Protein AF-A0A7I8W3T0-F1 (afdb_monomer_lite)

Sequence (734 aa):
MELLLEVSLADQCKAVDLSLSLRREGFLYVLDKVFIKLKAIKEILDVKERDLDKANKIISKSKKSKEVELLIQENNILQKKLGSQEDDFRLQNETIMKELNYYITQHEELEQSMNRLKTDDNTVSTTKITENGSKELEQEVLRLNAEKTALQKNLDNIESEHDDEVRQLKSNIIELEAECIKLSGKRARPIGGVDGERSIDGDSDKETTDEADSSILNQSSLMADNSTYLKQIKSLNLSLDTEKEEKRLLANQLSELEKKYNEETEKLQNEKESLREKLRKKQESLAQIGEEKEKIYSELTTRVEELNKKLLNNHEEIQAEREKWKTTDSEIIELRINADNYLAKNKSLQAENDTLHEKLKELLIKVEEEEKQALEFKKLAEKRKSLLEEVVQKQQTEADSHRNTLKEMNESQAKLEEEYKLKIDELKISLSDVQKVAKNCSKFENLVSSLEEAKGWLERRLEDTEKEFNQFKETTEKSFQELEEKHSKELKDMKDEHTEEFEQSMELVELHKAKNNEFEEKIQQLQQNISDSIDERRLHEKKGMTVVKDLKRQLQSEKKRTEKLQERLQEVLSKYDVPVDLTTERDREGSVCSASISQMSQISPDNYEEENTELMKRLAKSMEEKDTLLERVQYLESNNSAMAEDLLRKQSLIDHFNMHKQFGQQQSQNEASSLLRKVVDLVKDEGSGSREINKKLQLMLEETLMKNVHLQENLETLSREVVRLSKPIEEIQN

Organism: NCBI:txid2664684

Radius of gyration: 120.39 Å; chains: 1; bounding box: 216×91×416 Å

InterPro domains:
  IPR026204 GRIP1-associated protein 1 [PTHR18978] (37-729)

Foldseek 3Di:
DVVVVVVVVVVVVVVVVVVVVVVVVVVVVVVVVVVVVVVVVVVVVVVVVVVVVVVVVCCCVDPVNVVVVVVVVVVVVVVVVVVVVVVVVVVVVVVVVVVVVVVVVVVVVVVVVVVVVVVVCVVPPDPPDPPPVVVVVVVVVVVVVVVVVVVVVVVVVVVVVVVVVVVVVVVVVVVVVVVVVVPDDDDDDDDDDDDDDDDDDDDDDDDDDDDDYDDDDDDDDDDDDPDCVVVVVVVVVVVVVVVVVVVVVVVVVVVVVVVVVVVVVVVVVVVVVVVVVVVVVVVVVVVVVVVVVVVVVVVVVVVVVVVVVVVVVVVVVVVVVVVVVVVVVVVVVVVVVVVVVVVVVVVVVVVVVVVVVVVVVVVVVVVVVVVVVVVVVVVVVVVVVVVVVVVVVVVVVVVVVVVVVVVVVVVVVVVVVVVVVVVVVVVVVVVVVVVVVVVVVVVVVVVVVVVVVVVVVVVVVVVVVVVVVVVVVVVVVVVVVVVVVVVVVVVVVVVVVVVVVVVVVVVVVVVVVVVVVVVVVVVVVVVVVVVVVVVVVVVVVVVVVVVVVVVVVVVVVPVVVDDDDDDDDDYDDYDYDDDYDEEYDYDYDYDDDYYDDYYDYDDDDDDDDPVVVVVVVVVVVVVVVVVVVVVVVVVVVVVVVVVVVVVVVVVVVVVVVVVVVVVVPPPDPCPVVVVVVVVVVVVCPVPPVVVVVVVVVVVVVVVVVVVVVVVVVVVVVVVVVVVVVCVVVVVVVD

Secondary structure (DSSP, 8-state):
-HHHHHHHHHHHHHHHHHHHHHHHHHHHHHHHHHHHHHHHHHHHHHHHHHHHHHHHHHHTTSHHHHHHHHHHHHHHHHHHHHHHHHHHHHHHHHHHHHHHHHHHHHHHHHHHHHHHHHHHTTTTT-TTSHHHHHHHHHHHHHHHHHHHHHHHHHHHHHHHHHHHHHHHHHHHHHHHHHHHHHH------------------------------------------TTTHHHHHHHHHHHHHHHHHHHHHHHHHHHHHHHHHHHHHHHHHHHHHHHHHHHHHHHHHHHHHHHHHHHHHHHHHHHHHHHHHHHHHHHHHHHHHH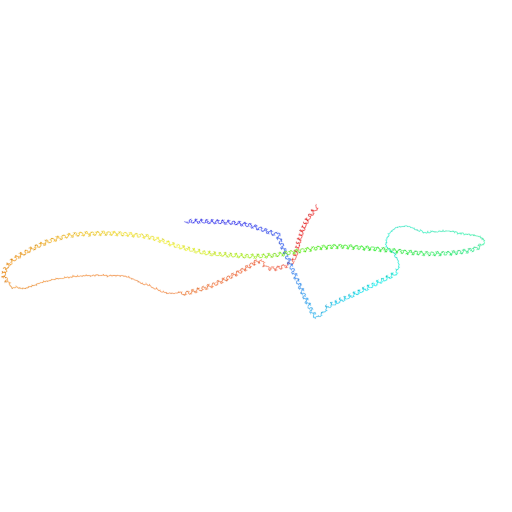HHHHHHHHHHHHHHHHHHHHHHHHHHHHHHHHHHHHHHHHHHHHHHHHHHHHHHHHHHHHHHHHHHHHHHHHHHHHHHHHHHHHHHHHHHHHHHHHHHHHHHHHHHHHHHHHHHHHHHHHHHHHHHHHHHHHHHHHHHHHHHHHHHHHHHHHHHHHHHHHHHHHHHHHHHHHHHHHHHHHHHHHHHHHHHHHHHHHHHHHHHHHHHHHHHHHHHHHHHHHHHHHHHHHHHHHHTTTTTSS--S-------------------------------------------HHHHHHHHHHHHHHHHHHHHHHHHHHHHHHHHHHHHHHHHHHHHHHHHHHHHHHS-TTSSSHHHHHHHHHHHHHTTGGGHHHHHHHHHHHHHHHHHHHHHHHHHHHHHHHHHHHHHHHHHHHTT--

Structure (mmCIF, N/CA/C/O backbone):
data_AF-A0A7I8W3T0-F1
#
_entry.id   AF-A0A7I8W3T0-F1
#
loop_
_atom_site.group_PDB
_atom_site.id
_atom_site.type_symbol
_atom_site.label_atom_id
_atom_site.label_alt_id
_atom_site.label_comp_id
_atom_site.label_asym_id
_atom_site.label_entity_id
_atom_site.label_seq_id
_atom_site.pdbx_PDB_ins_code
_atom_site.Cartn_x
_atom_site.Cartn_y
_atom_site.Cartn_z
_atom_site.occupancy
_atom_site.B_iso_or_equiv
_atom_site.auth_seq_id
_atom_site.auth_comp_id
_atom_site.auth_asym_id
_atom_site.auth_atom_id
_atom_site.pdbx_PDB_model_num
ATOM 1 N N . MET A 1 1 ? -79.679 -7.010 56.993 1.00 59.81 1 MET A N 1
ATOM 2 C CA . MET A 1 1 ? -78.366 -6.423 56.637 1.00 59.81 1 MET A CA 1
ATOM 3 C C . MET A 1 1 ? -77.904 -6.889 55.265 1.00 59.81 1 MET A C 1
ATOM 5 O O . MET A 1 1 ? -77.412 -6.045 54.531 1.00 59.81 1 MET A O 1
ATOM 9 N N . GLU A 1 2 ? -78.090 -8.165 54.899 1.00 63.19 2 GLU A N 1
ATOM 10 C CA . GLU A 1 2 ? -77.567 -8.745 53.646 1.00 63.19 2 GLU A CA 1
ATOM 11 C C . GLU A 1 2 ? -77.860 -7.917 52.388 1.00 63.19 2 GLU A C 1
ATOM 13 O O . GLU A 1 2 ? -76.918 -7.591 51.681 1.00 63.19 2 GLU A O 1
ATOM 18 N N . LEU A 1 3 ? -79.094 -7.443 52.176 1.00 67.69 3 LEU A N 1
ATOM 19 C CA . LEU A 1 3 ? -79.444 -6.601 51.015 1.00 67.69 3 LEU A CA 1
ATOM 20 C C . LEU A 1 3 ? -78.569 -5.336 50.843 1.00 67.69 3 LEU A C 1
ATOM 22 O O . LEU A 1 3 ? -78.350 -4.894 49.721 1.00 67.69 3 LEU A O 1
ATOM 26 N N . LEU A 1 4 ? -78.047 -4.744 51.927 1.00 69.88 4 LEU A N 1
ATOM 27 C CA . LEU A 1 4 ? -77.122 -3.598 51.839 1.00 69.88 4 LEU A CA 1
ATOM 28 C C . LEU A 1 4 ? -75.683 -4.041 51.529 1.00 69.88 4 LEU A C 1
ATOM 30 O O . LEU A 1 4 ? -74.938 -3.306 50.883 1.00 69.88 4 LEU A O 1
ATOM 34 N N . LEU A 1 5 ? -75.302 -5.244 51.963 1.00 71.88 5 LEU A N 1
ATOM 35 C CA . LEU A 1 5 ? -74.031 -5.882 51.617 1.00 71.88 5 LEU A CA 1
ATOM 36 C C . LEU A 1 5 ? -74.011 -6.320 50.147 1.00 71.88 5 LEU A C 1
ATOM 38 O O . LEU A 1 5 ? -73.034 -6.037 49.463 1.00 71.88 5 LEU A O 1
ATOM 42 N N . GLU A 1 6 ? -75.091 -6.922 49.643 1.00 75.00 6 GLU A N 1
ATOM 43 C CA . GLU A 1 6 ? -75.237 -7.310 48.234 1.00 75.00 6 GLU A CA 1
ATOM 44 C C . GLU A 1 6 ? -75.178 -6.102 47.294 1.00 75.00 6 GLU A C 1
ATOM 46 O O . GLU A 1 6 ? -74.442 -6.138 46.311 1.00 75.00 6 GLU A O 1
ATOM 51 N N . VAL A 1 7 ? -75.889 -5.009 47.604 1.00 76.31 7 VAL A N 1
ATOM 52 C CA . VAL A 1 7 ? -75.827 -3.772 46.802 1.00 76.31 7 VAL A CA 1
ATOM 53 C C . VAL A 1 7 ? -74.416 -3.171 46.821 1.00 76.31 7 VAL A C 1
ATOM 55 O O . VAL A 1 7 ? -73.887 -2.832 45.765 1.00 76.31 7 VAL A O 1
ATOM 58 N N . SER A 1 8 ? -73.768 -3.113 47.991 1.00 81.12 8 SER A N 1
ATOM 59 C CA . SER A 1 8 ? -72.387 -2.622 48.120 1.00 81.12 8 SER A CA 1
ATOM 60 C C . SER A 1 8 ? -71.384 -3.470 47.321 1.00 81.12 8 SER A C 1
ATOM 62 O O . SER A 1 8 ? -70.535 -2.925 46.617 1.00 81.12 8 SER A O 1
ATOM 64 N N . LEU A 1 9 ? -71.516 -4.801 47.357 1.00 80.00 9 LEU A N 1
ATOM 65 C CA . LEU A 1 9 ? -70.715 -5.727 46.549 1.00 80.00 9 LEU A CA 1
ATOM 66 C C . LEU A 1 9 ? -70.985 -5.559 45.048 1.00 80.00 9 LEU A C 1
ATOM 68 O O . LEU A 1 9 ? -70.040 -5.479 44.267 1.00 80.00 9 LEU A O 1
ATOM 72 N N . ALA A 1 10 ? -72.249 -5.449 44.637 1.00 81.00 10 ALA A N 1
ATOM 73 C CA . ALA A 1 10 ? -72.620 -5.269 43.236 1.00 81.00 10 ALA A CA 1
ATOM 74 C C . ALA A 1 10 ? -72.070 -3.957 42.651 1.00 81.00 10 ALA A C 1
ATOM 76 O O . ALA A 1 10 ? -71.612 -3.941 41.507 1.00 81.00 10 ALA A O 1
ATOM 77 N N . ASP A 1 11 ? -72.074 -2.866 43.420 1.00 82.94 11 ASP A N 1
ATOM 78 C CA . ASP A 1 11 ? -71.510 -1.586 42.983 1.00 82.94 11 ASP A CA 1
ATOM 79 C C . ASP A 1 11 ? -69.971 -1.576 43.015 1.00 82.94 11 ASP A C 1
ATOM 81 O O . ASP A 1 11 ? -69.352 -1.001 42.117 1.00 82.94 11 ASP A O 1
ATOM 85 N N . GLN A 1 12 ? -69.333 -2.297 43.948 1.00 81.50 12 GLN A N 1
ATOM 86 C CA . GLN A 1 12 ? -67.887 -2.557 43.892 1.00 81.50 12 GLN A CA 1
ATOM 87 C C . GLN A 1 12 ? -67.496 -3.368 42.646 1.00 81.50 12 GLN A C 1
ATOM 89 O O . GLN A 1 12 ? -66.542 -2.996 41.961 1.00 81.50 12 GLN A O 1
ATOM 94 N N . CYS A 1 13 ? -68.246 -4.418 42.292 1.00 83.81 13 CYS A N 1
ATOM 95 C CA . CYS A 1 13 ? -68.018 -5.184 41.063 1.00 83.81 13 CYS A CA 1
ATOM 96 C C . CYS A 1 13 ? -68.137 -4.302 39.811 1.00 83.81 13 CYS A C 1
ATOM 98 O O . CYS A 1 13 ? -67.210 -4.280 39.004 1.00 83.81 13 CYS A O 1
ATOM 100 N N . LYS A 1 14 ? -69.201 -3.491 39.686 1.00 85.44 14 LYS A N 1
ATOM 101 C CA . LYS A 1 14 ? -69.355 -2.536 38.567 1.00 85.44 14 LYS A CA 1
ATOM 102 C C . LYS A 1 14 ? -68.192 -1.544 38.479 1.00 85.44 14 LYS A C 1
ATOM 104 O O . LYS A 1 14 ? -67.741 -1.234 37.379 1.00 85.44 14 LYS A O 1
ATOM 109 N N . ALA A 1 15 ? -67.704 -1.038 39.615 1.00 82.31 15 ALA A N 1
ATOM 110 C CA . ALA A 1 15 ? -66.565 -0.122 39.647 1.00 82.31 15 ALA A CA 1
ATOM 111 C C . ALA A 1 15 ? -65.265 -0.802 39.175 1.00 82.31 15 ALA A C 1
ATOM 113 O O . ALA A 1 15 ? -64.500 -0.208 38.410 1.00 82.31 15 ALA A O 1
ATOM 114 N N . VAL A 1 16 ? -65.041 -2.061 39.572 1.00 86.94 16 VAL A N 1
ATOM 115 C CA . VAL A 1 16 ? -63.921 -2.879 39.082 1.00 86.94 16 VAL A CA 1
ATOM 116 C C . VAL A 1 16 ? -64.048 -3.119 37.576 1.00 86.94 16 VAL A C 1
ATOM 118 O O . VAL A 1 16 ? -63.105 -2.797 36.852 1.00 86.94 16 VAL A O 1
ATOM 121 N N . ASP A 1 17 ? -65.199 -3.580 37.084 1.00 86.81 17 ASP A N 1
ATOM 122 C CA . ASP A 1 17 ? -65.435 -3.846 35.657 1.00 86.81 17 ASP A CA 1
ATOM 123 C C . ASP A 1 17 ? -65.259 -2.592 34.790 1.00 86.81 17 ASP A C 1
ATOM 125 O O . ASP A 1 17 ? -64.579 -2.638 33.761 1.00 86.81 17 ASP A O 1
ATOM 129 N N . LEU A 1 18 ? -65.778 -1.440 35.230 1.00 86.00 18 LEU A N 1
ATOM 130 C CA . LEU A 1 18 ? -65.581 -0.162 34.542 1.00 86.00 18 LEU A CA 1
ATOM 131 C C . LEU A 1 18 ? -64.094 0.229 34.501 1.00 86.00 18 LEU A C 1
ATOM 133 O O . LEU A 1 18 ? -63.594 0.653 33.457 1.00 86.00 18 LEU A O 1
ATOM 137 N N . SER A 1 19 ? -63.357 0.030 35.601 1.00 84.94 19 SER A N 1
ATOM 138 C CA . SER A 1 19 ? -61.911 0.292 35.650 1.00 84.94 19 SER A CA 1
ATOM 139 C C . SER A 1 19 ? -61.103 -0.646 34.741 1.00 84.94 19 SER A C 1
ATOM 141 O O . SER A 1 19 ? -60.106 -0.225 34.148 1.00 84.94 19 SER A O 1
ATOM 143 N N . LEU A 1 20 ? -61.542 -1.900 34.585 1.00 88.31 20 LEU A N 1
ATOM 144 C CA . LEU A 1 20 ? -60.943 -2.881 33.680 1.00 88.31 20 LEU A CA 1
ATOM 145 C C . LEU A 1 20 ? -61.267 -2.563 32.216 1.00 88.31 20 LEU A C 1
ATOM 147 O O . LEU A 1 20 ? -60.387 -2.699 31.365 1.00 88.31 20 LEU A O 1
ATOM 151 N N . SER A 1 21 ? -62.481 -2.088 31.921 1.00 87.38 21 SER A N 1
ATOM 152 C CA . SER A 1 21 ? -62.882 -1.644 30.582 1.00 87.38 21 SER A CA 1
ATOM 153 C C . SER A 1 21 ? -62.067 -0.430 30.132 1.00 87.38 21 SER A C 1
ATOM 155 O O . SER A 1 21 ? -61.392 -0.497 29.107 1.00 87.38 21 SER A O 1
ATOM 157 N N . LEU A 1 22 ? -62.009 0.626 30.952 1.00 85.00 22 LEU A N 1
ATOM 158 C CA . LEU A 1 22 ? -61.201 1.822 30.674 1.00 85.00 22 LEU A CA 1
ATOM 159 C C . LEU A 1 22 ? -59.707 1.487 30.526 1.00 85.00 22 LEU A C 1
ATOM 161 O O . LEU A 1 22 ? -59.017 2.037 29.666 1.00 85.00 22 LEU A O 1
ATOM 165 N N . ARG A 1 23 ? -59.192 0.536 31.322 1.00 88.75 23 ARG A N 1
ATOM 166 C CA . ARG A 1 23 ? -57.809 0.050 31.187 1.00 88.75 23 ARG A CA 1
ATOM 167 C C . ARG A 1 23 ? -57.591 -0.719 29.879 1.00 88.75 23 ARG A C 1
ATOM 169 O O . ARG A 1 23 ? -56.535 -0.555 29.274 1.00 88.75 23 ARG A O 1
ATOM 176 N N . ARG A 1 24 ? -58.564 -1.518 29.417 1.00 89.94 24 ARG A N 1
ATOM 177 C CA . ARG A 1 24 ? -58.516 -2.205 28.111 1.00 89.94 24 ARG A CA 1
ATOM 178 C C . ARG A 1 24 ? -58.555 -1.221 26.944 1.00 89.94 24 ARG A C 1
ATOM 180 O O . ARG A 1 24 ? -57.733 -1.354 26.045 1.00 89.94 24 ARG A O 1
ATOM 187 N N . GLU A 1 25 ? -59.439 -0.226 26.970 1.00 86.88 25 GLU A N 1
ATOM 188 C CA . GLU A 1 25 ? -59.512 0.815 25.932 1.00 86.88 25 GLU A CA 1
ATOM 189 C C . GLU A 1 25 ? -58.220 1.637 25.859 1.00 86.88 25 GLU A C 1
ATOM 191 O O . GLU A 1 25 ? -57.672 1.835 24.774 1.00 86.88 25 GLU A O 1
ATOM 196 N N . GLY A 1 26 ? -57.661 2.031 27.009 1.00 89.75 26 GLY A N 1
ATOM 197 C CA . GLY A 1 26 ? -56.353 2.689 27.067 1.00 89.75 26 GLY A CA 1
ATOM 198 C C . GLY A 1 26 ? -55.225 1.829 26.480 1.00 89.75 26 GLY A C 1
ATOM 199 O O . GLY A 1 26 ? -54.371 2.342 25.757 1.00 89.75 26 GLY A O 1
ATOM 200 N N . PHE A 1 27 ? -55.241 0.515 26.731 1.00 90.31 27 PHE A N 1
ATOM 201 C CA . PHE A 1 27 ? -54.253 -0.418 26.179 1.00 90.31 27 PHE A CA 1
ATOM 202 C C . PHE A 1 27 ? -54.423 -0.626 24.663 1.00 90.31 27 PHE A C 1
ATOM 204 O O . PHE A 1 27 ? -53.430 -0.660 23.938 1.00 90.31 27 PHE A O 1
ATOM 211 N N . LEU A 1 28 ? -55.666 -0.695 24.171 1.00 89.50 28 LEU A N 1
ATOM 212 C CA . LEU A 1 28 ? -55.997 -0.759 22.742 1.00 89.50 28 LEU A CA 1
ATOM 213 C C . LEU A 1 28 ? -55.552 0.507 21.996 1.00 89.50 28 LEU A C 1
ATOM 215 O O . LEU A 1 28 ? -54.888 0.404 20.970 1.00 89.50 28 LEU A O 1
ATOM 219 N N . TYR A 1 29 ? -55.816 1.696 22.545 1.00 91.62 29 TYR A N 1
ATOM 220 C CA . TYR A 1 29 ? -55.360 2.960 21.957 1.00 91.62 29 TYR A CA 1
ATOM 221 C C . TYR A 1 29 ? -53.825 3.054 21.879 1.00 91.62 29 TYR A C 1
ATOM 223 O O . TYR A 1 29 ? -53.276 3.562 20.898 1.00 91.62 29 TYR A O 1
ATOM 231 N N . VAL A 1 30 ? -53.107 2.535 22.884 1.00 91.56 30 VAL A N 1
ATOM 232 C CA . VAL A 1 30 ? -51.639 2.426 22.836 1.00 91.56 30 VAL A CA 1
ATOM 233 C C . VAL A 1 30 ? -51.194 1.417 21.772 1.00 91.56 30 VAL A C 1
ATOM 235 O O . VAL A 1 30 ? -50.275 1.728 21.013 1.00 91.56 30 VAL A O 1
ATOM 238 N N . LEU A 1 31 ? -51.853 0.257 21.665 1.00 90.00 31 LEU A N 1
ATOM 239 C CA . LEU A 1 31 ? -51.576 -0.756 20.639 1.00 90.00 31 LEU A CA 1
ATOM 240 C C . LEU A 1 31 ? -51.759 -0.214 19.217 1.00 90.00 31 LEU A C 1
ATOM 242 O O . LEU A 1 31 ? -50.827 -0.326 18.423 1.00 90.00 31 LEU A O 1
ATOM 246 N N . ASP A 1 32 ? -52.878 0.443 18.906 1.00 93.00 32 ASP A N 1
ATOM 247 C CA . ASP A 1 32 ? -53.113 1.063 17.592 1.00 93.00 32 ASP A CA 1
ATOM 248 C C . ASP A 1 32 ? -52.058 2.131 17.277 1.00 93.00 32 ASP A C 1
ATOM 250 O O . ASP A 1 32 ? -51.498 2.181 16.179 1.00 93.00 32 ASP A O 1
ATOM 254 N N . LYS A 1 33 ? -51.715 2.969 18.261 1.00 91.56 33 LYS A N 1
ATOM 255 C CA . LYS A 1 33 ? -50.704 4.026 18.104 1.00 91.56 33 LYS A CA 1
ATOM 256 C C . LYS A 1 33 ? -49.288 3.469 17.923 1.00 91.56 33 LYS A C 1
ATOM 258 O O . LYS A 1 33 ? -48.465 4.107 17.261 1.00 91.56 33 LYS A O 1
ATOM 263 N N . VAL A 1 34 ? -48.998 2.287 18.471 1.00 90.38 34 VAL A N 1
ATOM 264 C CA . VAL A 1 34 ? -47.779 1.517 18.183 1.00 90.38 34 VAL A CA 1
ATOM 265 C C . VAL A 1 34 ? -47.859 0.888 16.791 1.00 90.38 34 VAL A C 1
ATOM 267 O O . VAL A 1 34 ? -46.915 1.042 16.023 1.00 90.38 34 VAL A O 1
ATOM 270 N N . PHE A 1 35 ? -48.975 0.260 16.420 1.00 93.62 35 PHE A N 1
ATOM 271 C CA . PHE A 1 35 ? -49.170 -0.404 15.128 1.00 93.62 35 PHE A CA 1
ATOM 272 C C . PHE A 1 35 ? -49.047 0.565 13.943 1.00 93.62 35 PHE A C 1
ATOM 274 O O . PHE A 1 35 ? -48.335 0.276 12.981 1.00 93.62 35 PHE A O 1
ATOM 281 N N . ILE A 1 36 ? -49.641 1.760 14.043 1.00 94.50 36 ILE A N 1
ATOM 282 C CA . ILE A 1 36 ? -49.510 2.837 13.046 1.00 94.50 36 ILE A CA 1
ATOM 283 C C . ILE A 1 36 ? -48.041 3.259 12.884 1.00 94.50 36 ILE A C 1
ATOM 285 O O . ILE A 1 36 ? -47.560 3.390 11.757 1.00 94.50 36 ILE A O 1
ATOM 289 N N . LYS A 1 37 ? -47.295 3.419 13.989 1.00 93.69 37 LYS A N 1
ATOM 290 C CA . LYS A 1 37 ? -45.851 3.711 13.938 1.00 93.69 37 LYS A CA 1
ATOM 291 C C . LYS A 1 37 ? -45.057 2.565 13.310 1.00 93.69 37 LYS A C 1
ATOM 293 O O . LYS A 1 37 ? -44.177 2.825 12.499 1.00 93.69 37 LYS A O 1
ATOM 298 N N . LEU A 1 38 ? -45.369 1.319 13.660 1.00 92.69 38 LEU A N 1
ATOM 299 C CA . LEU A 1 38 ? -44.696 0.123 13.146 1.00 92.69 38 LEU A CA 1
ATOM 300 C C . LEU A 1 38 ? -44.902 -0.011 11.628 1.00 92.69 38 LEU A C 1
ATOM 302 O O . LEU A 1 38 ? -43.946 -0.255 10.895 1.00 92.69 38 LEU A O 1
ATOM 306 N N . LYS A 1 39 ? -46.124 0.254 11.145 1.00 94.19 39 LYS A N 1
ATOM 307 C CA . LYS A 1 39 ? -46.442 0.324 9.715 1.00 94.19 39 LYS A CA 1
ATOM 308 C C . LYS A 1 39 ? -45.660 1.438 9.008 1.00 94.19 39 LYS A C 1
ATOM 310 O O . LYS A 1 39 ? -45.023 1.162 7.998 1.00 94.19 39 LYS A O 1
ATOM 315 N N . ALA A 1 40 ? -45.640 2.655 9.555 1.00 94.06 40 ALA A N 1
ATOM 316 C CA . ALA A 1 40 ? -44.894 3.773 8.968 1.00 94.06 40 ALA A CA 1
ATOM 317 C C . ALA A 1 40 ? -43.372 3.515 8.924 1.00 94.06 40 ALA A C 1
ATOM 319 O O . ALA A 1 40 ? -42.723 3.806 7.922 1.00 94.06 40 ALA A O 1
ATOM 320 N N . ILE A 1 41 ? -42.802 2.916 9.977 1.00 92.69 41 ILE A N 1
ATOM 321 C CA . ILE A 1 41 ? -41.392 2.491 10.008 1.00 92.69 41 ILE A CA 1
ATOM 322 C C . ILE A 1 41 ? -41.120 1.443 8.922 1.00 92.69 41 ILE A C 1
ATOM 324 O O . ILE A 1 41 ? -40.099 1.530 8.243 1.00 92.69 41 ILE A O 1
ATOM 328 N N . LYS A 1 42 ? -42.036 0.487 8.718 1.00 95.19 42 LYS A N 1
ATOM 329 C CA . LYS A 1 42 ? -41.899 -0.535 7.676 1.00 95.19 42 LYS A CA 1
ATOM 330 C C . LYS A 1 42 ? -41.980 0.054 6.264 1.00 95.19 42 LYS A C 1
ATOM 332 O O . LYS A 1 42 ? -41.125 -0.246 5.445 1.00 95.19 42 LYS A O 1
ATOM 337 N N . GLU A 1 43 ? -42.917 0.961 5.998 1.00 95.12 43 GLU A N 1
ATOM 338 C CA . GLU A 1 43 ? -43.000 1.655 4.702 1.00 95.12 43 GLU A CA 1
ATOM 339 C C . GLU A 1 43 ? -41.728 2.476 4.400 1.00 95.12 43 GLU A C 1
ATOM 341 O O . GLU A 1 43 ? -41.271 2.512 3.256 1.00 95.12 43 GLU A O 1
ATOM 346 N N . ILE A 1 44 ? -41.103 3.077 5.423 1.00 94.94 44 ILE A N 1
ATOM 347 C CA . ILE A 1 44 ? -39.798 3.749 5.302 1.00 94.94 44 ILE A CA 1
ATOM 348 C C . ILE A 1 44 ? -38.671 2.738 5.030 1.00 94.94 44 ILE A C 1
ATOM 350 O O . ILE A 1 44 ? -37.826 3.003 4.170 1.00 94.94 44 ILE A O 1
ATOM 354 N N . LEU A 1 45 ? -38.657 1.590 5.718 1.00 93.88 45 LEU A N 1
ATOM 355 C CA . LEU A 1 45 ? -37.680 0.516 5.501 1.00 93.88 45 LEU A CA 1
ATOM 356 C C . LEU A 1 45 ? -37.747 0.003 4.057 1.00 93.88 45 LEU A C 1
ATOM 358 O O . LEU A 1 45 ? -36.741 0.052 3.354 1.00 93.88 45 LEU A O 1
ATOM 362 N N . ASP A 1 46 ? -38.942 -0.359 3.582 1.00 95.31 46 ASP A N 1
ATOM 363 C CA . ASP A 1 46 ? -39.178 -0.845 2.221 1.00 95.31 46 ASP A CA 1
ATOM 364 C C . ASP A 1 46 ? -38.673 0.161 1.164 1.00 95.31 46 ASP A C 1
ATOM 366 O O . ASP A 1 46 ? -38.234 -0.229 0.081 1.00 95.31 46 ASP A O 1
ATOM 370 N N . VAL A 1 47 ? -38.772 1.475 1.423 1.00 95.19 47 VAL A N 1
ATOM 371 C CA . VAL A 1 47 ? -38.224 2.525 0.538 1.00 95.19 47 VAL A CA 1
ATOM 372 C C . VAL A 1 47 ? -36.696 2.554 0.594 1.00 95.19 47 VAL A C 1
ATOM 374 O O . VAL A 1 47 ? -36.057 2.626 -0.456 1.00 95.19 47 VAL A O 1
ATOM 377 N N . LYS A 1 48 ? -36.094 2.463 1.786 1.00 92.69 48 LYS A N 1
ATOM 378 C CA . LYS A 1 48 ? -34.632 2.473 1.945 1.00 92.69 48 LYS A CA 1
ATOM 379 C C . LYS A 1 48 ? -33.957 1.229 1.384 1.00 92.69 48 LYS A C 1
ATOM 381 O O . LYS A 1 48 ? -32.905 1.372 0.769 1.00 92.69 48 LYS A O 1
ATOM 386 N N . GLU A 1 49 ? -34.579 0.059 1.484 1.00 95.50 49 GLU A N 1
ATOM 387 C CA . GLU A 1 49 ? -34.124 -1.147 0.787 1.00 95.50 49 GLU A CA 1
ATOM 388 C C . GLU A 1 49 ? -34.149 -0.942 -0.733 1.00 95.50 49 GLU A C 1
ATOM 390 O O . GLU A 1 49 ? -33.136 -1.146 -1.398 1.00 95.50 49 GLU A O 1
ATOM 395 N N . ARG A 1 50 ? -35.251 -0.419 -1.294 1.00 94.69 50 ARG A N 1
ATOM 396 C CA . ARG A 1 50 ? -35.342 -0.096 -2.732 1.00 94.69 50 ARG A CA 1
ATOM 397 C C . ARG A 1 50 ? -34.325 0.953 -3.194 1.00 94.69 50 ARG A C 1
ATOM 399 O O . ARG A 1 50 ? -33.917 0.909 -4.352 1.00 94.69 50 ARG A O 1
ATOM 406 N N . ASP A 1 51 ? -33.925 1.896 -2.345 1.00 92.88 51 ASP A N 1
ATOM 407 C CA . ASP A 1 51 ? -32.900 2.897 -2.675 1.00 92.88 51 ASP A CA 1
ATOM 408 C C . ASP A 1 51 ? -31.470 2.344 -2.552 1.00 92.88 51 ASP A C 1
ATOM 410 O O . ASP A 1 51 ? -30.643 2.613 -3.425 1.00 92.88 51 ASP A O 1
ATOM 414 N N . LEU A 1 52 ? -31.193 1.507 -1.544 1.00 92.81 52 LEU A N 1
ATOM 415 C CA . LEU A 1 52 ? -29.950 0.733 -1.426 1.00 92.81 52 LEU A CA 1
ATOM 416 C C . LEU A 1 52 ? -29.744 -0.148 -2.668 1.00 92.81 52 LEU A C 1
ATOM 418 O O . LEU A 1 52 ? -28.669 -0.178 -3.261 1.00 92.81 52 LEU A O 1
ATOM 422 N N . ASP A 1 53 ? -30.808 -0.816 -3.102 1.00 93.31 53 ASP A N 1
ATOM 423 C CA . ASP A 1 53 ? -30.802 -1.728 -4.239 1.00 93.31 53 ASP A CA 1
ATOM 424 C C . ASP A 1 53 ? -30.531 -0.991 -5.570 1.00 93.31 53 ASP A C 1
ATOM 426 O O . ASP A 1 53 ? -29.777 -1.475 -6.420 1.00 93.31 53 ASP A O 1
ATOM 430 N N . LYS A 1 54 ? -31.047 0.240 -5.728 1.00 92.56 54 LYS A N 1
ATOM 431 C CA . LYS A 1 54 ? -30.670 1.152 -6.829 1.00 92.56 54 LYS A CA 1
ATOM 432 C C . LYS A 1 54 ? -29.206 1.579 -6.731 1.00 92.56 54 LYS A C 1
ATOM 434 O O . LYS A 1 54 ? -28.514 1.541 -7.744 1.00 92.56 54 LYS A O 1
ATOM 439 N N . ALA A 1 55 ? -28.728 1.967 -5.546 1.00 86.38 55 ALA A N 1
ATOM 440 C CA . ALA A 1 55 ? -27.342 2.387 -5.342 1.00 86.38 55 ALA A CA 1
ATOM 441 C C . ALA A 1 55 ? -26.362 1.258 -5.702 1.00 86.38 55 ALA A C 1
ATOM 443 O O . ALA A 1 55 ? -25.452 1.472 -6.499 1.00 86.38 55 ALA A O 1
ATOM 444 N N . ASN A 1 56 ? -26.617 0.030 -5.245 1.00 82.94 56 ASN A N 1
ATOM 445 C CA . ASN A 1 56 ? -25.832 -1.157 -5.595 1.00 82.94 56 ASN A CA 1
ATOM 446 C C . ASN A 1 56 ? -25.856 -1.448 -7.109 1.00 82.94 56 ASN A C 1
ATOM 448 O O . ASN A 1 56 ? -24.824 -1.772 -7.703 1.00 82.94 56 ASN A O 1
ATOM 452 N N . LYS A 1 57 ? -27.009 -1.262 -7.770 1.00 89.00 57 LYS A N 1
ATOM 453 C CA . LYS A 1 57 ? -27.157 -1.380 -9.236 1.00 89.00 57 LYS A CA 1
ATOM 454 C C . LYS A 1 57 ? -26.491 -0.240 -10.018 1.00 89.00 57 LYS A C 1
ATOM 456 O O . LYS A 1 57 ? -26.178 -0.436 -11.189 1.00 89.00 57 LYS A O 1
ATOM 461 N N . ILE A 1 58 ? -26.258 0.921 -9.405 1.00 84.94 58 ILE A N 1
ATOM 462 C CA . ILE A 1 58 ? -25.483 2.032 -9.983 1.00 84.94 58 ILE A CA 1
ATOM 463 C C . ILE A 1 58 ? -23.982 1.801 -9.774 1.00 84.94 58 ILE A C 1
ATOM 465 O O . ILE A 1 58 ? -23.216 1.990 -10.712 1.00 84.94 58 ILE A O 1
ATOM 469 N N . ILE A 1 59 ? -23.561 1.329 -8.596 1.00 82.19 59 ILE A N 1
ATOM 470 C CA . ILE A 1 59 ? -22.160 1.012 -8.279 1.00 82.19 59 ILE A CA 1
ATOM 471 C C . ILE A 1 59 ? -21.647 -0.106 -9.195 1.00 82.19 59 ILE A C 1
ATOM 473 O O . ILE A 1 59 ? -20.689 0.112 -9.928 1.00 82.19 59 ILE A O 1
ATOM 477 N N . SER A 1 60 ? -22.342 -1.245 -9.269 1.00 77.19 60 SER A N 1
ATOM 478 C CA . SER A 1 60 ? -21.976 -2.373 -10.154 1.00 77.19 60 SER A CA 1
ATOM 479 C C . SER A 1 60 ? -22.046 -2.055 -11.658 1.00 77.19 60 SER A C 1
ATOM 481 O O . SER A 1 60 ? -21.398 -2.711 -12.472 1.00 77.19 60 SER A O 1
ATOM 483 N N . LYS A 1 61 ? -22.811 -1.031 -12.062 1.00 81.31 61 LYS A N 1
ATOM 484 C CA . LYS A 1 61 ? -22.824 -0.515 -13.445 1.00 81.31 61 LYS A CA 1
ATOM 485 C C . LYS A 1 61 ? -21.870 0.659 -13.669 1.00 81.31 61 LYS A C 1
ATOM 487 O O . LYS A 1 61 ? -21.709 1.082 -14.814 1.00 81.31 61 LYS A O 1
ATOM 492 N N . SER A 1 62 ? -21.247 1.186 -12.617 1.00 82.81 62 SER A N 1
ATOM 493 C CA . SER A 1 62 ? -20.311 2.300 -12.709 1.00 82.81 62 SER A CA 1
ATOM 494 C C . SER A 1 62 ? -19.111 1.890 -13.548 1.00 82.81 62 SER A C 1
ATOM 496 O O . SER A 1 62 ? -18.547 0.811 -13.342 1.00 82.81 62 SER A O 1
ATOM 498 N N . LYS A 1 63 ? -18.674 2.781 -14.449 1.00 75.06 63 LYS A N 1
ATOM 499 C CA . LYS A 1 63 ? -17.425 2.592 -15.201 1.00 75.06 63 LYS A CA 1
ATOM 500 C C . LYS A 1 63 ? -16.276 2.252 -14.249 1.00 75.06 63 LYS A C 1
ATOM 502 O O . LYS A 1 63 ? -15.576 1.284 -14.500 1.00 75.06 63 LYS A O 1
ATOM 507 N N . LYS A 1 64 ? -16.206 2.935 -13.099 1.00 83.50 64 LYS A N 1
ATOM 508 C CA . LYS A 1 64 ? -15.163 2.746 -12.085 1.00 83.50 64 LYS A CA 1
ATOM 509 C C . LYS A 1 64 ? -15.173 1.365 -11.407 1.00 83.50 64 LYS A C 1
ATOM 511 O O . LYS A 1 64 ? -14.119 0.910 -10.989 1.00 83.50 64 LYS A O 1
ATOM 516 N N . SER A 1 65 ? -16.318 0.674 -11.315 1.00 77.62 65 SER A N 1
ATOM 517 C CA . SER A 1 65 ? -16.352 -0.713 -10.800 1.00 77.62 65 SER A CA 1
ATOM 518 C C . SER A 1 65 ? -15.761 -1.678 -11.824 1.00 77.62 65 SER A C 1
ATOM 520 O O . SER A 1 65 ? -14.895 -2.477 -11.492 1.00 77.62 65 SER A O 1
ATOM 522 N N . LYS A 1 66 ? -16.162 -1.540 -13.093 1.00 85.19 66 LYS A N 1
ATOM 523 C CA . LYS A 1 66 ? -15.658 -2.374 -14.194 1.00 85.19 66 LYS A CA 1
ATOM 524 C C . LYS A 1 66 ? -14.187 -2.116 -14.510 1.00 85.19 66 LYS A C 1
ATOM 526 O O . LYS A 1 66 ? -13.455 -3.040 -14.825 1.00 85.19 66 LYS A O 1
ATOM 531 N N . GLU A 1 67 ? -13.760 -0.866 -14.407 1.00 83.69 67 GLU A N 1
ATOM 532 C CA . GLU A 1 67 ? -12.367 -0.427 -14.509 1.00 83.69 67 GLU A CA 1
ATOM 533 C C . GLU A 1 67 ? -11.512 -1.068 -13.406 1.00 83.69 67 GLU A C 1
ATOM 535 O O . GLU A 1 67 ? -10.476 -1.649 -13.705 1.00 83.69 67 GLU A O 1
ATOM 540 N N . VAL A 1 68 ? -11.989 -1.081 -12.154 1.00 88.56 68 VAL A N 1
ATOM 541 C CA . VAL A 1 68 ? -11.333 -1.805 -11.051 1.00 88.56 68 VAL A CA 1
ATOM 542 C C . VAL A 1 68 ? -11.332 -3.323 -11.279 1.00 88.56 68 VAL A C 1
ATOM 544 O O . VAL A 1 68 ? -10.302 -3.956 -11.072 1.00 88.56 68 VAL A O 1
ATOM 547 N N . GLU A 1 69 ? -12.428 -3.921 -11.754 1.00 87.81 69 GLU A N 1
ATOM 548 C CA . GLU A 1 69 ? -12.481 -5.352 -12.105 1.00 87.81 69 GLU A CA 1
ATOM 549 C C . GLU A 1 69 ? -11.482 -5.720 -13.218 1.00 87.81 69 GLU A C 1
ATOM 551 O O . GLU A 1 69 ? -10.815 -6.751 -13.121 1.00 87.81 69 GLU A O 1
ATOM 556 N N . LEU A 1 70 ? -11.338 -4.876 -14.246 1.00 90.69 70 LEU A N 1
ATOM 557 C CA . LEU A 1 70 ? -10.374 -5.058 -15.335 1.00 90.69 70 LEU A CA 1
ATOM 558 C C . LEU A 1 70 ? -8.929 -4.875 -14.856 1.00 90.69 70 LEU A C 1
ATOM 560 O O . LEU A 1 70 ? -8.095 -5.726 -15.151 1.00 90.69 70 LEU A O 1
ATOM 564 N N . LEU A 1 71 ? -8.640 -3.844 -14.056 1.00 92.38 71 LEU A N 1
ATOM 565 C CA . LEU A 1 71 ? -7.317 -3.635 -13.454 1.00 92.38 71 LEU A CA 1
ATOM 566 C C . LEU A 1 71 ? -6.925 -4.790 -12.520 1.00 92.38 71 LEU A C 1
ATOM 568 O O . LEU A 1 71 ? -5.767 -5.200 -12.499 1.00 92.38 71 LEU A O 1
ATOM 572 N N . ILE A 1 72 ? -7.880 -5.371 -11.785 1.00 92.06 72 ILE A N 1
ATOM 573 C CA . ILE A 1 72 ? -7.652 -6.583 -10.986 1.00 92.06 72 ILE A CA 1
ATOM 574 C C . ILE A 1 72 ? -7.347 -7.780 -11.899 1.00 92.06 72 ILE A C 1
ATOM 576 O O . ILE A 1 72 ? -6.424 -8.540 -11.605 1.00 92.06 72 ILE A O 1
ATOM 580 N N . GLN A 1 73 ? -8.070 -7.964 -13.007 1.00 94.75 73 GLN A N 1
ATOM 581 C CA . GLN A 1 73 ? -7.787 -9.039 -13.969 1.00 94.75 73 GLN A CA 1
ATOM 582 C C . GLN A 1 73 ? -6.408 -8.875 -14.626 1.00 94.75 73 GLN A C 1
ATOM 584 O O . GLN A 1 73 ? -5.653 -9.845 -14.698 1.00 94.75 73 GLN A O 1
ATOM 589 N N . GLU A 1 74 ? -6.043 -7.660 -15.033 1.00 93.50 74 GLU A N 1
ATOM 590 C CA . GLU A 1 74 ? -4.730 -7.341 -15.594 1.00 93.50 74 GLU A CA 1
ATOM 591 C C . GLU A 1 74 ? -3.610 -7.573 -14.574 1.00 93.50 74 GLU A C 1
ATOM 593 O O . GLU A 1 74 ? -2.641 -8.264 -14.883 1.00 93.50 74 GLU A O 1
ATOM 598 N N . ASN A 1 75 ? -3.767 -7.109 -13.329 1.00 89.81 75 ASN A N 1
ATOM 599 C CA . ASN A 1 75 ? -2.786 -7.342 -12.268 1.00 89.81 75 ASN A CA 1
ATOM 600 C C . ASN A 1 75 ? -2.592 -8.848 -11.995 1.00 89.81 75 ASN A C 1
ATOM 602 O O . ASN A 1 75 ? -1.461 -9.318 -11.920 1.00 89.81 75 ASN A O 1
ATOM 606 N N . ASN A 1 76 ? -3.674 -9.637 -11.976 1.00 93.38 76 ASN A N 1
ATOM 607 C CA . ASN A 1 76 ? -3.604 -11.102 -11.877 1.00 93.38 76 ASN A CA 1
ATOM 608 C C . ASN A 1 76 ? -2.890 -11.764 -13.076 1.00 93.38 76 ASN A C 1
ATOM 610 O O . ASN A 1 76 ? -2.256 -12.809 -12.914 1.00 93.38 76 ASN A O 1
ATOM 614 N N . ILE A 1 77 ? -2.988 -11.196 -14.282 1.00 94.38 77 ILE A N 1
ATOM 615 C CA . ILE A 1 77 ? -2.255 -11.673 -15.467 1.00 94.38 77 ILE A CA 1
ATOM 616 C C . ILE A 1 77 ? -0.771 -11.292 -15.369 1.00 94.38 77 ILE A C 1
ATOM 618 O O . ILE A 1 77 ? 0.086 -12.119 -15.677 1.00 94.38 77 ILE A O 1
ATOM 622 N N . LEU A 1 78 ? -0.457 -10.079 -14.910 1.00 94.19 78 LEU A N 1
ATOM 623 C CA . LEU A 1 78 ? 0.914 -9.606 -14.711 1.00 94.19 78 LEU A CA 1
ATOM 624 C C . LEU A 1 78 ? 1.634 -10.395 -13.609 1.00 94.19 78 LEU A C 1
ATOM 626 O O . LEU A 1 78 ? 2.749 -10.846 -13.845 1.00 94.19 78 LEU A O 1
ATOM 630 N N . GLN A 1 79 ? 0.985 -10.670 -12.472 1.00 93.62 79 GLN A N 1
ATOM 631 C CA . GLN A 1 79 ? 1.534 -11.536 -11.418 1.00 93.62 79 GLN A CA 1
ATOM 632 C C . GLN A 1 79 ? 1.850 -12.948 -11.935 1.00 93.62 79 GLN A C 1
ATOM 634 O O . GLN A 1 79 ? 2.905 -13.494 -11.629 1.00 93.62 79 GLN A O 1
ATOM 639 N N . LYS A 1 80 ? 0.980 -13.532 -12.773 1.00 94.38 80 LYS A N 1
ATOM 640 C CA . LYS A 1 80 ? 1.234 -14.848 -13.389 1.00 94.38 80 LYS A CA 1
ATOM 641 C C . LYS A 1 80 ? 2.382 -14.825 -14.397 1.00 94.38 80 LYS A C 1
ATOM 643 O O . LYS A 1 80 ? 3.141 -15.786 -14.457 1.00 94.38 80 LYS A O 1
ATOM 648 N N . LYS A 1 81 ? 2.527 -13.745 -15.172 1.00 95.25 81 LYS A N 1
ATOM 649 C CA . LYS A 1 81 ? 3.681 -13.551 -16.066 1.00 95.25 81 LYS A CA 1
ATOM 650 C C . LYS A 1 81 ? 4.980 -13.396 -15.272 1.00 95.25 81 LYS A C 1
ATOM 652 O O . LYS A 1 81 ? 5.961 -14.030 -15.634 1.00 95.25 81 LYS A O 1
ATOM 657 N N . LEU A 1 82 ? 4.962 -12.615 -14.189 1.00 94.94 82 LEU A N 1
ATOM 658 C CA . LEU A 1 82 ? 6.114 -12.422 -13.309 1.00 94.94 82 LEU A CA 1
ATOM 659 C C . LEU A 1 82 ? 6.541 -13.742 -12.656 1.00 94.94 82 LEU A C 1
ATOM 661 O O . LEU A 1 82 ? 7.689 -14.130 -12.809 1.00 94.94 82 LEU A O 1
ATOM 665 N N . GLY A 1 83 ? 5.612 -14.484 -12.043 1.00 92.88 83 GLY A N 1
ATOM 666 C CA . GLY A 1 83 ? 5.912 -15.793 -11.454 1.00 92.88 83 GLY A CA 1
ATOM 667 C C . GLY A 1 83 ? 6.457 -16.804 -12.471 1.00 92.88 83 GLY A C 1
ATOM 668 O O . GLY A 1 83 ? 7.410 -17.513 -12.175 1.00 92.88 83 GLY A O 1
ATOM 669 N N . SER A 1 84 ? 5.935 -16.808 -13.705 1.00 92.88 84 SER A N 1
ATOM 670 C CA . SER A 1 84 ? 6.494 -17.626 -14.795 1.00 92.88 84 SER A CA 1
ATOM 671 C C . SER A 1 84 ? 7.922 -17.210 -15.166 1.00 92.88 84 SER A C 1
ATOM 673 O O . SER A 1 84 ? 8.749 -18.073 -15.428 1.00 92.88 84 SER A O 1
ATOM 675 N N . GLN A 1 85 ? 8.233 -15.910 -15.169 1.00 95.31 85 GLN A N 1
ATOM 676 C CA . GLN A 1 85 ? 9.595 -15.422 -15.414 1.00 95.31 85 GLN A CA 1
ATOM 677 C C . GLN A 1 85 ? 10.535 -15.728 -14.239 1.00 95.31 85 GLN A C 1
ATOM 679 O O . GLN A 1 85 ? 11.697 -16.045 -14.463 1.00 95.31 85 GLN A O 1
ATOM 684 N N . GLU A 1 86 ? 10.053 -15.683 -12.997 1.00 95.25 86 GLU A N 1
ATOM 685 C CA . GLU A 1 86 ? 10.802 -16.104 -11.805 1.00 95.25 86 GLU A CA 1
ATOM 686 C C . GLU A 1 86 ? 11.071 -17.621 -11.804 1.00 95.25 86 GLU A C 1
ATOM 688 O O . GLU A 1 86 ? 12.162 -18.052 -11.424 1.00 95.25 86 GLU A O 1
ATOM 693 N N . ASP A 1 87 ? 10.121 -18.432 -12.284 1.00 94.81 87 ASP A N 1
ATOM 694 C CA . ASP A 1 87 ? 10.307 -19.863 -12.547 1.00 94.81 87 ASP A CA 1
ATOM 695 C C . ASP A 1 87 ? 11.362 -20.108 -13.641 1.00 94.81 87 ASP A C 1
ATOM 697 O O . ASP A 1 87 ? 12.287 -20.895 -13.419 1.00 94.81 87 ASP A O 1
ATOM 701 N N . ASP A 1 88 ? 11.283 -19.398 -14.774 1.00 95.75 88 ASP A N 1
ATOM 702 C CA . ASP A 1 88 ? 12.253 -19.489 -15.875 1.00 95.75 88 ASP A CA 1
ATOM 703 C C . ASP A 1 88 ? 13.665 -19.058 -15.429 1.00 95.75 88 ASP A C 1
ATOM 705 O O . ASP A 1 88 ? 14.638 -19.775 -15.670 1.00 95.75 88 ASP A O 1
ATOM 709 N N . PHE A 1 89 ? 13.800 -17.934 -14.712 1.00 95.81 89 PHE A N 1
ATOM 710 C CA . PHE A 1 89 ? 15.083 -17.475 -14.161 1.00 95.81 89 PHE A CA 1
ATOM 711 C C . PHE A 1 89 ? 15.643 -18.441 -13.112 1.00 95.81 89 PHE A C 1
ATOM 713 O O . PHE A 1 89 ? 16.855 -18.669 -13.072 1.00 95.81 89 PHE A O 1
ATOM 720 N N . ARG A 1 90 ? 14.795 -19.044 -12.267 1.00 97.62 90 ARG A N 1
ATOM 721 C CA . ARG A 1 90 ? 15.241 -20.078 -11.323 1.00 97.62 90 ARG A CA 1
ATOM 722 C C . ARG A 1 90 ? 15.748 -21.311 -12.068 1.00 97.62 90 ARG A C 1
ATOM 724 O O . ARG A 1 90 ? 16.814 -21.807 -11.719 1.00 97.62 90 ARG A O 1
ATOM 731 N N . LEU A 1 91 ? 15.037 -21.772 -13.098 1.00 96.31 91 LEU A N 1
ATOM 732 C CA . LEU A 1 91 ? 15.445 -22.915 -13.919 1.00 96.31 91 LEU A CA 1
ATOM 733 C C . LEU A 1 91 ? 16.739 -22.630 -14.699 1.00 96.31 91 LEU A C 1
ATOM 735 O O . LEU A 1 91 ? 17.609 -23.499 -14.779 1.00 96.31 91 LEU A O 1
ATOM 739 N N . GLN A 1 92 ? 16.909 -21.410 -15.216 1.00 96.31 92 GLN A N 1
ATOM 740 C CA . GLN A 1 92 ? 18.150 -20.970 -15.854 1.00 96.31 92 GLN A CA 1
ATOM 741 C C . GLN A 1 92 ? 19.317 -20.987 -14.857 1.00 96.31 92 GLN A C 1
ATOM 743 O O . GLN A 1 92 ? 20.351 -21.583 -15.147 1.00 96.31 92 GLN A O 1
ATOM 748 N N . ASN A 1 93 ? 19.145 -20.411 -13.664 1.00 94.56 93 ASN A N 1
ATOM 749 C CA . ASN A 1 93 ? 20.171 -20.423 -12.616 1.00 94.56 93 ASN A CA 1
ATOM 750 C C . ASN A 1 93 ? 20.492 -21.850 -12.134 1.00 94.56 93 ASN A C 1
ATOM 752 O O . ASN A 1 93 ? 21.659 -22.187 -11.951 1.00 94.56 93 ASN A O 1
ATOM 756 N N . GLU A 1 94 ? 19.489 -22.718 -11.982 1.00 96.50 94 GLU A N 1
ATOM 757 C CA . GLU A 1 94 ? 19.684 -24.132 -11.640 1.00 96.50 94 GLU A CA 1
ATOM 758 C C . GLU A 1 94 ? 20.462 -24.881 -12.738 1.00 96.50 94 GLU A C 1
ATOM 760 O O . GLU A 1 94 ? 21.305 -25.727 -12.439 1.00 96.50 94 GLU A O 1
ATOM 765 N N . THR A 1 95 ? 20.222 -24.545 -14.009 1.00 95.06 95 THR A N 1
ATOM 766 C CA . THR A 1 95 ? 20.940 -25.113 -15.160 1.00 95.06 95 THR A CA 1
ATOM 767 C C . THR A 1 95 ? 22.387 -24.624 -15.206 1.00 95.06 95 THR A C 1
ATOM 769 O O . THR A 1 95 ? 23.293 -25.450 -15.266 1.00 95.06 95 THR A O 1
ATOM 772 N N . ILE A 1 96 ? 22.627 -23.317 -15.047 1.00 96.00 96 ILE A N 1
ATOM 773 C CA . ILE A 1 96 ? 23.978 -22.733 -14.966 1.00 96.00 96 ILE A CA 1
ATOM 774 C C . ILE A 1 96 ? 24.768 -23.334 -13.795 1.00 96.00 96 ILE A C 1
ATOM 776 O O . ILE A 1 96 ? 25.942 -23.654 -13.953 1.00 96.00 96 ILE A O 1
ATOM 780 N N . MET A 1 97 ? 24.141 -23.561 -12.635 1.00 94.31 97 MET A N 1
ATOM 781 C CA . MET A 1 97 ? 24.800 -24.221 -11.500 1.00 94.31 97 MET A CA 1
ATOM 782 C C . MET A 1 97 ? 25.137 -25.695 -11.784 1.00 94.31 97 MET A C 1
ATOM 784 O O . MET A 1 97 ? 26.180 -26.172 -11.341 1.00 94.31 97 MET A O 1
ATOM 788 N N . LYS A 1 98 ? 24.302 -26.424 -12.540 1.00 94.38 98 LYS A N 1
ATOM 789 C CA . LYS A 1 98 ? 24.615 -27.795 -12.989 1.00 94.38 98 LYS A CA 1
ATOM 790 C C . LYS A 1 98 ? 25.761 -27.814 -13.999 1.00 94.38 98 LYS A C 1
ATOM 792 O O . LYS A 1 98 ? 26.653 -28.644 -13.864 1.00 94.38 98 LYS A O 1
ATOM 797 N N . GLU A 1 99 ? 25.760 -26.900 -14.967 1.00 95.62 99 GLU A N 1
ATOM 798 C CA . GLU A 1 99 ? 26.842 -26.749 -15.946 1.00 95.62 99 GLU A CA 1
ATOM 799 C C . GLU A 1 99 ? 28.159 -26.359 -15.266 1.00 95.62 99 GLU A C 1
ATOM 801 O O . GLU A 1 99 ? 29.179 -26.997 -15.506 1.00 95.62 99 GLU A O 1
ATOM 806 N N . LEU A 1 100 ? 28.138 -25.384 -14.352 1.00 95.12 100 LEU A N 1
ATOM 807 C CA . LEU A 1 100 ? 29.307 -24.977 -13.571 1.00 95.12 100 LEU A CA 1
ATOM 808 C C . LEU A 1 100 ? 29.865 -26.142 -12.745 1.00 95.12 100 LEU A C 1
ATOM 810 O O . LEU A 1 100 ? 31.064 -26.398 -12.801 1.00 95.12 100 LEU A O 1
ATOM 814 N N . ASN A 1 101 ? 29.010 -26.889 -12.038 1.00 95.06 101 ASN A N 1
ATOM 815 C CA . ASN A 1 101 ? 29.435 -28.083 -11.303 1.00 95.06 101 ASN A CA 1
ATOM 816 C C . ASN A 1 101 ? 30.015 -29.157 -12.240 1.00 95.06 101 ASN A C 1
ATOM 818 O O . ASN A 1 101 ? 31.025 -29.766 -11.907 1.00 95.06 101 ASN A O 1
ATOM 822 N N . TYR A 1 102 ? 29.435 -29.360 -13.427 1.00 96.44 102 TYR A N 1
ATOM 823 C CA . TYR A 1 102 ? 29.958 -30.291 -14.433 1.00 96.44 102 TYR A CA 1
ATOM 824 C C . TYR A 1 102 ? 31.332 -29.864 -14.977 1.00 96.44 102 TYR A C 1
ATOM 826 O O . TYR A 1 102 ? 32.215 -30.708 -15.130 1.00 96.44 102 TYR A O 1
ATOM 834 N N . TYR A 1 103 ? 31.554 -28.566 -15.212 1.00 95.25 103 TYR A N 1
ATOM 835 C CA . TYR A 1 103 ? 32.873 -28.040 -15.577 1.00 95.25 103 TYR A CA 1
ATOM 836 C C . TYR A 1 103 ? 33.881 -28.132 -14.425 1.00 95.25 103 TYR A C 1
ATOM 838 O O . TYR A 1 103 ? 35.042 -28.436 -14.682 1.00 95.25 103 TYR A O 1
ATOM 846 N N . ILE A 1 104 ? 33.457 -27.936 -13.170 1.00 95.62 104 ILE A N 1
ATOM 847 C CA . ILE A 1 104 ? 34.305 -28.151 -11.986 1.00 95.62 104 ILE A CA 1
ATOM 848 C C . ILE A 1 104 ? 34.711 -29.624 -11.893 1.00 95.62 104 ILE A C 1
ATOM 850 O O . ILE A 1 104 ? 35.903 -29.902 -11.843 1.00 95.62 104 ILE A O 1
ATOM 854 N N . THR A 1 105 ? 33.772 -30.573 -11.970 1.00 94.00 105 THR A N 1
ATOM 855 C CA . THR A 1 105 ? 34.096 -32.009 -11.934 1.00 94.00 105 THR A CA 1
ATOM 856 C C . THR A 1 105 ? 34.982 -32.427 -13.110 1.00 94.00 105 THR A C 1
ATOM 858 O O . THR A 1 105 ? 35.953 -33.144 -12.896 1.00 94.00 105 THR A O 1
ATOM 861 N N . GLN A 1 106 ? 34.747 -31.930 -14.332 1.00 94.81 106 GLN A N 1
ATOM 862 C CA . GLN A 1 106 ? 35.681 -32.168 -15.442 1.00 94.81 106 GLN A CA 1
ATOM 863 C C . GLN A 1 106 ? 37.063 -31.552 -15.194 1.00 94.81 106 GLN A C 1
ATOM 865 O O . GLN A 1 106 ? 38.063 -32.165 -15.555 1.00 94.81 106 GLN A O 1
ATOM 870 N N . HIS A 1 107 ? 37.158 -30.371 -14.578 1.00 90.50 107 HIS A N 1
ATOM 871 C CA . HIS A 1 107 ? 38.448 -29.778 -14.225 1.00 90.50 107 HIS A CA 1
ATOM 872 C C . HIS A 1 107 ? 39.157 -30.586 -13.129 1.00 90.50 107 HIS A C 1
ATOM 874 O O . HIS A 1 107 ? 40.360 -30.801 -13.225 1.00 90.50 107 HIS A O 1
ATOM 880 N N . GLU A 1 108 ? 38.435 -31.094 -12.129 1.00 93.94 108 GLU A N 1
ATOM 881 C CA . GLU A 1 108 ? 38.964 -31.992 -11.095 1.00 93.94 108 GLU A CA 1
ATOM 882 C C . GLU A 1 108 ? 39.421 -33.337 -11.682 1.00 93.94 108 GLU A C 1
ATOM 884 O O . GLU A 1 108 ? 40.475 -33.846 -11.302 1.00 93.94 108 GLU A O 1
ATOM 889 N N . GLU A 1 109 ? 38.677 -33.916 -12.630 1.00 91.56 109 GLU A N 1
ATOM 890 C CA . GLU A 1 109 ? 39.066 -35.134 -13.354 1.00 91.56 109 GLU A CA 1
ATOM 891 C C . GLU A 1 109 ? 40.282 -34.896 -14.260 1.00 91.56 109 GLU A C 1
ATOM 893 O O . GLU A 1 109 ? 41.214 -35.707 -14.271 1.00 91.56 109 GLU A O 1
ATOM 898 N N . LEU A 1 110 ? 40.324 -33.766 -14.973 1.00 90.50 110 LEU A N 1
ATOM 899 C CA . LEU A 1 110 ? 41.462 -33.373 -15.802 1.00 90.50 110 LEU A CA 1
ATOM 900 C C . LEU A 1 110 ? 42.696 -33.078 -14.949 1.00 90.50 110 LEU A C 1
ATOM 902 O O . LEU A 1 110 ? 43.770 -33.572 -15.275 1.00 90.50 110 LEU A O 1
ATOM 906 N N . GLU A 1 111 ? 42.564 -32.372 -13.828 1.00 91.19 111 GLU A N 1
ATOM 907 C CA . GLU A 1 111 ? 43.659 -32.107 -12.894 1.00 91.19 111 GLU A CA 1
ATOM 908 C C . GLU A 1 111 ? 44.147 -33.396 -12.220 1.00 91.19 111 GLU A C 1
ATOM 910 O O . GLU A 1 111 ? 45.355 -33.626 -12.133 1.00 91.19 111 GLU A O 1
ATOM 915 N N . GLN A 1 112 ? 43.241 -34.299 -11.831 1.00 89.31 112 GLN A N 1
ATOM 916 C CA . GLN A 1 112 ? 43.613 -35.640 -11.380 1.00 89.31 112 GLN A CA 1
ATOM 917 C C . GLN A 1 112 ? 44.337 -36.429 -12.471 1.00 89.31 112 GLN A C 1
ATOM 919 O O . GLN A 1 112 ? 45.330 -37.082 -12.163 1.00 89.31 112 GLN A O 1
ATOM 924 N N . SER A 1 113 ? 43.892 -36.383 -13.730 1.00 87.69 113 SER A N 1
ATOM 925 C CA . SER A 1 113 ? 44.574 -37.081 -14.828 1.00 87.69 113 SER A CA 1
ATOM 926 C C . SER A 1 113 ? 45.940 -36.460 -15.136 1.00 87.69 113 SER A C 1
ATOM 928 O O . SER A 1 113 ? 46.910 -37.192 -15.303 1.00 87.69 113 SER A O 1
ATOM 930 N N . MET A 1 114 ? 46.065 -35.131 -15.087 1.00 83.12 114 MET A N 1
ATOM 931 C CA . MET A 1 114 ? 47.328 -34.410 -15.239 1.00 83.12 114 MET A CA 1
ATOM 932 C C . MET A 1 114 ? 48.291 -34.726 -14.089 1.00 83.12 114 MET A C 1
ATOM 934 O O . MET A 1 114 ? 49.487 -34.874 -14.314 1.00 83.12 114 MET A O 1
ATOM 938 N N . ASN A 1 115 ? 47.792 -34.856 -12.859 1.00 82.00 115 ASN A N 1
ATOM 939 C CA . ASN A 1 115 ? 48.610 -35.207 -11.702 1.00 82.00 115 ASN A CA 1
ATOM 940 C C . ASN A 1 115 ? 48.986 -36.699 -11.688 1.00 82.00 115 ASN A C 1
ATOM 942 O O . ASN A 1 115 ? 50.120 -37.006 -11.335 1.00 82.00 115 ASN A O 1
ATOM 946 N N . ARG A 1 116 ? 48.117 -37.604 -12.169 1.00 81.12 116 ARG A N 1
ATOM 947 C CA . ARG A 1 116 ? 48.464 -39.015 -12.438 1.00 81.12 116 ARG A CA 1
ATOM 948 C C . ARG A 1 116 ? 49.550 -39.116 -13.515 1.00 81.12 116 ARG A C 1
ATOM 950 O O . ARG A 1 116 ? 50.583 -39.727 -13.273 1.00 81.12 116 ARG A O 1
ATOM 957 N N . LEU A 1 117 ? 49.397 -38.403 -14.633 1.00 75.38 117 LEU A N 1
ATOM 958 C CA . LEU A 1 117 ? 50.420 -38.318 -15.681 1.00 75.38 117 LEU A CA 1
ATOM 959 C C . LEU A 1 117 ? 51.748 -37.743 -15.157 1.00 75.38 117 LEU A C 1
ATOM 961 O O . LEU A 1 117 ? 52.797 -38.278 -15.489 1.00 75.38 117 LEU A O 1
ATOM 965 N N . LYS A 1 118 ? 51.733 -36.723 -14.284 1.00 71.75 118 LYS A N 1
ATOM 966 C CA . LYS A 1 118 ? 52.951 -36.218 -13.612 1.00 71.75 118 LYS A CA 1
ATOM 967 C C . LYS A 1 118 ? 53.577 -37.233 -12.646 1.00 71.75 118 LYS A C 1
ATOM 969 O O . LYS A 1 118 ? 54.790 -37.197 -12.460 1.00 71.75 118 LYS A O 1
ATOM 974 N N . THR A 1 119 ? 52.797 -38.107 -12.001 1.00 61.31 119 THR A N 1
ATOM 975 C CA . THR A 1 119 ? 53.364 -39.197 -11.186 1.00 61.31 119 THR A CA 1
ATOM 976 C C . THR A 1 119 ? 53.910 -40.334 -12.046 1.00 61.31 119 THR A C 1
ATOM 978 O O . THR A 1 119 ? 54.954 -40.886 -11.708 1.00 61.31 119 THR A O 1
ATOM 981 N N . ASP A 1 120 ? 53.281 -40.621 -13.186 1.00 53.34 120 ASP A N 1
ATOM 982 C CA . ASP A 1 120 ? 53.714 -41.661 -14.122 1.00 53.34 120 ASP A CA 1
ATOM 983 C C . ASP A 1 120 ? 54.982 -41.233 -14.896 1.00 53.34 120 ASP A C 1
ATOM 985 O O . ASP A 1 120 ? 55.924 -42.019 -15.009 1.00 53.34 120 ASP A O 1
ATOM 989 N N . ASP A 1 121 ? 55.086 -39.965 -15.316 1.00 47.25 121 ASP A N 1
ATOM 990 C CA . ASP A 1 121 ? 56.286 -39.346 -15.929 1.00 47.25 121 ASP A CA 1
ATOM 991 C C . ASP A 1 121 ? 57.441 -39.139 -14.918 1.00 47.25 121 ASP A C 1
ATOM 993 O O . ASP A 1 121 ? 58.569 -38.816 -15.282 1.00 47.25 121 ASP A O 1
ATOM 997 N N . ASN A 1 122 ? 57.190 -39.402 -13.629 1.00 49.12 122 ASN A N 1
ATOM 998 C CA . ASN A 1 122 ? 58.222 -39.572 -12.597 1.00 49.12 122 ASN A CA 1
ATOM 999 C C . ASN A 1 122 ? 58.729 -41.031 -12.498 1.00 49.12 122 ASN A C 1
ATOM 1001 O O . ASN A 1 122 ? 59.617 -41.327 -11.697 1.00 49.12 122 ASN A O 1
ATOM 1005 N N . THR A 1 123 ? 58.180 -41.949 -13.304 1.00 50.19 123 THR A N 1
ATOM 1006 C CA . THR A 1 123 ? 58.609 -43.359 -13.418 1.00 50.19 123 THR A CA 1
ATOM 1007 C C . THR A 1 123 ? 59.026 -43.768 -14.838 1.00 50.19 123 THR A C 1
ATOM 1009 O O . THR A 1 123 ? 59.694 -44.790 -15.000 1.00 50.19 123 THR A O 1
ATOM 1012 N N . VAL A 1 124 ? 58.716 -42.957 -15.858 1.00 45.94 124 VAL A N 1
ATOM 1013 C CA . VAL A 1 124 ? 59.160 -43.122 -17.256 1.00 45.94 124 VAL A CA 1
ATOM 1014 C C . VAL A 1 124 ? 59.770 -41.808 -17.756 1.00 45.94 124 VAL A C 1
ATOM 1016 O O . VAL A 1 124 ? 59.273 -40.734 -17.460 1.00 45.94 124 VAL A O 1
ATOM 1019 N N . SER A 1 125 ? 60.900 -41.871 -18.463 1.00 52.75 125 SER A N 1
ATOM 1020 C CA . SER A 1 125 ? 61.789 -40.713 -18.647 1.00 52.75 125 SER A CA 1
ATOM 1021 C C . SER A 1 125 ? 61.408 -39.767 -19.803 1.00 52.75 125 SER A C 1
ATOM 1023 O O . SER A 1 125 ? 61.901 -39.961 -20.916 1.00 52.75 125 SER A O 1
ATOM 1025 N N . THR A 1 126 ? 60.658 -38.683 -19.540 1.00 45.12 126 THR A N 1
ATOM 1026 C CA . THR A 1 126 ? 60.310 -37.684 -20.590 1.00 45.12 126 THR A CA 1
ATOM 1027 C C . THR A 1 126 ? 60.632 -36.211 -20.277 1.00 45.12 126 THR A C 1
ATOM 1029 O O . THR A 1 126 ? 60.311 -35.323 -21.069 1.00 45.12 126 THR A O 1
ATOM 1032 N N . THR A 1 127 ? 61.353 -35.907 -19.191 1.00 44.44 127 THR A N 1
ATOM 1033 C CA . THR A 1 127 ? 61.677 -34.531 -18.742 1.00 44.44 127 THR A CA 1
ATOM 1034 C C . THR A 1 127 ? 62.722 -33.795 -19.618 1.00 44.44 127 THR A C 1
ATOM 1036 O O . THR A 1 127 ? 63.778 -33.391 -19.129 1.00 44.44 127 THR A O 1
ATOM 1039 N N . LYS A 1 128 ? 62.499 -33.657 -20.940 1.00 49.19 128 LYS A N 1
ATOM 1040 C CA . LYS A 1 128 ? 63.532 -33.121 -21.859 1.00 49.19 128 LYS A CA 1
ATOM 1041 C C . LYS A 1 128 ? 63.102 -32.416 -23.157 1.00 49.19 128 LYS A C 1
ATOM 1043 O O . LYS A 1 128 ? 63.981 -32.094 -23.950 1.00 49.19 128 LYS A O 1
ATOM 1048 N N . ILE A 1 129 ? 61.810 -32.179 -23.410 1.00 52.81 129 ILE A N 1
ATOM 1049 C CA . ILE A 1 129 ? 61.343 -31.734 -24.747 1.00 52.81 129 ILE A CA 1
ATOM 1050 C C . ILE A 1 129 ? 60.969 -30.238 -24.831 1.00 52.81 129 ILE A C 1
ATOM 1052 O O . ILE A 1 129 ? 61.144 -29.634 -25.886 1.00 52.81 129 ILE A O 1
ATOM 1056 N N . THR A 1 130 ? 60.508 -29.596 -23.753 1.00 50.56 130 THR A N 1
ATOM 1057 C CA . THR A 1 130 ? 59.918 -28.238 -23.830 1.00 50.56 130 THR A CA 1
ATOM 1058 C C . THR A 1 130 ? 60.878 -27.066 -23.593 1.00 50.56 130 THR A C 1
ATOM 1060 O O . THR A 1 130 ? 60.599 -25.972 -24.075 1.00 50.56 130 THR A O 1
ATOM 1063 N N . GLU A 1 131 ? 62.020 -27.247 -22.917 1.00 47.41 131 GLU A N 1
ATOM 1064 C CA . GLU A 1 131 ? 62.984 -26.145 -22.711 1.00 47.41 131 GLU A CA 1
ATOM 1065 C C . GLU A 1 131 ? 63.924 -25.889 -23.901 1.00 47.41 131 GLU A C 1
ATOM 1067 O O . GLU A 1 131 ? 64.378 -24.757 -24.082 1.00 47.41 131 GLU A O 1
ATOM 1072 N N . ASN A 1 132 ? 64.237 -26.912 -24.705 1.00 50.97 132 ASN A N 1
ATOM 1073 C CA . ASN A 1 132 ? 65.188 -26.777 -25.814 1.00 50.97 132 ASN A CA 1
ATOM 1074 C C . ASN A 1 132 ? 64.640 -25.872 -26.922 1.00 50.97 132 ASN A C 1
ATOM 1076 O O . ASN A 1 132 ? 65.298 -24.904 -27.295 1.00 50.97 132 ASN A O 1
ATOM 1080 N N . GLY A 1 133 ? 63.404 -26.121 -27.370 1.00 52.88 133 GLY A N 1
ATOM 1081 C CA . GLY A 1 133 ? 62.805 -25.393 -28.492 1.00 52.88 133 GLY A CA 1
ATOM 1082 C C . GLY A 1 133 ? 62.737 -23.877 -28.282 1.00 52.88 133 GLY A C 1
ATOM 1083 O O . GLY A 1 133 ? 62.980 -23.127 -29.220 1.00 52.88 133 GLY A O 1
ATOM 1084 N N . SER A 1 134 ? 62.490 -23.403 -27.052 1.00 56.72 134 SER A N 1
ATOM 1085 C CA . SER A 1 134 ? 62.492 -21.960 -26.761 1.00 56.72 134 SER A CA 1
ATOM 1086 C C . SER A 1 134 ? 63.891 -21.347 -26.870 1.00 56.72 134 SER A C 1
ATOM 1088 O O . SER A 1 134 ? 64.038 -20.256 -27.412 1.00 56.72 134 SER A O 1
ATOM 1090 N N . LYS A 1 135 ? 64.923 -22.047 -26.379 1.00 60.78 135 LYS A N 1
ATOM 1091 C CA . LYS A 1 135 ? 66.319 -21.573 -26.388 1.00 60.78 135 LYS A CA 1
ATOM 1092 C C . LYS A 1 135 ? 66.930 -21.637 -27.790 1.00 60.78 135 LYS A C 1
ATOM 1094 O O . LYS A 1 135 ? 67.705 -20.761 -28.158 1.00 60.78 135 LYS A O 1
ATOM 1099 N N . GLU A 1 136 ? 66.549 -22.635 -28.582 1.00 61.19 136 GLU A N 1
ATOM 1100 C CA . GLU A 1 136 ? 66.926 -22.766 -29.993 1.00 61.19 136 GLU A CA 1
ATOM 1101 C C . GLU A 1 136 ? 66.277 -21.661 -30.846 1.00 61.19 136 GLU A C 1
ATOM 1103 O O . GLU A 1 136 ? 66.970 -21.020 -31.635 1.00 61.19 136 GLU A O 1
ATOM 1108 N N . LEU A 1 137 ? 64.991 -21.350 -30.627 1.00 69.31 137 LEU A N 1
ATOM 1109 C CA . LEU A 1 137 ? 64.309 -20.249 -31.321 1.00 69.31 137 LEU A CA 1
ATOM 1110 C C . LEU A 1 137 ? 64.901 -18.875 -30.959 1.00 69.31 137 LEU A C 1
ATOM 1112 O O . LEU A 1 137 ? 65.088 -18.027 -31.828 1.00 69.31 137 LEU A O 1
ATOM 1116 N N . GLU A 1 138 ? 65.224 -18.656 -29.683 1.00 75.88 138 GLU A N 1
ATOM 1117 C CA . GLU A 1 138 ? 65.806 -17.404 -29.184 1.00 75.88 138 GLU A CA 1
ATOM 1118 C C . GLU A 1 138 ? 67.240 -17.185 -29.706 1.00 75.88 138 GLU A C 1
ATOM 1120 O O . GLU A 1 138 ? 67.589 -16.078 -30.126 1.00 75.88 138 GLU A O 1
ATOM 1125 N N . GLN A 1 139 ? 68.051 -18.249 -29.793 1.00 77.62 139 GLN A N 1
ATOM 1126 C CA . GLN A 1 139 ? 69.364 -18.205 -30.448 1.00 77.62 139 GLN A CA 1
ATOM 1127 C C . GLN A 1 139 ? 69.259 -17.963 -31.960 1.00 77.62 139 GLN A C 1
ATOM 1129 O O . GLN A 1 139 ? 70.056 -17.197 -32.503 1.00 77.62 139 GLN A O 1
ATOM 1134 N N . GLU A 1 140 ? 68.270 -18.544 -32.640 1.00 80.00 140 GLU A N 1
ATOM 1135 C CA . GLU A 1 140 ? 68.058 -18.327 -34.075 1.00 80.00 140 GLU A CA 1
ATOM 1136 C C . GLU A 1 140 ? 67.590 -16.894 -34.382 1.00 80.00 140 GLU A C 1
ATOM 1138 O O . GLU A 1 140 ? 68.090 -16.266 -35.314 1.00 80.00 140 GLU A O 1
ATOM 1143 N N . VAL A 1 141 ? 66.716 -16.309 -33.553 1.00 79.88 141 VAL A N 1
ATOM 1144 C CA . VAL A 1 141 ? 66.319 -14.890 -33.664 1.00 79.88 141 VAL A CA 1
ATOM 1145 C C . VAL A 1 141 ? 67.507 -13.947 -33.425 1.00 79.88 141 VAL A C 1
ATOM 1147 O O . VAL A 1 141 ? 67.626 -12.921 -34.102 1.00 79.88 141 VAL A O 1
ATOM 1150 N N . LEU A 1 142 ? 68.419 -14.285 -32.509 1.00 82.19 142 LEU A N 1
ATOM 1151 C CA . LEU A 1 142 ? 69.672 -13.543 -32.324 1.00 82.19 142 LEU A CA 1
ATOM 1152 C C . LEU A 1 142 ? 70.609 -13.694 -33.536 1.00 82.19 142 LEU A C 1
ATOM 1154 O O . LEU A 1 142 ? 71.173 -12.695 -33.992 1.00 82.19 142 LEU A O 1
ATOM 1158 N N . ARG A 1 143 ? 70.728 -14.902 -34.104 1.00 86.25 143 ARG A N 1
ATOM 1159 C CA . ARG A 1 143 ? 71.530 -15.178 -35.309 1.00 86.25 143 ARG A CA 1
ATOM 1160 C C . ARG A 1 143 ? 71.023 -14.387 -36.515 1.00 86.25 143 ARG A C 1
ATOM 1162 O O . ARG A 1 143 ? 71.810 -13.693 -37.153 1.00 86.25 143 ARG A O 1
ATOM 1169 N N . LEU A 1 144 ? 69.715 -14.412 -36.770 1.00 85.50 144 LEU A N 1
ATOM 1170 C CA . LEU A 1 144 ? 69.078 -13.692 -37.876 1.00 85.50 144 LEU A CA 1
ATOM 1171 C C . LEU A 1 144 ? 69.154 -12.165 -37.714 1.00 85.50 144 LEU A C 1
ATOM 1173 O O . LEU A 1 144 ? 69.315 -11.458 -38.706 1.00 85.50 144 LEU A O 1
ATOM 1177 N N . ASN A 1 145 ? 69.102 -11.627 -36.489 1.00 80.00 145 ASN A N 1
ATOM 1178 C CA . ASN A 1 145 ? 69.337 -10.195 -36.263 1.00 80.00 145 ASN A CA 1
ATOM 1179 C C . ASN A 1 145 ? 70.806 -9.795 -36.482 1.00 80.00 145 ASN A C 1
ATOM 1181 O O . ASN A 1 145 ? 71.066 -8.730 -37.048 1.00 80.00 145 ASN A O 1
ATOM 1185 N N . ALA A 1 146 ? 71.767 -10.636 -36.088 1.00 83.31 146 ALA A N 1
ATOM 1186 C CA . ALA A 1 146 ? 73.181 -10.406 -36.384 1.00 83.31 146 ALA A CA 1
ATOM 1187 C C . ALA A 1 146 ? 73.455 -10.462 -37.900 1.00 83.31 146 ALA A C 1
ATOM 1189 O O . ALA A 1 146 ? 74.116 -9.575 -38.438 1.00 83.31 146 ALA A O 1
ATOM 1190 N N . GLU A 1 147 ? 72.880 -11.445 -38.599 1.00 85.19 147 GLU A N 1
ATOM 1191 C CA . GLU A 1 147 ? 72.959 -11.590 -40.057 1.00 85.19 147 GLU A CA 1
ATOM 1192 C C . GLU A 1 147 ? 72.315 -10.400 -40.781 1.00 85.19 147 GLU A C 1
ATOM 1194 O O . GLU A 1 147 ? 72.955 -9.786 -41.631 1.00 85.19 147 GLU A O 1
ATOM 1199 N N . LYS A 1 148 ? 71.112 -9.973 -40.372 1.00 81.75 148 LYS A N 1
ATOM 1200 C CA . LYS A 1 148 ? 70.459 -8.757 -40.886 1.00 81.75 148 LYS A CA 1
ATOM 1201 C C . LYS A 1 148 ? 71.316 -7.504 -40.682 1.00 81.75 148 LYS A C 1
ATOM 1203 O O . LYS A 1 148 ? 71.388 -6.670 -41.578 1.00 81.75 148 LYS A O 1
ATOM 1208 N N . THR A 1 149 ? 71.978 -7.372 -39.533 1.00 88.88 149 THR A N 1
ATOM 1209 C CA . THR A 1 149 ? 72.855 -6.224 -39.237 1.00 88.88 149 THR A CA 1
ATOM 1210 C C . THR A 1 149 ? 74.124 -6.247 -40.097 1.00 88.88 149 THR A C 1
ATOM 1212 O O . THR A 1 149 ? 74.559 -5.203 -40.579 1.00 88.88 149 THR A O 1
ATOM 1215 N N . ALA A 1 150 ? 74.700 -7.429 -40.344 1.00 85.69 150 ALA A N 1
ATOM 1216 C CA . ALA A 1 150 ? 75.838 -7.590 -41.248 1.00 85.69 150 ALA A CA 1
ATOM 1217 C C . ALA A 1 150 ? 75.456 -7.324 -42.715 1.00 85.69 150 ALA A C 1
ATOM 1219 O O . ALA A 1 150 ? 76.192 -6.641 -43.421 1.00 85.69 150 ALA A O 1
ATOM 1220 N N . LEU A 1 151 ? 74.292 -7.807 -43.160 1.00 86.81 151 LEU A N 1
ATOM 1221 C CA . LEU A 1 151 ? 73.768 -7.557 -44.503 1.00 86.81 151 LEU A CA 1
ATOM 1222 C C . LEU A 1 151 ? 73.426 -6.080 -44.723 1.00 86.81 151 LEU A C 1
ATOM 1224 O O . LEU A 1 151 ? 73.783 -5.552 -45.769 1.00 86.81 151 LEU A O 1
ATOM 1228 N N . GLN A 1 152 ? 72.821 -5.402 -43.740 1.00 87.62 152 GLN A N 1
ATOM 1229 C CA . GLN A 1 152 ? 72.595 -3.955 -43.812 1.00 87.62 152 GLN A CA 1
ATOM 1230 C C . GLN A 1 152 ? 73.925 -3.212 -43.942 1.00 87.62 152 GLN A C 1
ATOM 1232 O O . GLN A 1 152 ? 74.093 -2.452 -44.881 1.00 87.62 152 GLN A O 1
ATOM 1237 N N . LYS A 1 153 ? 74.917 -3.509 -43.093 1.00 88.81 153 LYS A N 1
ATOM 1238 C CA . LYS A 1 153 ? 76.235 -2.867 -43.187 1.00 88.81 153 LYS A CA 1
ATOM 1239 C C . LYS A 1 153 ? 76.939 -3.132 -44.527 1.00 88.81 153 LYS A C 1
ATOM 1241 O O . LYS A 1 153 ? 77.647 -2.264 -45.026 1.00 88.81 153 LYS A O 1
ATOM 1246 N N . ASN A 1 154 ? 76.762 -4.316 -45.113 1.00 87.44 154 ASN A N 1
ATOM 1247 C CA . ASN A 1 154 ? 77.286 -4.614 -46.446 1.00 87.44 154 ASN A CA 1
ATOM 1248 C C . ASN A 1 154 ? 76.541 -3.828 -47.540 1.00 87.44 154 ASN A C 1
ATOM 1250 O O . ASN A 1 154 ? 77.181 -3.397 -48.493 1.00 87.44 154 ASN A O 1
ATOM 1254 N N . LEU A 1 155 ? 75.229 -3.610 -47.392 1.00 86.44 155 LEU A N 1
ATOM 1255 C CA . LEU A 1 155 ? 74.448 -2.735 -48.268 1.00 86.44 155 LEU A CA 1
ATOM 1256 C C . LEU A 1 155 ? 74.928 -1.281 -48.148 1.00 86.44 155 LEU A C 1
ATOM 1258 O O . LEU A 1 155 ? 75.292 -0.694 -49.157 1.00 86.44 155 LEU A O 1
ATOM 1262 N N . ASP A 1 156 ? 75.034 -0.752 -46.925 1.00 84.75 156 ASP A N 1
ATOM 1263 C CA . ASP A 1 156 ? 75.513 0.607 -46.633 1.00 84.75 156 ASP A CA 1
ATOM 1264 C C . ASP A 1 156 ? 76.928 0.843 -47.211 1.00 84.75 156 ASP A C 1
ATOM 1266 O O . ASP A 1 156 ? 77.226 1.908 -47.753 1.00 84.75 156 ASP A O 1
ATOM 1270 N N . ASN A 1 157 ? 77.806 -0.168 -47.132 1.00 87.25 157 ASN A N 1
ATOM 1271 C CA . ASN A 1 157 ? 79.131 -0.146 -47.753 1.00 87.25 157 ASN A CA 1
ATOM 1272 C C . ASN A 1 157 ? 79.051 -0.095 -49.290 1.00 87.25 157 ASN A C 1
ATOM 1274 O O . ASN A 1 157 ? 79.732 0.729 -49.889 1.00 87.25 157 ASN A O 1
ATOM 1278 N N . ILE A 1 158 ? 78.235 -0.946 -49.925 1.00 85.31 158 ILE A N 1
ATOM 1279 C CA . ILE A 1 158 ? 78.074 -0.983 -51.392 1.00 85.31 158 ILE A CA 1
ATOM 1280 C C . ILE A 1 158 ? 77.432 0.314 -51.906 1.00 85.31 158 ILE A C 1
ATOM 1282 O O . ILE A 1 158 ? 77.840 0.835 -52.941 1.00 85.31 158 ILE A O 1
ATOM 1286 N N . GLU A 1 159 ? 76.470 0.875 -51.171 1.00 81.69 159 GLU A N 1
ATOM 1287 C CA . GLU A 1 159 ? 75.895 2.188 -51.466 1.00 81.69 159 GLU A CA 1
ATOM 1288 C C . GLU A 1 159 ? 76.957 3.291 -51.356 1.00 81.69 159 GLU A C 1
ATOM 1290 O O . GLU A 1 159 ? 77.039 4.129 -52.248 1.00 81.69 159 GLU A O 1
ATOM 1295 N N . SER A 1 160 ? 77.833 3.261 -50.341 1.00 85.19 160 SER A N 1
ATOM 1296 C CA . SER A 1 160 ? 78.952 4.211 -50.230 1.00 85.19 160 SER A CA 1
ATOM 1297 C C . SER A 1 160 ? 80.002 4.039 -51.334 1.00 85.19 160 SER A C 1
ATOM 1299 O O . SER A 1 160 ? 80.506 5.041 -51.838 1.00 85.19 160 SER A O 1
ATOM 1301 N N . GLU A 1 161 ? 80.337 2.804 -51.717 1.00 84.25 161 GLU A N 1
ATOM 1302 C CA . GLU A 1 161 ? 81.277 2.514 -52.808 1.00 84.25 161 GLU A CA 1
ATOM 1303 C C . GLU A 1 161 ? 80.714 3.008 -54.150 1.00 84.25 161 GLU A C 1
ATOM 1305 O O . GLU A 1 161 ? 81.413 3.712 -54.877 1.00 84.25 161 GLU A O 1
ATOM 1310 N N . HIS A 1 162 ? 79.432 2.762 -54.437 1.00 83.06 162 HIS A N 1
ATOM 1311 C CA . HIS A 1 162 ? 78.771 3.312 -55.623 1.00 83.06 162 HIS A CA 1
ATOM 1312 C C . HIS A 1 162 ? 78.611 4.839 -55.580 1.00 83.06 162 HIS A C 1
ATOM 1314 O O . HIS A 1 162 ? 78.723 5.482 -56.623 1.00 83.06 162 HIS A O 1
ATOM 1320 N N . ASP A 1 163 ? 78.369 5.454 -54.418 1.00 83.12 163 ASP A N 1
ATOM 1321 C CA . ASP A 1 163 ? 78.261 6.916 -54.318 1.00 83.12 163 ASP A CA 1
ATOM 1322 C C . ASP A 1 163 ? 79.630 7.593 -54.545 1.00 83.12 163 ASP A C 1
ATOM 1324 O O . ASP A 1 163 ? 79.703 8.640 -55.194 1.00 83.12 163 ASP A O 1
ATOM 1328 N N . ASP A 1 164 ? 80.731 6.962 -54.116 1.00 83.50 164 ASP A N 1
ATOM 1329 C CA . ASP A 1 164 ? 82.098 7.400 -54.428 1.00 83.50 164 ASP A CA 1
ATOM 1330 C C . ASP A 1 164 ? 82.517 7.092 -55.883 1.00 83.50 164 ASP A C 1
ATOM 1332 O O . ASP A 1 164 ? 83.116 7.963 -56.520 1.00 83.50 164 ASP A O 1
ATOM 1336 N N . GLU A 1 165 ? 82.114 5.963 -56.484 1.00 83.69 165 GLU A N 1
ATOM 1337 C CA . GLU A 1 165 ? 82.234 5.736 -57.939 1.00 83.69 165 GLU A CA 1
ATOM 1338 C C . GLU A 1 165 ? 81.477 6.812 -58.733 1.00 83.69 165 GLU A C 1
ATOM 1340 O O . GLU A 1 165 ? 82.003 7.379 -59.692 1.00 83.69 165 GLU A O 1
ATOM 1345 N N . VAL A 1 166 ? 80.254 7.155 -58.321 1.00 82.25 166 VAL A N 1
ATOM 1346 C CA . VAL A 1 166 ? 79.432 8.200 -58.946 1.00 82.25 166 VAL A CA 1
ATOM 1347 C C . VAL A 1 166 ? 80.063 9.584 -58.776 1.00 82.25 166 VAL A C 1
ATOM 1349 O O . VAL A 1 166 ? 79.996 10.397 -59.704 1.00 82.25 166 VAL A O 1
ATOM 1352 N N . ARG A 1 167 ? 80.707 9.881 -57.640 1.00 82.19 167 ARG A N 1
ATOM 1353 C CA . ARG A 1 167 ? 81.503 11.110 -57.458 1.00 82.19 167 ARG A CA 1
ATOM 1354 C C . ARG A 1 167 ? 82.738 11.116 -58.353 1.00 82.19 167 ARG A C 1
ATOM 1356 O O . ARG A 1 167 ? 83.010 12.141 -58.975 1.00 82.19 167 ARG A O 1
ATOM 1363 N N . GLN A 1 168 ? 83.445 9.994 -58.475 1.00 82.44 168 GLN A N 1
ATOM 1364 C CA . GLN A 1 168 ? 84.627 9.884 -59.328 1.00 82.44 168 GLN A CA 1
ATOM 1365 C C . GLN A 1 168 ? 84.259 10.006 -60.814 1.00 82.44 168 GLN A C 1
ATOM 1367 O O . GLN A 1 168 ? 84.900 10.760 -61.539 1.00 82.44 168 GLN A O 1
ATOM 1372 N N . LEU A 1 169 ? 83.164 9.383 -61.259 1.00 82.62 169 LEU A N 1
ATOM 1373 C CA . LEU A 1 169 ? 82.617 9.559 -62.607 1.00 82.62 169 LEU A CA 1
ATOM 1374 C C . LEU A 1 169 ? 82.181 11.008 -62.867 1.00 82.62 169 LEU A C 1
ATOM 1376 O O . LEU A 1 169 ? 82.489 11.543 -63.929 1.00 82.62 169 LEU A O 1
ATOM 1380 N N . LYS A 1 170 ? 81.539 11.683 -61.903 1.00 79.44 170 LYS A N 1
ATOM 1381 C CA . LYS A 1 170 ? 81.223 13.123 -62.005 1.00 79.44 170 LYS A CA 1
ATOM 1382 C C . LYS A 1 170 ? 82.487 13.987 -62.083 1.00 79.44 170 LYS A C 1
ATOM 1384 O O . LYS A 1 170 ? 82.515 14.923 -62.874 1.00 79.44 170 LYS A O 1
ATOM 1389 N N . SER A 1 171 ? 83.538 13.660 -61.328 1.00 79.56 171 SER A N 1
ATOM 1390 C CA . SER A 1 171 ? 84.837 14.343 -61.413 1.00 79.56 171 SER A CA 1
ATOM 1391 C C . SER A 1 171 ? 85.477 14.153 -62.790 1.00 79.56 171 SER A C 1
ATOM 1393 O O . SER A 1 171 ? 85.875 15.129 -63.417 1.00 79.56 171 SER A O 1
ATOM 1395 N N . ASN A 1 172 ? 85.491 12.921 -63.306 1.00 81.69 172 ASN A N 1
ATOM 1396 C CA . ASN A 1 172 ? 86.015 12.602 -64.634 1.00 81.69 172 ASN A CA 1
ATOM 1397 C C . ASN A 1 172 ? 85.212 13.301 -65.747 1.00 81.69 172 ASN A C 1
ATOM 1399 O O . ASN A 1 172 ? 85.797 13.764 -66.720 1.00 81.69 172 ASN A O 1
ATOM 1403 N N . ILE A 1 173 ? 83.885 13.424 -65.603 1.00 78.31 173 ILE A N 1
ATOM 1404 C CA . ILE A 1 173 ? 83.040 14.210 -66.518 1.00 78.31 173 ILE A CA 1
ATOM 1405 C C . ILE A 1 173 ? 83.441 15.689 -66.480 1.00 78.31 173 ILE A C 1
ATOM 1407 O O . ILE A 1 173 ? 83.635 16.272 -67.538 1.00 78.31 173 ILE A O 1
ATOM 1411 N N . ILE A 1 174 ? 83.643 16.281 -65.299 1.00 77.75 174 ILE A N 1
ATOM 1412 C CA . ILE A 1 174 ? 84.069 17.686 -65.162 1.00 77.75 174 ILE A CA 1
ATOM 1413 C C . ILE A 1 174 ? 85.470 17.914 -65.761 1.00 77.75 174 ILE A C 1
ATOM 1415 O O . ILE A 1 174 ? 85.704 18.939 -66.403 1.00 77.75 174 ILE A O 1
ATOM 1419 N N . GLU A 1 175 ? 86.401 16.967 -65.607 1.00 73.12 175 GLU A N 1
ATOM 1420 C CA . GLU A 1 175 ? 87.724 17.040 -66.243 1.00 73.12 175 GLU A CA 1
ATOM 1421 C C . GLU A 1 175 ? 87.640 16.911 -67.773 1.00 73.12 175 GLU A C 1
ATOM 1423 O O . GLU A 1 175 ? 88.255 17.710 -68.483 1.00 73.12 175 GLU A O 1
ATOM 1428 N N . LEU A 1 176 ? 86.821 15.988 -68.289 1.00 72.50 176 LEU A N 1
ATOM 1429 C CA . LEU A 1 176 ? 86.569 15.829 -69.726 1.00 72.50 176 LEU A CA 1
ATOM 1430 C C . LEU A 1 176 ? 85.842 17.042 -70.327 1.00 72.50 176 LEU A C 1
ATOM 1432 O O . LEU A 1 176 ? 86.207 17.490 -71.410 1.00 72.50 176 LEU A O 1
ATOM 1436 N N . GLU A 1 177 ? 84.874 17.638 -69.628 1.00 68.00 177 GLU A N 1
ATOM 1437 C CA . GLU A 1 177 ? 84.231 18.894 -70.033 1.00 68.00 177 GLU A CA 1
ATOM 1438 C C . GLU A 1 177 ? 85.250 20.043 -70.071 1.00 68.00 177 GLU A C 1
ATOM 1440 O O . GLU A 1 177 ? 85.313 20.788 -71.054 1.00 68.00 177 GLU A O 1
ATOM 1445 N N . ALA A 1 178 ? 86.118 20.149 -69.059 1.00 64.12 178 ALA A N 1
ATOM 1446 C CA . ALA A 1 178 ? 87.203 21.129 -69.021 1.00 64.12 178 ALA A CA 1
ATOM 1447 C C . ALA A 1 178 ? 88.287 20.893 -70.094 1.00 64.12 178 ALA A C 1
ATOM 1449 O O . ALA A 1 178 ? 89.014 21.829 -70.442 1.00 64.12 178 ALA A O 1
ATOM 1450 N N . GLU A 1 179 ? 88.415 19.678 -70.631 1.00 65.00 179 GLU A N 1
ATOM 1451 C CA . GLU A 1 179 ? 89.301 19.347 -71.750 1.00 65.00 179 GLU A CA 1
ATOM 1452 C C . GLU A 1 179 ? 88.632 19.592 -73.115 1.00 65.00 179 GLU A C 1
ATOM 1454 O O . GLU A 1 179 ? 89.231 20.226 -73.988 1.00 65.00 179 GLU A O 1
ATOM 1459 N N . CYS A 1 180 ? 87.352 19.243 -73.280 1.00 54.28 180 CYS A N 1
ATOM 1460 C CA . CYS A 1 180 ? 86.559 19.597 -74.460 1.00 54.28 180 CYS A CA 1
ATOM 1461 C C . CYS A 1 180 ? 86.471 21.121 -74.659 1.00 54.28 180 CYS A C 1
ATOM 1463 O O . CYS A 1 180 ? 86.687 21.609 -75.772 1.00 54.28 180 CYS A O 1
ATOM 1465 N N . ILE A 1 181 ? 86.257 21.890 -73.583 1.00 61.72 181 ILE A N 1
ATOM 1466 C CA . ILE A 1 181 ? 86.223 23.364 -73.613 1.00 61.72 181 ILE A CA 1
ATOM 1467 C C . ILE A 1 181 ? 87.573 23.968 -74.053 1.00 61.72 181 ILE A C 1
ATOM 1469 O O . ILE A 1 181 ? 87.592 25.045 -74.654 1.00 61.72 181 ILE A O 1
ATOM 1473 N N . LYS A 1 182 ? 88.705 23.278 -73.838 1.00 58.81 182 LYS A N 1
ATOM 1474 C CA . LYS A 1 182 ? 90.027 23.707 -74.342 1.00 58.81 182 LYS A CA 1
ATOM 1475 C C . LYS A 1 182 ? 90.234 23.425 -75.836 1.00 58.81 182 LYS A C 1
ATOM 1477 O O . LYS A 1 182 ? 91.124 24.031 -76.431 1.00 58.81 182 LYS A O 1
ATOM 1482 N N . LEU A 1 183 ? 89.443 22.536 -76.446 1.00 51.12 183 LEU A N 1
ATOM 1483 C CA . LEU A 1 183 ? 89.637 22.076 -77.829 1.00 51.12 183 LEU A CA 1
ATOM 1484 C C . LEU A 1 183 ? 88.609 22.632 -78.833 1.00 51.12 183 LEU A C 1
ATOM 1486 O O . LEU A 1 183 ? 88.950 22.816 -80.003 1.00 51.12 183 LEU A O 1
ATOM 1490 N N . SER A 1 184 ? 87.375 22.954 -78.423 1.00 41.41 184 SER A N 1
ATOM 1491 C CA . SER A 1 184 ? 86.304 23.379 -79.346 1.00 41.41 184 SER A CA 1
ATOM 1492 C C . SER A 1 184 ? 86.143 24.904 -79.475 1.00 41.41 184 SER A C 1
ATOM 1494 O O . SER A 1 184 ? 85.189 25.505 -78.976 1.00 41.41 184 SER A O 1
ATOM 1496 N N . GLY A 1 185 ? 87.057 25.559 -80.194 1.00 37.19 185 GLY A N 1
ATOM 1497 C CA . GLY A 1 185 ? 86.916 26.976 -80.551 1.00 37.19 185 GLY A CA 1
ATOM 1498 C C . GLY A 1 185 ? 86.097 27.225 -81.831 1.00 37.19 185 GLY A C 1
ATOM 1499 O O . GLY A 1 185 ? 86.381 26.613 -82.856 1.00 37.19 185 GLY A O 1
ATOM 1500 N N . LYS A 1 186 ? 85.225 28.256 -81.796 1.00 40.00 186 LYS A N 1
ATOM 1501 C CA . LYS A 1 186 ? 84.537 28.977 -82.913 1.00 40.00 186 LYS A CA 1
ATOM 1502 C C . LYS A 1 186 ? 83.072 28.598 -83.270 1.00 40.00 186 LYS A C 1
ATOM 1504 O O . LYS A 1 186 ? 82.828 27.718 -84.080 1.00 40.00 186 LYS A O 1
ATOM 1509 N N . ARG A 1 187 ? 82.181 29.551 -82.926 1.00 33.44 187 ARG A N 1
ATOM 1510 C CA . ARG A 1 187 ? 81.320 30.341 -83.857 1.00 33.44 187 ARG A CA 1
ATOM 1511 C C . ARG A 1 187 ? 79.916 29.822 -84.277 1.00 33.44 187 ARG A C 1
ATOM 1513 O O . ARG A 1 187 ? 79.791 28.869 -85.022 1.00 33.44 187 ARG A O 1
ATOM 1520 N N . ALA A 1 188 ? 78.929 30.691 -83.992 1.00 30.31 188 ALA A N 1
ATOM 1521 C CA . ALA A 1 188 ? 77.630 30.932 -84.666 1.00 30.31 188 ALA A CA 1
ATOM 1522 C C . ALA A 1 188 ? 76.413 29.989 -84.443 1.00 30.31 188 ALA A C 1
ATOM 1524 O O . ALA A 1 188 ? 76.349 28.881 -84.952 1.00 30.31 188 ALA A O 1
ATOM 1525 N N . ARG A 1 189 ? 75.391 30.533 -83.746 1.00 32.62 189 ARG A N 1
ATOM 1526 C CA . ARG A 1 189 ? 74.054 30.982 -84.251 1.00 32.62 189 ARG A CA 1
ATOM 1527 C C . ARG A 1 189 ? 73.635 30.599 -85.701 1.00 32.62 189 ARG A C 1
ATOM 1529 O O . ARG A 1 189 ? 74.526 30.590 -86.546 1.00 32.62 189 ARG A O 1
ATOM 1536 N N . PRO A 1 190 ? 72.318 30.597 -86.066 1.00 45.81 190 PRO A N 1
ATOM 1537 C CA . PRO A 1 190 ? 71.084 30.757 -85.242 1.00 45.81 190 PRO A CA 1
ATOM 1538 C C . PRO A 1 190 ? 69.842 29.893 -85.661 1.00 45.81 190 PRO A C 1
ATOM 1540 O O . PRO A 1 190 ? 69.869 29.313 -86.731 1.00 45.81 190 PRO A O 1
ATOM 1543 N N . ILE A 1 191 ? 68.725 29.983 -84.894 1.00 32.03 191 ILE A N 1
ATOM 1544 C CA . ILE A 1 191 ? 67.282 29.852 -85.310 1.00 32.03 191 ILE A CA 1
ATOM 1545 C C . ILE A 1 191 ? 66.836 28.500 -85.944 1.00 32.03 191 ILE A C 1
ATOM 1547 O O . ILE A 1 191 ? 67.557 27.901 -86.722 1.00 32.03 191 ILE A O 1
ATOM 1551 N N . GLY A 1 192 ? 65.637 27.948 -85.714 1.00 30.72 192 GLY A N 1
ATOM 1552 C CA . GLY A 1 192 ? 64.440 28.330 -84.937 1.00 30.72 192 GLY A CA 1
ATOM 1553 C C . GLY A 1 192 ? 63.189 27.670 -85.569 1.00 30.72 192 GLY A C 1
ATOM 1554 O O . GLY A 1 192 ? 63.350 26.865 -86.483 1.00 30.72 192 GLY A O 1
ATOM 1555 N N . GLY A 1 193 ? 61.959 28.002 -85.145 1.00 27.09 193 GLY A N 1
ATOM 1556 C CA . GLY A 1 193 ? 60.751 27.575 -85.881 1.00 27.09 193 GLY A CA 1
ATOM 1557 C C . GLY A 1 193 ? 59.406 27.728 -85.153 1.00 27.09 193 GLY A C 1
ATOM 1558 O O . GLY A 1 193 ? 59.273 27.264 -84.025 1.00 27.09 193 GLY A O 1
ATOM 1559 N N . VAL A 1 194 ? 58.433 28.348 -85.837 1.00 32.66 194 VAL A N 1
ATOM 1560 C CA . VAL A 1 194 ? 56.963 28.202 -85.703 1.00 32.66 194 VAL A CA 1
ATOM 1561 C C . VAL A 1 194 ? 56.364 28.543 -87.082 1.00 32.66 194 VAL A C 1
ATOM 1563 O O . VAL A 1 194 ? 56.842 29.478 -87.725 1.00 32.66 194 VAL A O 1
ATOM 1566 N N . ASP A 1 195 ? 55.356 27.796 -87.537 1.00 31.91 195 ASP A N 1
ATOM 1567 C CA . ASP A 1 195 ? 54.734 27.922 -88.868 1.00 31.91 195 ASP A CA 1
ATOM 1568 C C . ASP A 1 195 ? 53.570 28.942 -88.938 1.00 31.91 195 ASP A C 1
ATOM 1570 O O . ASP A 1 195 ? 53.068 29.410 -87.915 1.00 31.91 195 ASP A O 1
ATOM 1574 N N . GLY A 1 196 ? 53.095 29.256 -90.156 1.00 31.27 196 GLY A N 1
ATOM 1575 C CA . GLY A 1 196 ? 51.869 30.042 -90.387 1.00 31.27 196 GLY A CA 1
ATOM 1576 C C . GLY A 1 196 ? 51.671 30.497 -91.843 1.00 31.27 196 GLY A C 1
ATOM 1577 O O . GLY A 1 196 ? 52.338 31.420 -92.302 1.00 31.27 196 GLY A O 1
ATOM 1578 N N . GLU A 1 197 ? 50.751 29.864 -92.576 1.00 31.92 197 GLU A N 1
ATOM 1579 C CA . GLU A 1 197 ? 50.495 30.098 -94.013 1.00 31.92 197 GLU A CA 1
ATOM 1580 C C . GLU A 1 197 ? 49.443 31.194 -94.312 1.00 31.92 197 GLU A C 1
ATOM 1582 O O . GLU A 1 197 ? 48.519 31.380 -93.518 1.00 31.92 197 GLU A O 1
ATOM 1587 N N . ARG A 1 198 ? 49.470 31.787 -95.527 1.00 29.66 198 ARG A N 1
ATOM 1588 C CA . ARG A 1 198 ? 48.476 31.522 -96.614 1.00 29.66 198 ARG A CA 1
ATOM 1589 C C . ARG A 1 198 ? 48.528 32.497 -97.811 1.00 29.66 198 ARG A C 1
ATOM 1591 O O . ARG A 1 198 ? 48.571 33.701 -97.597 1.00 29.66 198 ARG A O 1
ATOM 1598 N N . SER A 1 199 ? 48.287 31.944 -99.018 1.00 29.81 199 SER A N 1
ATOM 1599 C CA . SER A 1 199 ? 47.588 32.577 -100.174 1.00 29.81 199 SER A CA 1
ATOM 1600 C C . SER A 1 199 ? 48.283 33.772 -100.890 1.00 29.81 199 SER A C 1
ATOM 1602 O O . SER A 1 199 ? 49.104 34.448 -100.288 1.00 29.81 199 SER A O 1
ATOM 1604 N N . ILE A 1 200 ? 48.031 34.121 -102.168 1.00 29.17 200 ILE A N 1
ATOM 1605 C CA . ILE A 1 200 ? 47.203 33.570 -103.277 1.00 29.17 200 ILE A CA 1
ATOM 1606 C C . ILE A 1 200 ? 47.763 34.098 -104.634 1.00 29.17 200 ILE A C 1
ATOM 1608 O O . ILE A 1 200 ? 48.279 35.208 -104.617 1.00 29.17 200 ILE A O 1
ATOM 1612 N N . ASP A 1 201 ? 47.615 33.343 -105.742 1.00 28.42 201 ASP A N 1
ATOM 1613 C CA . ASP A 1 201 ? 47.750 33.682 -107.198 1.00 28.42 201 ASP A CA 1
ATOM 1614 C C . ASP A 1 201 ? 48.976 34.514 -107.713 1.00 28.42 201 ASP A C 1
ATOM 1616 O O . ASP A 1 201 ? 49.602 35.269 -106.984 1.00 28.42 201 ASP A O 1
ATOM 1620 N N . GLY A 1 202 ? 49.420 34.465 -108.983 1.00 27.27 202 GLY A N 1
ATOM 1621 C CA . GLY A 1 202 ? 49.068 33.633 -110.147 1.00 27.27 202 GLY A CA 1
ATOM 1622 C C . GLY A 1 202 ? 49.705 34.141 -111.474 1.00 27.27 202 GLY A C 1
ATOM 1623 O O . GLY A 1 202 ? 50.229 35.249 -111.518 1.00 27.27 202 GLY A O 1
ATOM 1624 N N . ASP A 1 203 ? 49.573 33.334 -112.540 1.00 27.86 203 ASP A N 1
ATOM 1625 C CA . ASP A 1 203 ? 49.611 33.666 -113.993 1.00 27.86 203 ASP A CA 1
ATOM 1626 C C . ASP A 1 203 ? 50.931 33.719 -114.841 1.00 27.86 203 ASP A C 1
ATOM 1628 O O . ASP A 1 203 ? 51.804 34.560 -114.650 1.00 27.86 203 ASP A O 1
ATOM 1632 N N . SER A 1 204 ? 50.939 32.897 -115.912 1.00 28.62 204 SER A N 1
ATOM 1633 C CA . SER A 1 204 ? 51.639 32.977 -117.232 1.00 28.62 204 SER A CA 1
ATOM 1634 C C . SER A 1 204 ? 53.188 33.019 -117.412 1.00 28.62 204 SER A C 1
ATOM 1636 O O . SER A 1 204 ? 53.912 33.457 -116.527 1.00 28.62 204 SER A O 1
ATOM 1638 N N . ASP A 1 205 ? 53.784 32.722 -118.593 1.00 27.02 205 ASP A N 1
ATOM 1639 C CA . ASP A 1 205 ? 53.672 31.574 -119.546 1.00 27.02 205 ASP A CA 1
ATOM 1640 C C . ASP A 1 205 ? 54.796 31.634 -120.644 1.00 27.02 205 ASP A C 1
ATOM 1642 O O . ASP A 1 205 ? 54.980 32.709 -121.202 1.00 27.02 205 ASP A O 1
ATOM 1646 N N . LYS A 1 206 ? 55.453 30.504 -121.017 1.00 28.50 206 LYS A N 1
ATOM 1647 C CA . LYS A 1 206 ? 56.293 30.227 -122.250 1.00 28.50 206 LYS A CA 1
ATOM 1648 C C . LYS A 1 206 ? 57.526 31.145 -122.559 1.00 28.50 206 LYS A C 1
ATOM 1650 O O . LYS A 1 206 ? 57.550 32.306 -122.186 1.00 28.50 206 LYS A O 1
ATOM 1655 N N . GLU A 1 207 ? 58.701 30.727 -123.077 1.00 27.28 207 GLU A N 1
ATOM 1656 C CA . GLU A 1 207 ? 59.154 29.873 -124.222 1.00 27.28 207 GLU A CA 1
ATOM 1657 C C . GLU A 1 207 ? 59.105 30.598 -125.608 1.00 27.28 207 GLU A C 1
ATOM 1659 O O . GLU A 1 207 ? 58.134 31.301 -125.869 1.00 27.28 207 GLU A O 1
ATOM 1664 N N . THR A 1 208 ? 60.095 30.544 -126.536 1.00 27.94 208 THR A N 1
ATOM 1665 C CA . THR A 1 208 ? 61.257 29.615 -126.693 1.00 27.94 208 THR A CA 1
ATOM 1666 C C . THR A 1 208 ? 62.632 30.254 -127.096 1.00 27.94 208 THR A C 1
ATOM 1668 O O . THR A 1 208 ? 63.400 30.570 -126.189 1.00 27.94 208 THR A O 1
ATOM 1671 N N . THR A 1 209 ? 63.009 30.376 -128.391 1.00 30.95 209 THR A N 1
ATOM 1672 C CA . THR A 1 209 ? 64.417 30.454 -128.919 1.00 30.95 209 THR A CA 1
ATOM 1673 C C . THR A 1 209 ? 64.573 31.217 -130.277 1.00 30.95 209 THR A C 1
ATOM 1675 O O . THR A 1 209 ? 63.585 31.749 -130.776 1.00 30.95 209 THR A O 1
ATOM 1678 N N . ASP A 1 210 ? 65.795 31.219 -130.868 1.00 26.31 210 ASP A N 1
ATOM 1679 C CA . ASP A 1 210 ? 66.152 31.422 -132.313 1.00 26.31 210 ASP A CA 1
ATOM 1680 C C . ASP A 1 210 ? 66.202 32.887 -132.870 1.00 26.31 210 ASP A C 1
ATOM 1682 O O . ASP A 1 210 ? 65.621 33.785 -132.268 1.00 26.31 210 ASP A O 1
ATOM 1686 N N . GLU A 1 211 ? 66.911 33.291 -133.954 1.00 28.39 211 GLU A N 1
ATOM 1687 C CA . GLU A 1 211 ? 67.855 32.645 -134.917 1.00 28.39 211 GLU A CA 1
ATOM 1688 C C . GLU A 1 211 ? 68.898 33.678 -135.507 1.00 28.39 211 GLU A C 1
ATOM 1690 O O . GLU A 1 211 ? 69.202 34.664 -134.834 1.00 28.39 211 GLU A O 1
ATOM 1695 N N . ALA A 1 212 ? 69.500 33.490 -136.708 1.00 31.12 212 ALA A N 1
ATOM 1696 C CA . ALA A 1 212 ? 70.716 34.210 -137.204 1.00 31.12 212 ALA A CA 1
ATOM 1697 C C . ALA A 1 212 ? 70.626 34.929 -138.596 1.00 31.12 212 ALA A C 1
ATOM 1699 O O . ALA A 1 212 ? 69.602 34.832 -139.265 1.00 31.12 212 ALA A O 1
ATOM 1700 N N . ASP A 1 213 ? 71.713 35.619 -139.048 1.00 33.62 213 ASP A N 1
ATOM 1701 C CA . ASP A 1 213 ? 72.494 35.323 -140.305 1.00 33.62 213 ASP A CA 1
ATOM 1702 C C . ASP A 1 213 ? 73.122 36.513 -141.140 1.00 33.62 213 ASP A C 1
ATOM 1704 O O . ASP A 1 213 ? 72.648 37.651 -141.121 1.00 33.62 213 ASP A O 1
ATOM 1708 N N . SER A 1 214 ? 74.142 36.184 -141.973 1.00 36.59 214 SER A N 1
ATOM 1709 C CA . SER A 1 214 ? 74.649 36.842 -143.222 1.00 36.59 214 SER A CA 1
ATOM 1710 C C . SER A 1 214 ? 75.749 37.954 -143.125 1.00 36.59 214 SER A C 1
ATOM 1712 O O . SER A 1 214 ? 75.886 38.582 -142.081 1.00 36.59 214 SER A O 1
ATOM 1714 N N . SER A 1 215 ? 76.613 38.281 -144.129 1.00 37.91 215 SER A N 1
ATOM 1715 C CA . SER A 1 215 ? 76.786 37.871 -145.561 1.00 37.91 215 SER A CA 1
ATOM 1716 C C . SER A 1 215 ? 78.174 38.284 -146.197 1.00 37.91 215 SER A C 1
ATOM 1718 O O . SER A 1 215 ? 78.959 38.921 -145.502 1.00 37.91 215 SER A O 1
ATOM 1720 N N . ILE A 1 216 ? 78.398 38.038 -147.527 1.00 31.94 216 ILE A N 1
ATOM 1721 C CA . ILE A 1 216 ? 79.271 38.746 -148.557 1.00 31.94 216 ILE A CA 1
ATOM 1722 C C . ILE A 1 216 ? 80.459 38.010 -149.310 1.00 31.94 216 ILE A C 1
ATOM 1724 O O . ILE A 1 216 ? 81.523 37.805 -148.742 1.00 31.94 216 ILE A O 1
ATOM 1728 N N . LEU A 1 217 ? 80.294 37.816 -150.656 1.00 30.23 217 LEU A N 1
ATOM 1729 C CA . LEU A 1 217 ? 81.245 37.777 -151.842 1.00 30.23 217 LEU A CA 1
ATOM 1730 C C . LEU A 1 217 ? 82.424 36.739 -151.980 1.00 30.23 217 LEU A C 1
ATOM 1732 O O . LEU A 1 217 ? 82.886 36.218 -150.980 1.00 30.23 217 LEU A O 1
ATOM 1736 N N . ASN A 1 218 ? 83.013 36.387 -153.164 1.00 29.59 218 ASN A N 1
ATOM 1737 C CA . ASN A 1 218 ? 82.816 36.728 -154.610 1.00 29.59 218 ASN A CA 1
ATOM 1738 C C . ASN A 1 218 ? 83.388 35.667 -155.636 1.00 29.59 218 ASN A C 1
ATOM 1740 O O . ASN A 1 218 ? 84.255 34.891 -155.263 1.00 29.59 218 ASN A O 1
ATOM 1744 N N . GLN A 1 219 ? 82.941 35.734 -156.915 1.00 30.33 219 GLN A N 1
ATOM 1745 C CA . GLN A 1 219 ? 83.476 35.346 -158.276 1.00 30.33 219 GLN A CA 1
ATOM 1746 C C . GLN A 1 219 ? 84.788 34.524 -158.525 1.00 30.33 219 GLN A C 1
ATOM 1748 O O . GLN A 1 219 ? 85.670 34.502 -157.683 1.00 30.33 219 GLN A O 1
ATOM 1753 N N . SER A 1 220 ? 85.141 34.016 -159.737 1.00 27.83 220 SER A N 1
ATOM 1754 C CA . SER A 1 220 ? 84.481 33.465 -160.972 1.00 27.83 220 SER A CA 1
ATOM 1755 C C . SER A 1 220 ? 85.489 33.393 -162.165 1.00 27.83 220 SER A C 1
ATOM 1757 O O . SER A 1 220 ? 86.464 34.133 -162.168 1.00 27.83 220 SER A O 1
ATOM 1759 N N . SER A 1 221 ? 85.143 32.662 -163.252 1.00 31.88 221 SER A N 1
ATOM 1760 C CA . SER A 1 221 ? 85.581 32.888 -164.668 1.00 31.88 221 SER A CA 1
ATOM 1761 C C . SER A 1 221 ? 86.990 32.403 -165.119 1.00 31.88 221 SER A C 1
ATOM 1763 O O . SER A 1 221 ? 87.891 32.329 -164.297 1.00 31.88 221 SER A O 1
ATOM 1765 N N . LEU A 1 222 ? 87.321 32.164 -166.410 1.00 28.77 222 LEU A N 1
ATOM 1766 C CA . LEU A 1 222 ? 86.682 31.397 -167.517 1.00 28.77 222 LEU A CA 1
ATOM 1767 C C . LEU A 1 222 ? 87.664 31.310 -168.731 1.00 28.77 222 LEU A C 1
ATOM 1769 O O . LEU A 1 222 ? 88.115 32.360 -169.169 1.00 28.77 222 LEU A O 1
ATOM 1773 N N . MET A 1 223 ? 87.865 30.126 -169.355 1.00 30.62 223 MET A N 1
ATOM 1774 C CA . MET A 1 223 ? 88.257 29.939 -170.791 1.00 30.62 223 MET A CA 1
ATOM 1775 C C . MET A 1 223 ? 89.587 30.592 -171.309 1.00 30.62 223 MET A C 1
ATOM 1777 O O . MET A 1 223 ? 90.244 31.326 -170.588 1.00 30.62 223 MET A O 1
ATOM 1781 N N . ALA A 1 224 ? 90.117 30.370 -172.528 1.00 35.78 224 ALA A N 1
ATOM 1782 C CA . ALA A 1 224 ? 90.036 29.279 -173.524 1.00 35.78 224 ALA A CA 1
ATOM 1783 C C . ALA A 1 224 ? 91.127 29.465 -174.614 1.00 35.78 224 ALA A C 1
ATOM 1785 O O . ALA A 1 224 ? 91.147 30.538 -175.205 1.00 35.78 224 ALA A O 1
ATOM 1786 N N . ASP A 1 225 ? 91.936 28.449 -174.979 1.00 37.62 225 ASP A N 1
ATOM 1787 C CA . ASP A 1 225 ? 92.470 28.354 -176.362 1.00 37.62 225 ASP A CA 1
ATOM 1788 C C . ASP A 1 225 ? 92.964 26.946 -176.785 1.00 37.62 225 ASP A C 1
ATOM 1790 O O . ASP A 1 225 ? 93.446 26.145 -175.978 1.00 37.62 225 ASP A O 1
ATOM 1794 N N . ASN A 1 226 ? 92.808 26.603 -178.068 1.00 49.25 226 ASN A N 1
ATOM 1795 C CA . ASN A 1 226 ? 92.557 25.220 -178.494 1.00 49.25 226 ASN A CA 1
ATOM 1796 C C . ASN A 1 226 ? 93.765 24.446 -179.060 1.00 49.25 226 ASN A C 1
ATOM 1798 O O . ASN A 1 226 ? 93.753 23.966 -180.193 1.00 49.25 226 ASN A O 1
ATOM 1802 N N . SER A 1 227 ? 94.805 24.281 -178.237 1.00 44.91 227 SER A N 1
ATOM 1803 C CA . SER A 1 227 ? 95.864 23.270 -178.460 1.00 44.91 227 SER A CA 1
ATOM 1804 C C . SER A 1 227 ? 96.558 22.827 -177.159 1.00 44.91 227 SER A C 1
ATOM 1806 O O . SER A 1 227 ? 96.995 21.684 -177.015 1.00 44.91 227 SER A O 1
ATOM 1808 N N . THR A 1 228 ? 96.588 23.694 -176.144 1.00 52.22 228 THR A N 1
ATOM 1809 C CA . THR A 1 228 ? 97.133 23.405 -174.804 1.00 52.22 228 THR A CA 1
ATOM 1810 C C . THR A 1 228 ? 96.206 22.553 -173.928 1.00 52.22 228 THR A C 1
ATOM 1812 O O . THR A 1 228 ? 96.700 21.833 -173.050 1.00 52.22 228 THR A O 1
ATOM 1815 N N . TYR A 1 229 ? 94.890 22.562 -174.184 1.00 51.88 229 TYR A N 1
ATOM 1816 C CA . TYR A 1 229 ? 93.889 21.845 -173.382 1.00 51.88 229 TYR A CA 1
ATOM 1817 C C . TYR A 1 229 ? 94.211 20.372 -173.137 1.00 51.88 229 TYR A C 1
ATOM 1819 O O . TYR A 1 229 ? 93.986 19.876 -172.042 1.00 51.88 229 TYR A O 1
ATOM 1827 N N . LEU A 1 230 ? 94.756 19.651 -174.121 1.00 58.12 230 LEU A N 1
ATOM 1828 C CA . LEU A 1 230 ? 94.981 18.202 -174.005 1.00 58.12 230 LEU A CA 1
ATOM 1829 C C . LEU A 1 230 ? 96.038 17.848 -172.932 1.00 58.12 230 LEU A C 1
ATOM 1831 O O . LEU A 1 230 ? 96.098 16.710 -172.466 1.00 58.12 230 LEU A O 1
ATOM 1835 N N . LYS A 1 231 ? 96.831 18.834 -172.484 1.00 62.94 231 LYS A N 1
ATOM 1836 C CA . LYS A 1 231 ? 97.664 18.739 -171.274 1.00 62.94 231 LYS A CA 1
ATOM 1837 C C . LYS A 1 231 ? 96.911 19.211 -170.024 1.00 62.94 231 LYS A C 1
ATOM 1839 O O . LYS A 1 231 ? 96.926 18.495 -169.027 1.00 62.94 231 LYS A O 1
ATOM 1844 N N . GLN A 1 232 ? 96.203 20.344 -170.091 1.00 63.16 232 GLN A N 1
ATOM 1845 C CA . GLN A 1 232 ? 95.417 20.874 -168.963 1.00 63.16 232 GLN A CA 1
ATOM 1846 C C . GLN A 1 232 ? 94.324 19.907 -168.480 1.00 63.16 232 GLN A C 1
ATOM 1848 O O . GLN A 1 232 ? 94.147 19.756 -167.280 1.00 63.16 232 GLN A O 1
ATOM 1853 N N . ILE A 1 233 ? 93.640 19.195 -169.380 1.00 67.88 233 ILE A N 1
ATOM 1854 C CA . ILE A 1 233 ? 92.613 18.192 -169.050 1.00 67.88 233 ILE A CA 1
ATOM 1855 C C . ILE A 1 233 ? 93.200 17.063 -168.190 1.00 67.88 233 ILE A C 1
ATOM 1857 O O . ILE A 1 233 ? 92.537 16.585 -167.275 1.00 67.88 233 ILE A O 1
ATOM 1861 N N . LYS A 1 234 ? 94.459 16.659 -168.416 1.00 72.00 234 LYS A N 1
ATOM 1862 C CA . LYS A 1 234 ? 95.101 15.623 -167.590 1.00 72.00 234 LYS A CA 1
ATOM 1863 C C . LYS A 1 234 ? 95.466 16.123 -166.192 1.00 72.00 234 LYS A C 1
ATOM 1865 O O . LYS A 1 234 ? 95.280 15.375 -165.239 1.00 72.00 234 LYS A O 1
ATOM 1870 N N . SER A 1 235 ? 95.931 17.367 -166.049 1.00 67.19 235 SER A N 1
ATOM 1871 C CA . SER A 1 235 ? 96.159 17.963 -164.723 1.00 67.19 235 SER A CA 1
ATOM 1872 C C . SER A 1 235 ? 94.851 18.275 -163.990 1.00 67.19 235 SER A C 1
ATOM 1874 O O . SER A 1 235 ? 94.772 18.055 -162.788 1.00 67.19 235 SER A O 1
ATOM 1876 N N . LEU A 1 236 ? 93.813 18.722 -164.706 1.00 73.38 236 LEU A N 1
ATOM 1877 C CA . LEU A 1 236 ? 92.485 18.983 -164.146 1.00 73.38 236 LEU A CA 1
ATOM 1878 C C . LEU A 1 236 ? 91.806 17.693 -163.681 1.00 73.38 236 LEU A C 1
ATOM 1880 O O . LEU A 1 236 ? 91.250 17.689 -162.595 1.00 73.38 236 LEU A O 1
ATOM 1884 N N . ASN A 1 237 ? 91.904 16.590 -164.433 1.00 73.81 237 ASN A N 1
ATOM 1885 C CA . ASN A 1 237 ? 91.400 15.293 -163.969 1.00 73.81 237 ASN A CA 1
ATOM 1886 C C . ASN A 1 237 ? 92.109 14.835 -162.686 1.00 73.81 237 ASN A C 1
ATOM 1888 O O . ASN A 1 237 ? 91.438 14.394 -161.762 1.00 73.81 237 ASN A O 1
ATOM 1892 N N . LEU A 1 238 ? 93.437 14.985 -162.599 1.00 74.50 238 LEU A N 1
ATOM 1893 C CA . LEU A 1 238 ? 94.179 14.621 -161.389 1.00 74.50 238 LEU A CA 1
ATOM 1894 C C . LEU A 1 238 ? 93.773 15.496 -160.188 1.00 74.50 238 LEU A C 1
ATOM 1896 O O . LEU A 1 238 ? 93.538 14.959 -159.113 1.00 74.50 238 LEU A O 1
ATOM 1900 N N . SER A 1 239 ? 93.626 16.811 -160.394 1.00 73.62 239 SER A N 1
ATOM 1901 C CA . SER A 1 239 ? 93.152 17.762 -159.373 1.00 73.62 239 SER A CA 1
ATOM 1902 C C . SER A 1 239 ? 91.715 17.472 -158.927 1.00 73.62 239 SER A C 1
ATOM 1904 O O . SER A 1 239 ? 91.396 17.548 -157.746 1.00 73.62 239 SER A O 1
ATOM 1906 N N . LEU A 1 240 ? 90.847 17.098 -159.869 1.00 80.12 240 LEU A N 1
ATOM 1907 C CA . LEU A 1 240 ? 89.460 16.720 -159.613 1.00 80.12 240 LEU A CA 1
ATOM 1908 C C . LEU A 1 240 ? 89.368 15.391 -158.848 1.00 80.12 240 LEU A C 1
ATOM 1910 O O . LEU A 1 240 ? 88.468 15.215 -158.033 1.00 80.12 240 LEU A O 1
ATOM 1914 N N . ASP A 1 241 ? 90.274 14.446 -159.102 1.00 79.00 241 ASP A N 1
ATOM 1915 C CA . ASP A 1 241 ? 90.320 13.179 -158.372 1.00 79.00 241 ASP A CA 1
ATOM 1916 C C . ASP A 1 241 ? 90.920 13.347 -156.963 1.00 79.00 241 ASP A C 1
ATOM 1918 O O . ASP A 1 241 ? 90.435 12.698 -156.035 1.00 79.00 241 ASP A O 1
ATOM 1922 N N . THR A 1 242 ? 91.860 14.281 -156.750 1.00 80.31 242 THR A N 1
ATOM 1923 C CA . THR A 1 242 ? 92.262 14.690 -155.390 1.00 80.31 242 THR A CA 1
ATOM 1924 C C . THR A 1 242 ? 91.142 15.431 -154.659 1.00 80.31 242 THR A C 1
ATOM 1926 O O . THR A 1 242 ? 90.832 15.056 -153.535 1.00 80.31 242 THR A O 1
ATOM 1929 N N . GLU A 1 243 ? 90.444 16.382 -155.295 1.00 80.62 243 GLU A N 1
ATOM 1930 C CA . GLU A 1 243 ? 89.285 17.069 -154.691 1.00 80.62 243 GLU A CA 1
ATOM 1931 C C . GLU A 1 243 ? 88.150 16.095 -154.328 1.00 80.62 243 GLU A C 1
ATOM 1933 O O . GLU A 1 243 ? 87.511 16.244 -153.286 1.00 80.62 243 GLU A O 1
ATOM 1938 N N . LYS A 1 244 ? 87.888 15.070 -155.154 1.00 82.06 244 LYS A N 1
ATOM 1939 C CA . LYS A 1 244 ? 86.923 14.004 -154.826 1.00 82.06 244 LYS A CA 1
ATOM 1940 C C . LYS A 1 244 ? 87.348 13.211 -153.596 1.00 82.06 244 LYS A C 1
ATOM 1942 O O . LYS A 1 244 ? 86.494 12.904 -152.769 1.00 82.06 244 LYS A O 1
ATOM 1947 N N . GLU A 1 245 ? 88.626 12.855 -153.487 1.00 81.31 245 GLU A N 1
ATOM 1948 C CA . GLU A 1 245 ? 89.130 12.055 -152.369 1.00 81.31 245 GLU A CA 1
ATOM 1949 C C . GLU A 1 245 ? 89.213 12.876 -151.075 1.00 81.31 245 GLU A C 1
ATOM 1951 O O . GLU A 1 245 ? 88.804 12.393 -150.023 1.00 81.31 245 GLU A O 1
ATOM 1956 N N . GLU A 1 246 ? 89.609 14.148 -151.152 1.00 82.06 246 GLU A N 1
ATOM 1957 C CA . GLU A 1 246 ? 89.500 15.111 -150.050 1.00 82.06 246 GLU A CA 1
ATOM 1958 C C . GLU A 1 246 ? 88.042 15.287 -149.616 1.00 82.06 246 GLU A C 1
ATOM 1960 O O . GLU A 1 246 ? 87.733 15.187 -148.431 1.00 82.06 246 GLU A O 1
ATOM 1965 N N . LYS A 1 247 ? 87.107 15.445 -150.562 1.00 83.31 247 LYS A N 1
ATOM 1966 C CA . LYS A 1 247 ? 85.669 15.517 -150.266 1.00 83.31 247 LYS A CA 1
ATOM 1967 C C . LYS A 1 247 ? 85.120 14.212 -149.680 1.00 83.31 247 LYS A C 1
ATOM 1969 O O . LYS A 1 247 ? 84.217 14.267 -148.849 1.00 83.31 247 LYS A O 1
ATOM 1974 N N . ARG A 1 248 ? 85.668 13.049 -150.055 1.00 87.75 248 ARG A N 1
ATOM 1975 C CA . ARG A 1 248 ? 85.336 11.739 -149.466 1.00 87.75 248 ARG A CA 1
ATOM 1976 C C . ARG A 1 248 ? 85.870 11.618 -148.038 1.00 87.75 248 ARG A C 1
ATOM 1978 O O . ARG A 1 248 ? 85.144 11.161 -147.161 1.00 87.75 248 ARG A O 1
ATOM 1985 N N . LEU A 1 249 ? 87.097 12.070 -147.787 1.00 85.81 249 LEU A N 1
ATOM 1986 C CA . LEU A 1 249 ? 87.699 12.129 -146.454 1.00 85.81 249 LEU A CA 1
ATOM 1987 C C . LEU A 1 249 ? 86.944 13.101 -145.539 1.00 85.81 249 LEU A C 1
ATOM 1989 O O . LEU A 1 249 ? 86.612 12.725 -144.419 1.00 85.81 249 LEU A O 1
ATOM 1993 N N . LEU A 1 250 ? 86.589 14.291 -146.029 1.00 86.38 250 LEU A N 1
ATOM 1994 C CA . LEU A 1 250 ? 85.761 15.261 -145.309 1.00 86.38 250 LEU A CA 1
ATOM 1995 C C . LEU A 1 250 ? 84.354 14.716 -145.032 1.00 86.38 250 LEU A C 1
ATOM 1997 O O . LEU A 1 250 ? 83.863 14.865 -143.920 1.00 86.38 250 LEU A O 1
ATOM 2001 N N . ALA A 1 251 ? 83.717 14.028 -145.987 1.00 84.00 251 ALA A N 1
ATOM 2002 C CA . ALA A 1 251 ? 82.423 13.378 -145.761 1.00 84.00 251 ALA A CA 1
ATOM 2003 C C . ALA A 1 251 ? 82.506 12.262 -144.702 1.00 84.00 251 ALA A C 1
ATOM 2005 O O . ALA A 1 251 ? 81.630 12.169 -143.845 1.00 84.00 251 ALA A O 1
ATOM 2006 N N . ASN A 1 252 ? 83.578 11.462 -144.705 1.00 87.94 252 ASN A N 1
ATOM 2007 C CA . ASN A 1 252 ? 83.820 10.454 -143.669 1.00 87.94 252 ASN A CA 1
ATOM 2008 C C . ASN A 1 252 ? 84.079 11.102 -142.297 1.00 87.94 252 ASN A C 1
ATOM 2010 O O . ASN A 1 252 ? 83.524 10.651 -141.302 1.00 87.94 252 ASN A O 1
ATOM 2014 N N . GLN A 1 253 ? 84.872 12.178 -142.235 1.00 87.69 253 GLN A N 1
ATOM 2015 C CA . GLN A 1 253 ? 85.135 12.929 -141.000 1.00 87.69 253 GLN A CA 1
ATOM 2016 C C . GLN A 1 253 ? 83.866 13.586 -140.444 1.00 87.69 253 GLN A C 1
ATOM 2018 O O . GLN A 1 253 ? 83.636 13.530 -139.238 1.00 87.69 253 GLN A O 1
ATOM 2023 N N . LEU A 1 254 ? 83.024 14.158 -141.311 1.00 86.44 254 LEU A N 1
ATOM 2024 C CA . LEU A 1 254 ? 81.715 14.699 -140.945 1.00 86.44 254 LEU A CA 1
ATOM 2025 C C . LEU A 1 254 ? 80.782 13.598 -140.433 1.00 86.44 254 LEU A C 1
ATOM 2027 O O . LEU A 1 254 ? 80.193 13.776 -139.377 1.00 86.44 254 LEU A O 1
ATOM 2031 N N . SER A 1 255 ? 80.710 12.444 -141.104 1.00 86.88 255 SER A N 1
ATOM 2032 C CA . SER A 1 255 ? 79.891 11.309 -140.653 1.00 86.88 255 SER A CA 1
ATOM 2033 C C . SER A 1 255 ? 80.403 10.699 -139.338 1.00 86.88 255 SER A C 1
ATOM 2035 O O . SER A 1 255 ? 79.615 10.310 -138.479 1.00 86.88 255 SER A O 1
ATOM 2037 N N . GLU A 1 256 ? 81.720 10.670 -139.116 1.00 88.38 256 GLU A N 1
ATOM 2038 C CA . GLU A 1 256 ? 82.304 10.293 -137.826 1.00 88.38 256 GLU A CA 1
ATOM 2039 C C . GLU A 1 256 ? 82.002 11.308 -136.715 1.00 88.38 256 GLU A C 1
ATOM 2041 O O . GLU A 1 256 ? 81.774 10.899 -135.577 1.00 88.38 256 GLU A O 1
ATOM 2046 N N . LEU A 1 257 ? 82.029 12.611 -137.012 1.00 87.06 257 LEU A N 1
ATOM 2047 C CA . LEU A 1 257 ? 81.660 13.673 -136.071 1.00 87.06 257 LEU A CA 1
ATOM 2048 C C . LEU A 1 257 ? 80.169 13.614 -135.738 1.00 87.06 257 LEU A C 1
ATOM 2050 O O . LEU A 1 257 ? 79.817 13.582 -134.567 1.00 87.06 257 LEU A O 1
ATOM 2054 N N . GLU A 1 258 ? 79.309 13.507 -136.747 1.00 88.81 258 GLU A N 1
ATOM 2055 C CA . GLU A 1 258 ? 77.865 13.302 -136.616 1.00 88.81 258 GLU A CA 1
ATOM 2056 C C . GLU A 1 258 ? 77.559 12.053 -135.780 1.00 88.81 258 GLU A C 1
ATOM 2058 O O . GLU A 1 258 ? 76.775 12.118 -134.838 1.00 88.81 258 GLU A O 1
ATOM 2063 N N . LYS A 1 259 ? 78.248 10.929 -136.026 1.00 90.75 259 LYS A N 1
ATOM 2064 C CA . LYS A 1 259 ? 78.113 9.719 -135.204 1.00 90.75 259 LYS A CA 1
ATOM 2065 C C . LYS A 1 259 ? 78.569 9.936 -133.757 1.00 90.75 259 LYS A C 1
ATOM 2067 O O . LYS A 1 259 ? 77.898 9.453 -132.851 1.00 90.75 259 LYS A O 1
ATOM 2072 N N . LYS A 1 260 ? 79.661 10.672 -133.519 1.00 91.06 260 LYS A N 1
ATOM 2073 C CA . LYS A 1 260 ? 80.133 11.013 -132.161 1.00 91.06 260 LYS A CA 1
ATOM 2074 C C . LYS A 1 260 ? 79.134 11.923 -131.435 1.00 91.06 260 LYS A C 1
ATOM 2076 O O . LYS A 1 260 ? 78.795 11.626 -130.295 1.00 91.06 260 LYS A O 1
ATOM 2081 N N . TYR A 1 261 ? 78.592 12.942 -132.105 1.00 89.62 261 TYR A N 1
ATOM 2082 C CA . TYR A 1 261 ? 77.540 13.809 -131.562 1.00 89.62 261 TYR A CA 1
ATOM 2083 C C . TYR A 1 261 ? 76.221 13.062 -131.318 1.00 89.62 261 TYR A C 1
ATOM 2085 O O . TYR A 1 261 ? 75.568 13.305 -130.305 1.00 89.62 261 TYR A O 1
ATOM 2093 N N . ASN A 1 262 ? 75.844 12.112 -132.176 1.00 88.19 262 ASN A N 1
ATOM 2094 C CA . ASN A 1 262 ? 74.670 11.259 -131.966 1.00 88.19 262 ASN A CA 1
ATOM 2095 C C . ASN A 1 262 ? 74.873 10.306 -130.776 1.00 88.19 262 ASN A C 1
ATOM 2097 O O . ASN A 1 262 ? 74.001 10.200 -129.921 1.00 88.19 262 ASN A O 1
ATOM 2101 N N . GLU A 1 263 ? 76.046 9.680 -130.642 1.00 91.88 263 GLU A N 1
ATOM 2102 C CA . GLU A 1 263 ? 76.377 8.867 -129.464 1.00 91.88 263 GLU A CA 1
ATOM 2103 C C . GLU A 1 263 ? 76.477 9.690 -128.167 1.00 91.88 263 GLU A C 1
ATOM 2105 O O . GLU A 1 263 ? 76.226 9.164 -127.084 1.00 91.88 263 GLU A O 1
ATOM 2110 N N . GLU A 1 264 ? 76.903 10.952 -128.234 1.00 92.31 264 GLU A N 1
ATOM 2111 C CA . GLU A 1 264 ? 76.991 11.851 -127.077 1.00 92.31 264 GLU A CA 1
ATOM 2112 C C . GLU A 1 264 ? 75.612 12.383 -126.669 1.00 92.31 264 GLU A C 1
ATOM 2114 O O . GLU A 1 264 ? 75.258 12.329 -125.492 1.00 92.31 264 GLU A O 1
ATOM 2119 N N . THR A 1 265 ? 74.783 12.797 -127.631 1.00 88.19 265 THR A N 1
ATOM 2120 C CA . THR A 1 265 ? 73.388 13.180 -127.368 1.00 88.19 265 THR A CA 1
ATOM 2121 C C . THR A 1 265 ? 72.549 11.998 -126.889 1.00 88.19 265 THR A C 1
ATOM 2123 O O . THR A 1 265 ? 71.753 12.183 -125.974 1.00 88.19 265 THR A O 1
ATOM 2126 N N . GLU A 1 266 ? 72.768 10.774 -127.381 1.00 92.50 266 GLU A N 1
ATOM 2127 C CA . GLU A 1 266 ? 72.134 9.563 -126.841 1.00 92.50 266 GLU A CA 1
ATOM 2128 C C . GLU A 1 266 ? 72.565 9.286 -125.388 1.00 92.50 266 GLU A C 1
ATOM 2130 O O . GLU A 1 266 ? 71.720 8.976 -124.544 1.00 92.50 266 GLU A O 1
ATOM 2135 N N . LYS A 1 267 ? 73.852 9.449 -125.043 1.00 92.88 267 LYS A N 1
ATOM 2136 C CA . LYS A 1 267 ? 74.327 9.326 -123.648 1.00 92.88 267 LYS A CA 1
ATOM 2137 C C . LYS A 1 267 ? 73.678 10.379 -122.746 1.00 92.88 267 LYS A C 1
ATOM 2139 O O . LYS A 1 267 ? 73.159 10.025 -121.689 1.00 92.88 267 LYS A O 1
ATOM 2144 N N . LEU A 1 268 ? 73.629 11.638 -123.185 1.00 91.06 268 LEU A N 1
ATOM 2145 C CA . LEU A 1 268 ? 72.989 12.737 -122.452 1.00 91.06 268 LEU A CA 1
ATOM 2146 C C . LEU A 1 268 ? 71.465 12.560 -122.336 1.00 91.06 268 LEU A C 1
ATOM 2148 O O . LEU A 1 268 ? 70.892 12.895 -121.302 1.00 91.06 268 LEU A O 1
ATOM 2152 N N . GLN A 1 269 ? 70.802 11.995 -123.350 1.00 91.50 269 GLN A N 1
ATOM 2153 C CA . GLN A 1 269 ? 69.378 11.645 -123.320 1.00 91.50 269 GLN A CA 1
ATOM 2154 C C . GLN A 1 269 ? 69.110 10.561 -122.262 1.00 91.50 269 GLN A C 1
ATOM 2156 O O . GLN A 1 269 ? 68.254 10.746 -121.396 1.00 91.50 269 GLN A O 1
ATOM 2161 N N . ASN A 1 270 ? 69.893 9.477 -122.275 1.00 92.06 270 ASN A N 1
ATOM 2162 C CA . ASN A 1 270 ? 69.805 8.390 -121.296 1.00 92.06 270 ASN A CA 1
ATOM 2163 C C . ASN A 1 270 ? 70.148 8.854 -119.868 1.00 92.06 270 ASN A C 1
ATOM 2165 O O . ASN A 1 270 ? 69.501 8.437 -118.906 1.00 92.06 270 ASN A O 1
ATOM 2169 N N . GLU A 1 271 ? 71.127 9.747 -119.698 1.00 92.88 271 GLU A N 1
ATOM 2170 C CA . GLU A 1 271 ? 71.442 10.342 -118.396 1.00 92.88 271 GLU A CA 1
ATOM 2171 C C . GLU A 1 271 ? 70.305 11.249 -117.904 1.00 92.88 271 GLU A C 1
ATOM 2173 O O . GLU A 1 271 ? 69.855 11.106 -116.766 1.00 92.88 271 GLU A O 1
ATOM 2178 N N . LYS A 1 272 ? 69.770 12.118 -118.768 1.00 86.50 272 LYS A N 1
ATOM 2179 C CA . LYS A 1 272 ? 68.609 12.979 -118.490 1.00 86.50 272 LYS A CA 1
ATOM 2180 C C . LYS A 1 272 ? 67.371 12.165 -118.107 1.00 86.50 272 LYS A C 1
ATOM 2182 O O . LYS A 1 272 ? 66.642 12.563 -117.200 1.00 86.50 272 LYS A O 1
ATOM 2187 N N . GLU A 1 273 ? 67.146 11.016 -118.738 1.00 92.50 273 GLU A N 1
ATOM 2188 C CA . GLU A 1 273 ? 66.062 10.092 -118.393 1.00 92.50 273 GLU A CA 1
ATOM 2189 C C . GLU A 1 273 ? 66.333 9.337 -117.079 1.00 92.50 273 GLU A C 1
ATOM 2191 O O . GLU A 1 273 ? 65.464 9.283 -116.209 1.00 92.50 273 GLU A O 1
ATOM 2196 N N . SER A 1 274 ? 67.568 8.878 -116.846 1.00 91.44 274 SER A N 1
ATOM 2197 C CA . SER A 1 274 ? 67.992 8.307 -115.559 1.00 91.44 274 SER A CA 1
ATOM 2198 C C . SER A 1 274 ? 67.826 9.298 -114.398 1.00 91.44 274 SER A C 1
ATOM 2200 O O . SER A 1 274 ? 67.399 8.916 -113.307 1.00 91.44 274 SER A O 1
ATOM 2202 N N . LEU A 1 275 ? 68.143 10.577 -114.617 1.00 91.38 275 LEU A N 1
ATOM 2203 C CA . LEU A 1 275 ? 67.972 11.657 -113.644 1.00 91.38 275 LEU A CA 1
ATOM 2204 C C . LEU A 1 275 ? 66.494 12.002 -113.423 1.00 91.38 275 LEU A C 1
ATOM 2206 O O . LEU A 1 275 ? 66.093 12.170 -112.273 1.00 91.38 275 LEU A O 1
ATOM 2210 N N . ARG A 1 276 ? 65.666 12.025 -114.478 1.00 89.56 276 ARG A N 1
ATOM 2211 C CA . ARG A 1 276 ? 64.200 12.157 -114.367 1.00 89.56 276 ARG A CA 1
ATOM 2212 C C . ARG A 1 276 ? 63.586 11.028 -113.541 1.00 89.56 276 ARG A C 1
ATOM 2214 O O . ARG A 1 276 ? 62.791 11.299 -112.651 1.00 89.56 276 ARG A O 1
ATOM 2221 N N . GLU A 1 277 ? 63.991 9.783 -113.772 1.00 92.94 277 GLU A N 1
ATOM 2222 C CA . GLU A 1 277 ? 63.485 8.623 -113.030 1.00 92.94 277 GLU A CA 1
ATOM 2223 C C . GLU A 1 277 ? 63.952 8.614 -111.562 1.00 92.94 277 GLU A C 1
ATOM 2225 O O . GLU A 1 277 ? 63.184 8.272 -110.661 1.00 92.94 277 GLU A O 1
ATOM 2230 N N . LYS A 1 278 ? 65.190 9.053 -111.287 1.00 94.06 278 LYS A N 1
ATOM 2231 C CA . LYS A 1 278 ? 65.681 9.289 -109.914 1.00 94.06 278 LYS A CA 1
ATOM 2232 C C . LYS A 1 278 ? 64.897 10.407 -109.217 1.00 94.06 278 LYS A C 1
ATOM 2234 O O . LYS A 1 278 ? 64.557 10.256 -108.045 1.00 94.06 278 LYS A O 1
ATOM 2239 N N . LEU A 1 279 ? 64.598 11.500 -109.924 1.00 90.75 279 LEU A N 1
ATOM 2240 C CA . LEU A 1 279 ? 63.796 12.613 -109.412 1.00 90.75 279 LEU A CA 1
ATOM 2241 C C . LEU A 1 279 ? 62.363 12.164 -109.105 1.00 90.75 279 LEU A C 1
ATOM 2243 O O . LEU A 1 279 ? 61.895 12.400 -107.995 1.00 90.75 279 LEU A O 1
ATOM 2247 N N . ARG A 1 280 ? 61.720 11.435 -110.026 1.00 94.12 280 ARG A N 1
ATOM 2248 C CA . ARG A 1 280 ? 60.377 10.865 -109.844 1.00 94.12 280 ARG A CA 1
ATOM 2249 C C . ARG A 1 280 ? 60.313 9.965 -108.611 1.00 94.12 280 ARG A C 1
ATOM 2251 O O . ARG A 1 280 ? 59.505 10.213 -107.726 1.00 94.12 280 ARG A O 1
ATOM 2258 N N . LYS A 1 281 ? 61.238 9.010 -108.474 1.00 93.81 281 LYS A N 1
ATOM 2259 C CA . LYS A 1 281 ? 61.329 8.141 -107.284 1.00 93.81 281 LYS A CA 1
ATOM 2260 C C . LYS A 1 281 ? 61.586 8.906 -105.983 1.00 93.81 281 LYS A C 1
ATOM 2262 O O . LYS A 1 281 ? 61.163 8.461 -104.919 1.00 93.81 281 LYS A O 1
ATOM 2267 N N . LYS A 1 282 ? 62.266 10.057 -106.036 1.00 92.25 282 LYS A N 1
ATOM 2268 C CA . LYS A 1 282 ? 62.421 10.943 -104.872 1.00 92.25 282 LYS A CA 1
ATOM 2269 C C . LYS A 1 282 ? 61.158 11.746 -104.568 1.00 92.25 282 LYS A C 1
ATOM 2271 O O . LYS A 1 282 ? 60.859 11.914 -103.394 1.00 92.25 282 LYS A O 1
ATOM 2276 N N . GLN A 1 283 ? 60.400 12.176 -105.573 1.00 92.88 283 GLN A N 1
ATOM 2277 C CA . GLN A 1 283 ? 59.089 12.807 -105.389 1.00 92.88 283 GLN A CA 1
ATOM 2278 C C . GLN A 1 283 ? 58.070 11.812 -104.811 1.00 92.88 283 GLN A C 1
ATOM 2280 O O . GLN A 1 283 ? 57.428 12.122 -103.815 1.00 92.88 283 GLN A O 1
ATOM 2285 N N . GLU A 1 284 ? 57.999 10.593 -105.353 1.00 92.44 284 GLU A N 1
ATOM 2286 C CA . GLU A 1 284 ? 57.158 9.494 -104.850 1.00 92.44 284 GLU A CA 1
ATOM 2287 C C . GLU A 1 284 ? 57.508 9.130 -103.396 1.00 92.44 284 GLU A C 1
ATOM 2289 O O . GLU A 1 284 ? 56.628 9.058 -102.543 1.00 92.44 284 GLU A O 1
ATOM 2294 N N . SER A 1 285 ? 58.800 8.987 -103.077 1.00 92.25 285 SER A N 1
ATOM 2295 C CA . SER A 1 285 ? 59.263 8.718 -101.707 1.00 92.25 285 SER A CA 1
ATOM 2296 C C . SER A 1 285 ? 58.991 9.877 -100.737 1.00 92.25 285 SER A C 1
ATOM 2298 O O . SER A 1 285 ? 58.704 9.625 -99.571 1.00 92.25 285 SER A O 1
ATOM 2300 N N . LEU A 1 286 ? 59.065 11.137 -101.185 1.00 90.88 286 LEU A N 1
ATOM 2301 C CA . LEU A 1 286 ? 58.712 12.296 -100.357 1.00 90.88 286 LEU A CA 1
ATOM 2302 C C . LEU A 1 286 ? 57.199 12.402 -100.128 1.00 90.88 286 LEU A C 1
ATOM 2304 O O . LEU A 1 286 ? 56.794 12.775 -99.031 1.00 90.88 286 LEU A O 1
ATOM 2308 N N . ALA A 1 287 ? 56.377 12.039 -101.118 1.00 91.31 287 ALA A N 1
ATOM 2309 C CA . ALA A 1 287 ? 54.925 11.962 -100.966 1.00 91.31 287 ALA A CA 1
ATOM 2310 C C . ALA A 1 287 ? 54.528 10.881 -99.948 1.00 91.31 287 ALA A C 1
ATOM 2312 O O . ALA A 1 287 ? 53.794 11.179 -99.013 1.00 91.31 287 ALA A O 1
ATOM 2313 N N . GLN A 1 288 ? 55.109 9.678 -100.044 1.00 92.94 288 GLN A N 1
ATOM 2314 C CA . GLN A 1 288 ? 54.901 8.595 -99.070 1.00 92.94 288 GLN A CA 1
ATOM 2315 C C . GLN A 1 288 ? 55.285 9.012 -97.643 1.00 92.94 288 GLN A C 1
ATOM 2317 O O . GLN A 1 288 ? 54.507 8.815 -96.717 1.00 92.94 288 GLN A O 1
ATOM 2322 N N . ILE A 1 289 ? 56.442 9.662 -97.462 1.00 91.81 289 ILE A N 1
ATOM 2323 C CA . ILE A 1 289 ? 56.855 10.202 -96.154 1.00 91.81 289 ILE A CA 1
ATOM 2324 C C . ILE A 1 289 ? 55.892 11.305 -95.674 1.00 91.81 289 ILE A C 1
ATOM 2326 O O . ILE A 1 289 ? 55.678 11.446 -94.472 1.00 91.81 289 ILE A O 1
ATOM 2330 N N . GLY A 1 290 ? 55.289 12.074 -96.586 1.00 89.19 290 GLY A N 1
ATOM 2331 C CA . GLY A 1 290 ? 54.228 13.037 -96.281 1.00 89.19 290 GLY A CA 1
ATOM 2332 C C . GLY A 1 290 ? 52.948 12.370 -95.769 1.00 89.19 290 GLY A C 1
ATOM 2333 O O . GLY A 1 290 ? 52.460 12.742 -94.705 1.00 89.19 290 GLY A O 1
ATOM 2334 N N . GLU A 1 291 ? 52.455 11.350 -96.472 1.00 92.12 291 GLU A N 1
ATOM 2335 C CA . GLU A 1 291 ? 51.267 10.571 -96.092 1.00 92.12 291 GLU A CA 1
ATOM 2336 C C . GLU A 1 291 ? 51.471 9.822 -94.762 1.00 92.12 291 GLU A C 1
ATOM 2338 O O . GLU A 1 291 ? 50.614 9.872 -93.879 1.00 92.12 291 GLU A O 1
ATOM 2343 N N . GLU A 1 292 ? 52.627 9.176 -94.567 1.00 92.75 292 GLU A N 1
ATOM 2344 C CA . GLU A 1 292 ? 52.992 8.524 -93.301 1.00 92.75 292 GLU A CA 1
ATOM 2345 C C . GLU A 1 292 ? 53.078 9.534 -92.149 1.00 92.75 292 GLU A C 1
ATOM 2347 O O . GLU A 1 292 ? 52.571 9.272 -91.054 1.00 92.75 292 GLU A O 1
ATOM 2352 N N . LYS A 1 293 ? 53.663 10.714 -92.400 1.00 92.75 293 LYS A N 1
ATOM 2353 C CA . LYS A 1 293 ? 53.715 11.820 -91.439 1.00 92.75 293 LYS A CA 1
ATOM 2354 C C . LYS A 1 293 ? 52.303 12.265 -91.053 1.00 92.75 293 LYS A C 1
ATOM 2356 O O . LYS A 1 293 ? 51.995 12.283 -89.863 1.00 92.75 293 LYS A O 1
ATOM 2361 N N . GLU A 1 294 ? 51.441 12.606 -92.012 1.00 93.25 294 GLU A N 1
ATOM 2362 C CA . GLU A 1 294 ? 50.061 13.036 -91.730 1.00 93.25 294 GLU A CA 1
ATOM 2363 C C . GLU A 1 294 ? 49.262 11.962 -90.988 1.00 93.25 294 GLU A C 1
ATOM 2365 O O . GLU A 1 294 ? 48.588 12.274 -90.003 1.00 93.25 294 GLU A O 1
ATOM 2370 N N . LYS A 1 295 ? 49.405 10.689 -91.376 1.00 94.69 295 LYS A N 1
ATOM 2371 C CA . LYS A 1 295 ? 48.788 9.558 -90.675 1.00 94.69 295 LYS A CA 1
ATOM 2372 C C . LYS A 1 295 ? 49.214 9.517 -89.205 1.00 94.69 295 LYS A C 1
ATOM 2374 O O . LYS A 1 295 ? 48.343 9.513 -88.336 1.00 94.69 295 LYS A O 1
ATOM 2379 N N . ILE A 1 296 ? 50.515 9.594 -88.912 1.00 94.00 296 ILE A N 1
ATOM 2380 C CA . ILE A 1 296 ? 51.037 9.620 -87.534 1.00 94.00 296 ILE A CA 1
ATOM 2381 C C . ILE A 1 296 ? 50.543 10.856 -86.763 1.00 94.00 296 ILE A C 1
ATOM 2383 O O . ILE A 1 296 ? 50.166 10.727 -85.598 1.00 94.00 296 ILE A O 1
ATOM 2387 N N . TYR A 1 297 ? 50.472 12.042 -87.382 1.00 91.69 297 TYR A N 1
ATOM 2388 C CA . TYR A 1 297 ? 49.901 13.227 -86.724 1.00 91.69 297 TYR A CA 1
ATOM 2389 C C . TYR A 1 297 ? 48.397 13.081 -86.448 1.00 91.69 297 TYR A C 1
ATOM 2391 O O . TYR A 1 297 ? 47.942 13.514 -85.388 1.00 91.69 297 TYR A O 1
ATOM 2399 N N . SER A 1 298 ? 47.623 12.443 -87.333 1.00 93.69 298 SER A N 1
ATOM 2400 C CA . SER A 1 298 ? 46.195 12.179 -87.094 1.00 93.69 298 SER A CA 1
ATOM 2401 C C . SER A 1 298 ? 45.959 11.144 -85.986 1.00 93.69 298 SER A C 1
ATOM 2403 O O . SER A 1 298 ? 45.102 11.352 -85.125 1.00 93.69 298 SER A O 1
ATOM 2405 N N . GLU A 1 299 ? 46.767 10.081 -85.930 1.00 94.44 299 GLU A N 1
ATOM 2406 C CA . GLU A 1 299 ? 46.748 9.077 -84.857 1.00 94.44 299 GLU A CA 1
ATOM 2407 C C . GLU A 1 299 ? 47.176 9.683 -83.513 1.00 94.44 299 GLU A C 1
ATOM 2409 O O . GLU A 1 299 ? 46.551 9.422 -82.485 1.00 94.44 299 GLU A O 1
ATOM 2414 N N . LEU A 1 300 ? 48.187 10.559 -83.507 1.00 92.75 300 LEU A N 1
ATOM 2415 C CA . LEU A 1 300 ? 48.608 11.277 -82.306 1.00 92.75 300 LEU A CA 1
ATOM 2416 C C . LEU A 1 300 ? 47.541 12.277 -81.833 1.00 92.75 300 LEU A C 1
ATOM 2418 O O . LEU A 1 300 ? 47.255 12.333 -80.639 1.00 92.75 300 LEU A O 1
ATOM 2422 N N . THR A 1 301 ? 46.920 13.026 -82.749 1.00 94.31 301 THR A N 1
ATOM 2423 C CA . THR A 1 301 ? 45.862 14.002 -82.427 1.00 94.31 301 THR A CA 1
ATOM 2424 C C . THR A 1 301 ? 44.635 13.308 -81.845 1.00 94.31 301 THR A C 1
ATOM 2426 O O . THR A 1 301 ? 44.228 13.621 -80.728 1.00 94.31 301 THR A O 1
ATOM 2429 N N . THR A 1 302 ? 44.108 12.291 -82.531 1.00 94.06 302 THR A N 1
ATOM 2430 C CA . THR A 1 302 ? 42.964 11.503 -82.038 1.00 94.06 302 THR A CA 1
ATOM 2431 C C . THR A 1 302 ? 43.279 10.792 -80.720 1.00 94.06 302 THR A C 1
ATOM 2433 O O . THR A 1 302 ? 42.426 10.732 -79.834 1.00 94.06 302 THR A O 1
ATOM 2436 N N . ARG A 1 303 ? 44.517 10.320 -80.510 1.00 94.94 303 ARG A N 1
ATOM 2437 C CA . ARG A 1 303 ? 44.918 9.744 -79.219 1.00 94.94 303 ARG A CA 1
ATOM 2438 C C . ARG A 1 303 ? 45.020 10.784 -78.098 1.00 94.94 303 ARG A C 1
ATOM 2440 O O . ARG A 1 303 ? 44.680 10.464 -76.959 1.00 94.94 303 ARG A O 1
ATOM 2447 N N . VAL A 1 304 ? 45.452 12.010 -78.387 1.00 93.31 304 VAL A N 1
ATOM 2448 C CA . VAL A 1 304 ? 45.421 13.120 -77.420 1.00 93.31 304 VAL A CA 1
ATOM 2449 C C . VAL A 1 304 ? 43.975 13.501 -77.086 1.00 93.31 304 VAL A C 1
ATOM 2451 O O . VAL A 1 304 ? 43.655 13.669 -75.911 1.00 93.31 304 VAL A O 1
ATOM 2454 N N . GLU A 1 305 ? 43.075 13.542 -78.069 1.00 93.88 305 GLU A N 1
ATOM 2455 C CA . GLU A 1 305 ? 41.637 13.764 -77.852 1.00 93.88 305 GLU A CA 1
ATOM 2456 C C . GLU A 1 305 ? 40.997 12.657 -76.997 1.00 93.88 305 GLU A C 1
ATOM 2458 O O . GLU A 1 305 ? 40.280 12.961 -76.042 1.00 93.88 305 GLU A O 1
ATOM 2463 N N . GLU A 1 306 ? 41.302 11.379 -77.259 1.00 94.19 306 GLU A N 1
ATOM 2464 C CA . GLU A 1 306 ? 40.865 10.267 -76.405 1.00 94.19 306 GLU A CA 1
ATOM 2465 C C . GLU A 1 306 ? 41.335 10.421 -74.954 1.00 94.19 306 GLU A C 1
ATOM 2467 O O . GLU A 1 306 ? 40.571 10.145 -74.026 1.00 94.19 306 GLU A O 1
ATOM 2472 N N . LEU A 1 307 ? 42.607 10.782 -74.752 1.00 93.56 307 LEU A N 1
ATOM 2473 C CA . LEU A 1 307 ? 43.198 10.916 -73.422 1.00 93.56 307 LEU A CA 1
ATOM 2474 C C . LEU A 1 307 ? 42.611 12.118 -72.680 1.00 93.56 307 LEU A C 1
ATOM 2476 O O . LEU A 1 307 ? 42.239 11.973 -71.519 1.00 93.56 307 LEU A O 1
ATOM 2480 N N . ASN A 1 308 ? 42.430 13.253 -73.358 1.00 93.06 308 ASN A N 1
ATOM 2481 C CA . ASN A 1 308 ? 41.756 14.428 -72.807 1.00 93.06 308 ASN A CA 1
ATOM 2482 C C . ASN A 1 308 ? 40.304 14.115 -72.424 1.00 93.06 308 ASN A C 1
ATOM 2484 O O . ASN A 1 308 ? 39.866 14.491 -71.340 1.00 93.06 308 ASN A O 1
ATOM 2488 N N . LYS A 1 309 ? 39.571 13.367 -73.261 1.00 94.12 309 LYS A N 1
ATOM 2489 C CA . LYS A 1 309 ? 38.199 12.936 -72.957 1.00 94.12 309 LYS A CA 1
ATOM 2490 C C . LYS A 1 309 ? 38.145 11.991 -71.753 1.00 94.12 309 LYS A C 1
ATOM 2492 O O . LYS A 1 309 ? 37.311 12.181 -70.878 1.00 94.12 309 LYS A O 1
ATOM 2497 N N . LYS A 1 310 ? 39.056 11.015 -71.663 1.00 94.62 310 LYS A N 1
ATOM 2498 C CA . LYS A 1 310 ? 39.172 10.123 -70.491 1.00 94.62 310 LYS A CA 1
ATOM 2499 C C . LYS A 1 310 ? 39.518 10.907 -69.220 1.00 94.62 310 LYS A C 1
ATOM 2501 O O . LYS A 1 310 ? 38.927 10.660 -68.178 1.00 94.62 310 LYS A O 1
ATOM 2506 N N . LEU A 1 311 ? 40.424 11.881 -69.306 1.00 93.31 311 LEU A N 1
ATOM 2507 C CA . LEU A 1 311 ? 40.807 12.731 -68.176 1.00 93.31 311 LEU A CA 1
ATOM 2508 C C . LEU A 1 311 ? 39.635 13.615 -67.712 1.00 93.31 311 LEU A C 1
ATOM 2510 O O . LEU A 1 311 ? 39.413 13.729 -66.509 1.00 93.31 311 LEU A O 1
ATOM 2514 N N . LEU A 1 312 ? 38.849 14.168 -68.645 1.00 93.69 312 LEU A N 1
ATOM 2515 C CA . LEU A 1 312 ? 37.631 14.925 -68.343 1.00 93.69 312 LEU A CA 1
ATOM 2516 C C . LEU A 1 312 ? 36.562 14.051 -67.668 1.00 93.69 312 LEU A C 1
ATOM 2518 O O . LEU A 1 312 ? 36.105 14.405 -66.586 1.00 93.69 312 LEU A O 1
ATOM 2522 N N . ASN A 1 313 ? 36.233 12.888 -68.243 1.00 93.75 313 ASN A N 1
ATOM 2523 C CA . ASN A 1 313 ? 35.305 11.919 -67.647 1.00 93.75 313 ASN A CA 1
ATOM 2524 C C . ASN A 1 313 ? 35.715 11.550 -66.209 1.00 93.75 313 ASN A C 1
ATOM 2526 O O . ASN A 1 313 ? 34.914 11.677 -65.287 1.00 93.75 313 ASN A O 1
ATOM 2530 N N . ASN A 1 314 ? 36.981 11.173 -65.997 1.00 93.50 314 ASN A N 1
ATOM 2531 C CA . ASN A 1 314 ? 37.497 10.846 -64.666 1.00 93.50 314 ASN A CA 1
ATOM 2532 C C . ASN A 1 314 ? 37.402 12.044 -63.698 1.00 93.50 314 ASN A C 1
ATOM 2534 O O . ASN A 1 314 ? 37.206 11.859 -62.499 1.00 93.50 314 ASN A O 1
ATOM 2538 N N . HIS A 1 315 ? 37.552 13.278 -64.190 1.00 91.06 315 HIS A N 1
ATOM 2539 C CA . HIS A 1 315 ? 37.407 14.481 -63.372 1.00 91.06 315 HIS A CA 1
ATOM 2540 C C . HIS A 1 315 ? 35.946 14.737 -62.972 1.00 91.06 315 HIS A C 1
ATOM 2542 O O . HIS A 1 315 ? 35.689 15.066 -61.815 1.00 91.06 315 HIS A O 1
ATOM 2548 N N . GLU A 1 316 ? 34.996 14.542 -63.889 1.00 93.94 316 GLU A N 1
ATOM 2549 C CA . GLU A 1 316 ? 33.554 14.626 -63.617 1.00 93.94 316 GLU A CA 1
ATOM 2550 C C . GLU A 1 316 ? 33.101 13.543 -62.621 1.00 93.94 316 GLU A C 1
ATOM 2552 O O . GLU A 1 316 ? 32.364 13.843 -61.681 1.00 93.94 316 GLU A O 1
ATOM 2557 N N . GLU A 1 317 ? 33.605 12.312 -62.751 1.00 94.25 317 GLU A N 1
ATOM 2558 C CA . GLU A 1 317 ? 33.359 11.219 -61.800 1.00 94.25 317 GLU A CA 1
ATOM 2559 C C . GLU A 1 317 ? 33.900 11.552 -60.397 1.00 94.25 317 GLU A C 1
ATOM 2561 O O . GLU A 1 317 ? 33.156 11.474 -59.417 1.00 94.25 317 GLU A O 1
ATOM 2566 N N . ILE A 1 318 ? 35.148 12.029 -60.291 1.00 93.69 318 ILE A N 1
ATOM 2567 C CA . ILE A 1 318 ? 35.755 12.451 -59.014 1.00 93.69 318 ILE A CA 1
ATOM 2568 C C . ILE A 1 318 ? 35.020 13.657 -58.399 1.00 93.69 318 ILE A C 1
ATOM 2570 O O . ILE A 1 318 ? 34.891 13.737 -57.174 1.00 93.69 318 ILE A O 1
ATOM 2574 N N . GLN A 1 319 ? 34.508 14.594 -59.208 1.00 93.31 319 GLN A N 1
ATOM 2575 C CA . GLN A 1 319 ? 33.641 15.667 -58.705 1.00 93.31 319 GLN A CA 1
ATOM 2576 C C . GLN A 1 319 ? 32.316 15.107 -58.169 1.00 93.31 319 GLN A C 1
ATOM 2578 O O . GLN A 1 319 ? 31.914 15.456 -57.060 1.00 93.31 319 GLN A O 1
ATOM 2583 N N . ALA A 1 320 ? 31.662 14.200 -58.899 1.00 93.31 320 ALA A N 1
ATOM 2584 C CA . ALA A 1 320 ? 30.407 13.590 -58.470 1.00 93.31 320 ALA A CA 1
ATOM 2585 C C . ALA A 1 320 ? 30.561 12.764 -57.178 1.00 93.31 320 ALA A C 1
ATOM 2587 O O . ALA A 1 320 ? 29.667 12.779 -56.332 1.00 93.31 320 ALA A O 1
ATOM 2588 N N . GLU A 1 321 ? 31.686 12.070 -56.984 1.00 93.75 321 GLU A N 1
ATOM 2589 C CA . GLU A 1 321 ? 32.009 11.413 -55.711 1.00 93.75 321 GLU A CA 1
ATOM 2590 C C . GLU A 1 321 ? 32.304 12.413 -54.589 1.00 93.75 321 GLU A C 1
ATOM 2592 O O . GLU A 1 321 ? 31.812 12.239 -53.475 1.00 93.75 321 GLU A O 1
ATOM 2597 N N . ARG A 1 322 ? 33.031 13.501 -54.873 1.00 94.31 322 ARG A N 1
ATOM 2598 C CA . ARG A 1 322 ? 33.297 14.569 -53.898 1.00 94.31 322 ARG A CA 1
ATOM 2599 C C . ARG A 1 322 ? 32.016 15.238 -53.397 1.00 94.31 322 ARG A C 1
ATOM 2601 O O . ARG A 1 322 ? 31.915 15.492 -52.198 1.00 94.31 322 ARG A O 1
ATOM 2608 N N . GLU A 1 323 ? 31.044 15.517 -54.264 1.00 94.25 323 GLU A N 1
ATOM 2609 C CA . GLU A 1 323 ? 29.773 16.109 -53.827 1.00 94.25 323 GLU A CA 1
ATOM 2610 C C . GLU A 1 323 ? 28.919 15.112 -53.026 1.00 94.25 323 GLU A C 1
ATOM 2612 O O . GLU A 1 323 ? 28.396 15.492 -51.980 1.00 94.25 323 GLU A O 1
ATOM 2617 N N . LYS A 1 324 ? 28.867 13.825 -53.417 1.00 95.62 324 LYS A N 1
ATOM 2618 C CA . LYS A 1 324 ? 28.242 12.764 -52.594 1.00 95.62 324 LYS A CA 1
ATOM 2619 C C . LYS A 1 324 ? 28.887 12.661 -51.209 1.00 95.62 324 LYS A C 1
ATOM 2621 O O . LYS A 1 324 ? 28.187 12.507 -50.213 1.00 95.62 324 LYS A O 1
ATOM 2626 N N . TRP A 1 325 ? 30.216 12.760 -51.137 1.00 94.31 325 TRP A N 1
ATOM 2627 C CA . TRP A 1 325 ? 30.940 12.685 -49.869 1.00 94.31 325 TRP A CA 1
ATOM 2628 C C . TRP A 1 325 ? 30.583 13.859 -48.947 1.00 94.31 325 TRP A C 1
ATOM 2630 O O . TRP A 1 325 ? 30.304 13.640 -47.770 1.00 94.31 325 TRP A O 1
ATOM 2640 N N . LYS A 1 326 ? 30.482 15.087 -49.483 1.00 94.81 326 LYS A N 1
ATOM 2641 C CA . LYS A 1 326 ? 30.000 16.260 -48.727 1.00 94.81 326 LYS A CA 1
ATOM 2642 C C . LYS A 1 326 ? 28.570 16.093 -48.210 1.00 94.81 326 LYS A C 1
ATOM 2644 O O . LYS A 1 326 ? 28.299 16.507 -47.084 1.00 94.81 326 LYS A O 1
ATOM 2649 N N . THR A 1 327 ? 27.650 15.532 -49.005 1.00 95.00 327 THR A N 1
ATOM 2650 C CA . THR A 1 327 ? 26.272 15.309 -48.533 1.00 95.00 327 THR A CA 1
ATOM 2651 C C . THR A 1 327 ? 26.250 14.280 -47.408 1.00 95.00 327 THR A C 1
ATOM 2653 O O . THR A 1 327 ? 25.661 14.557 -46.369 1.00 95.00 327 THR A O 1
ATOM 2656 N N . THR A 1 328 ? 26.994 13.172 -47.526 1.00 95.00 328 THR A N 1
ATOM 2657 C CA . THR A 1 328 ? 27.089 12.186 -46.434 1.00 95.00 328 THR A CA 1
ATOM 2658 C C . THR A 1 328 ? 27.791 12.729 -45.184 1.00 95.00 328 THR A C 1
ATOM 2660 O O . THR A 1 328 ? 27.380 12.404 -44.076 1.00 95.00 328 THR A O 1
ATOM 2663 N N . ASP A 1 329 ? 28.809 13.585 -45.323 1.00 94.12 329 ASP A N 1
ATOM 2664 C CA . ASP A 1 329 ? 29.469 14.243 -44.182 1.00 94.12 329 ASP A CA 1
ATOM 2665 C C . ASP A 1 329 ? 28.502 15.206 -43.464 1.00 94.12 329 ASP A C 1
ATOM 2667 O O . ASP A 1 329 ? 28.409 15.209 -42.237 1.00 94.12 329 ASP A O 1
ATOM 2671 N N . SER A 1 330 ? 27.680 15.935 -44.228 1.00 94.62 330 SER A N 1
ATOM 2672 C CA . SER A 1 330 ? 26.618 16.800 -43.691 1.00 94.62 330 SER A CA 1
ATOM 2673 C C . SER A 1 330 ? 25.548 15.996 -42.935 1.00 94.62 330 SER A C 1
ATOM 2675 O O . SER A 1 330 ? 25.197 16.347 -41.809 1.00 94.62 330 SER A O 1
ATOM 2677 N N . GLU A 1 331 ? 25.083 14.878 -43.503 1.00 96.50 331 GLU A N 1
ATOM 2678 C CA . GLU A 1 331 ? 24.141 13.950 -42.855 1.00 96.50 331 GLU A CA 1
ATOM 2679 C C . GLU A 1 331 ? 24.722 13.354 -41.558 1.00 96.50 331 GLU A C 1
ATOM 2681 O O . GLU A 1 331 ? 24.032 13.278 -40.541 1.00 96.50 331 GLU A O 1
ATOM 2686 N N . ILE A 1 332 ? 26.008 12.982 -41.552 1.00 95.19 332 ILE A N 1
ATOM 2687 C CA . ILE A 1 332 ? 26.715 12.488 -40.358 1.00 95.19 332 ILE A CA 1
ATOM 2688 C C . ILE A 1 332 ? 26.795 13.573 -39.273 1.00 95.19 332 ILE A C 1
ATOM 2690 O O . ILE A 1 332 ? 26.600 13.273 -38.091 1.00 95.19 332 ILE A O 1
ATOM 2694 N N . ILE A 1 333 ? 27.040 14.833 -39.648 1.00 96.31 333 ILE A N 1
ATOM 2695 C CA . ILE A 1 333 ? 27.052 15.971 -38.719 1.00 96.31 333 ILE A CA 1
ATOM 2696 C C . ILE A 1 333 ? 25.658 16.198 -38.112 1.00 96.31 333 ILE A C 1
ATOM 2698 O O . ILE A 1 333 ? 25.550 16.324 -36.890 1.00 96.31 333 ILE A O 1
ATOM 2702 N N . GLU A 1 334 ? 24.586 16.180 -38.910 1.00 95.69 334 GLU A N 1
ATOM 2703 C CA . GLU A 1 334 ? 23.212 16.311 -38.400 1.00 95.69 334 GLU A CA 1
ATOM 2704 C C . GLU A 1 334 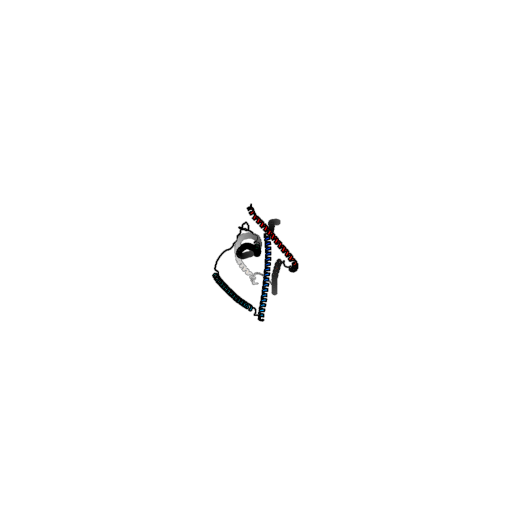? 22.814 15.148 -37.480 1.00 95.69 334 GLU A C 1
ATOM 2706 O O . GLU A 1 334 ? 22.282 15.369 -36.387 1.00 95.69 334 GLU A O 1
ATOM 2711 N N . LEU A 1 335 ? 23.111 13.902 -37.866 1.00 95.25 335 LEU A N 1
ATOM 2712 C CA . LEU A 1 335 ? 22.865 12.722 -37.031 1.00 95.25 335 LEU A CA 1
ATOM 2713 C C . LEU A 1 335 ? 23.622 12.801 -35.700 1.00 95.25 335 LEU A C 1
ATOM 2715 O O . LEU A 1 335 ? 23.072 12.437 -34.658 1.00 95.25 335 LEU A O 1
ATOM 2719 N N . ARG A 1 336 ? 24.851 13.329 -35.705 1.00 96.38 336 ARG A N 1
ATOM 2720 C CA . ARG A 1 336 ? 25.644 13.528 -34.489 1.00 96.38 336 ARG A CA 1
ATOM 2721 C C . ARG A 1 336 ? 25.070 14.623 -33.588 1.00 96.38 336 ARG A C 1
ATOM 2723 O O . ARG A 1 336 ? 24.938 14.388 -32.390 1.00 96.38 336 ARG A O 1
ATOM 2730 N N . ILE A 1 337 ? 24.662 15.766 -34.144 1.00 96.75 337 ILE A N 1
ATOM 2731 C CA . ILE A 1 337 ? 23.978 16.835 -33.392 1.00 96.75 337 ILE A CA 1
ATOM 2732 C C . ILE A 1 337 ? 22.691 16.295 -32.750 1.00 96.75 337 ILE A C 1
ATOM 2734 O O . ILE A 1 337 ? 22.417 16.556 -31.578 1.00 96.75 337 ILE A O 1
ATOM 2738 N N . ASN A 1 338 ? 21.923 15.484 -33.481 1.00 96.25 338 ASN A N 1
ATOM 2739 C CA . ASN A 1 338 ? 20.730 14.832 -32.946 1.00 96.25 338 ASN A CA 1
ATOM 2740 C C . ASN A 1 338 ? 21.065 13.831 -31.825 1.00 96.25 338 ASN A C 1
ATOM 2742 O O . ASN A 1 338 ? 20.401 13.842 -30.787 1.00 96.25 338 ASN A O 1
ATOM 2746 N N . ALA A 1 339 ? 22.118 13.020 -31.969 1.00 94.38 339 ALA A N 1
ATOM 2747 C CA . ALA A 1 339 ? 22.583 12.117 -30.915 1.00 94.38 339 ALA A CA 1
ATOM 2748 C C . ALA A 1 339 ? 23.018 12.869 -29.640 1.00 94.38 339 ALA A C 1
ATOM 2750 O O . ALA A 1 339 ? 22.616 12.484 -28.540 1.00 94.38 339 ALA A O 1
ATOM 2751 N N . ASP A 1 340 ? 23.762 13.972 -29.778 1.00 95.50 340 ASP A N 1
ATOM 2752 C CA . ASP A 1 340 ? 24.171 14.828 -28.658 1.00 95.50 340 ASP A CA 1
ATOM 2753 C C . ASP A 1 340 ? 22.955 15.498 -27.977 1.00 95.50 340 ASP A C 1
ATOM 2755 O O . ASP A 1 340 ? 22.886 15.550 -26.745 1.00 95.50 340 ASP A O 1
ATOM 2759 N N . ASN A 1 341 ? 21.937 15.909 -28.746 1.00 96.06 341 ASN A N 1
ATOM 2760 C CA . ASN A 1 341 ? 20.662 16.414 -28.217 1.00 96.06 341 ASN A CA 1
ATOM 2761 C C . ASN A 1 341 ? 19.885 15.346 -27.421 1.00 96.06 341 ASN A C 1
ATOM 2763 O O . ASN A 1 341 ? 19.377 15.633 -26.332 1.00 96.06 341 ASN A O 1
ATOM 2767 N N . TYR A 1 342 ? 19.812 14.101 -27.910 1.00 95.75 342 TYR A N 1
ATOM 2768 C CA . TYR A 1 342 ? 19.205 12.994 -27.157 1.00 95.75 342 TYR A CA 1
ATOM 2769 C C . TYR A 1 342 ? 20.006 12.653 -25.889 1.00 95.75 342 TYR A C 1
ATOM 2771 O O . TYR A 1 342 ? 19.410 12.406 -24.839 1.00 95.75 342 TYR A O 1
ATOM 2779 N N . LEU A 1 343 ? 21.341 12.715 -25.939 1.00 96.56 343 LEU A N 1
ATOM 2780 C CA . LEU A 1 343 ? 22.215 12.562 -24.769 1.00 96.56 343 LEU A CA 1
ATOM 2781 C C . LEU A 1 343 ? 21.982 13.658 -23.720 1.00 96.56 343 LEU A C 1
ATOM 2783 O O . LEU A 1 343 ? 21.903 13.355 -22.527 1.00 96.56 343 LEU A O 1
ATOM 2787 N N . ALA A 1 344 ? 21.839 14.916 -24.141 1.00 95.88 344 ALA A N 1
ATOM 2788 C CA . ALA A 1 344 ? 21.511 16.030 -23.253 1.00 95.88 344 ALA A CA 1
ATOM 2789 C C . ALA A 1 344 ? 20.121 15.855 -22.614 1.00 95.88 344 ALA A C 1
ATOM 2791 O O . ALA A 1 344 ? 19.978 16.005 -21.398 1.00 95.88 344 ALA A O 1
ATOM 2792 N N . LYS A 1 345 ? 19.115 15.448 -23.401 1.00 96.56 345 LYS A N 1
ATOM 2793 C CA . LYS A 1 345 ? 17.765 15.154 -22.899 1.00 96.56 345 LYS A CA 1
ATOM 2794 C C . LYS A 1 345 ? 17.767 14.011 -21.880 1.00 96.56 345 LYS A C 1
ATOM 2796 O O . LYS A 1 345 ? 17.168 14.155 -20.818 1.00 96.56 345 LYS A O 1
ATOM 2801 N N . ASN A 1 346 ? 18.480 12.917 -22.153 1.00 93.38 346 ASN A N 1
ATOM 2802 C CA . ASN A 1 346 ? 18.594 11.790 -21.223 1.00 93.38 346 ASN A CA 1
ATOM 2803 C C . ASN A 1 346 ? 19.303 12.185 -19.919 1.00 93.38 346 ASN A C 1
ATOM 2805 O O . ASN A 1 346 ? 18.858 11.781 -18.850 1.00 93.38 346 ASN A O 1
ATOM 2809 N N . LYS A 1 347 ? 20.343 13.031 -19.971 1.00 96.38 347 LYS A N 1
ATOM 2810 C CA . LYS A 1 347 ? 20.980 13.588 -18.760 1.00 96.38 347 LYS A CA 1
ATOM 2811 C C . LYS A 1 347 ? 20.017 14.456 -17.943 1.00 96.38 347 LYS A C 1
ATOM 2813 O O . LYS A 1 347 ? 20.017 14.360 -16.720 1.00 96.38 347 LYS A O 1
ATOM 2818 N N . SER A 1 348 ? 19.178 15.258 -18.601 1.00 95.69 348 SER A N 1
ATOM 2819 C CA . SER A 1 348 ? 18.152 16.064 -17.924 1.00 95.69 348 SER A CA 1
ATOM 2820 C C . SER A 1 348 ? 17.081 15.195 -17.255 1.00 95.69 348 SER A C 1
ATOM 2822 O O . SER A 1 348 ? 16.713 15.460 -16.116 1.00 95.69 348 SER A O 1
ATOM 2824 N N . LEU A 1 349 ? 16.610 14.145 -17.937 1.00 95.31 349 LEU A N 1
ATOM 2825 C CA . LEU A 1 349 ? 15.626 13.199 -17.396 1.00 95.31 349 LEU A CA 1
ATOM 2826 C C . LEU A 1 349 ? 16.204 12.345 -16.257 1.00 95.31 349 LEU A C 1
ATOM 2828 O O . LEU A 1 349 ? 15.493 12.049 -15.301 1.00 95.31 349 LEU A O 1
ATOM 2832 N N . GLN A 1 350 ? 17.491 11.985 -16.320 1.00 95.56 350 GLN A N 1
ATOM 2833 C CA . GLN A 1 350 ? 18.169 11.312 -15.212 1.00 95.56 350 GLN A CA 1
ATOM 2834 C C . GLN A 1 350 ? 18.219 12.215 -13.975 1.00 95.56 350 GLN A C 1
ATOM 2836 O O . GLN A 1 350 ? 17.790 11.792 -12.909 1.00 95.56 350 GLN A O 1
ATOM 2841 N N . ALA A 1 351 ? 18.646 13.473 -14.126 1.00 95.62 351 ALA A N 1
ATOM 2842 C CA . ALA A 1 351 ? 18.671 14.426 -13.018 1.00 95.62 351 ALA A CA 1
ATOM 2843 C C . ALA A 1 351 ? 17.268 14.682 -12.430 1.00 95.62 351 ALA A C 1
ATOM 2845 O O . ALA A 1 351 ? 17.118 14.798 -11.214 1.00 95.62 351 ALA A O 1
ATOM 2846 N N . GLU A 1 352 ? 16.223 14.727 -13.264 1.00 96.50 352 GLU A N 1
ATOM 2847 C CA . GLU A 1 352 ? 14.839 14.815 -12.789 1.00 96.50 352 GLU A CA 1
ATOM 2848 C C . GLU A 1 352 ? 14.450 13.581 -11.958 1.00 96.50 352 GLU A C 1
ATOM 2850 O O . GLU A 1 352 ? 14.025 13.743 -10.810 1.00 96.50 352 GLU A O 1
ATOM 2855 N N . ASN A 1 353 ? 14.689 12.367 -12.473 1.00 94.12 353 ASN A N 1
ATOM 2856 C CA . ASN A 1 353 ? 14.478 11.111 -11.744 1.00 94.12 353 ASN A CA 1
ATOM 2857 C C . ASN A 1 353 ? 15.243 11.071 -10.414 1.00 94.12 353 ASN A C 1
ATOM 2859 O O . ASN A 1 353 ? 14.661 10.700 -9.397 1.00 94.12 353 ASN A O 1
ATOM 2863 N N . ASP A 1 354 ? 16.506 11.502 -10.384 1.00 96.00 354 ASP A N 1
ATOM 2864 C CA . ASP A 1 354 ? 17.317 11.538 -9.163 1.00 96.00 354 ASP A CA 1
ATOM 2865 C C . ASP A 1 354 ? 16.681 12.468 -8.106 1.00 96.00 354 ASP A C 1
ATOM 2867 O O . ASP A 1 354 ? 16.555 12.094 -6.937 1.00 96.00 354 ASP A O 1
ATOM 2871 N N . THR A 1 355 ? 16.170 13.645 -8.505 1.00 96.56 355 THR A N 1
ATOM 2872 C CA . THR A 1 355 ? 15.445 14.537 -7.572 1.00 96.56 355 THR A CA 1
ATOM 2873 C C . THR A 1 355 ? 14.073 14.005 -7.148 1.00 96.56 355 THR A C 1
ATOM 2875 O O . THR A 1 355 ? 13.610 14.324 -6.050 1.00 96.56 355 THR A O 1
ATOM 2878 N N . LEU A 1 356 ? 13.401 13.208 -7.986 1.00 95.75 356 LEU A N 1
ATOM 2879 C CA . LEU A 1 356 ? 12.147 12.538 -7.633 1.00 95.75 356 LEU A CA 1
ATOM 2880 C C . LEU A 1 356 ? 12.395 11.379 -6.658 1.00 95.75 356 LEU A C 1
ATOM 2882 O O . LEU A 1 356 ? 11.645 11.233 -5.693 1.00 95.75 356 LEU A O 1
ATOM 2886 N N . HIS A 1 357 ? 13.478 10.620 -6.840 1.00 95.06 357 HIS A N 1
ATOM 2887 C CA . HIS A 1 357 ? 13.920 9.598 -5.894 1.00 95.06 357 HIS A CA 1
ATOM 2888 C C . HIS A 1 357 ? 14.273 10.193 -4.526 1.00 95.06 357 HIS A C 1
ATOM 2890 O O . HIS A 1 357 ? 13.887 9.615 -3.511 1.00 95.06 357 HIS A O 1
ATOM 2896 N N . GLU A 1 358 ? 14.938 11.351 -4.461 1.00 96.00 358 GLU A N 1
ATOM 2897 C CA . GLU A 1 358 ? 15.248 11.983 -3.169 1.00 96.00 358 GLU A CA 1
ATOM 2898 C C . GLU A 1 358 ? 13.981 12.477 -2.450 1.00 96.00 358 GLU A C 1
ATOM 2900 O O . GLU A 1 358 ? 13.785 12.191 -1.269 1.00 96.00 358 GLU A O 1
ATOM 2905 N N . LYS A 1 359 ? 13.043 13.102 -3.179 1.00 96.69 359 LYS A N 1
ATOM 2906 C CA . LYS A 1 359 ? 11.714 13.461 -2.643 1.00 96.69 359 LYS A CA 1
ATOM 2907 C C . LYS A 1 359 ? 10.933 12.237 -2.154 1.00 96.69 359 LYS A C 1
ATOM 2909 O O . LYS A 1 359 ? 10.227 12.327 -1.152 1.00 96.69 359 LYS A O 1
ATOM 2914 N N . LEU A 1 360 ? 11.057 11.094 -2.831 1.00 95.12 360 LEU A N 1
ATOM 2915 C CA . LEU A 1 360 ? 10.416 9.845 -2.417 1.00 95.12 360 LEU A CA 1
ATOM 2916 C C . LEU A 1 360 ? 11.009 9.309 -1.102 1.00 95.12 360 LEU A C 1
ATOM 2918 O O . LEU A 1 360 ? 10.246 8.882 -0.237 1.00 95.12 360 LEU A O 1
ATOM 2922 N N . LYS A 1 361 ? 12.335 9.395 -0.906 1.00 96.50 361 LYS A N 1
ATOM 2923 C CA . LYS A 1 361 ? 12.986 9.071 0.381 1.00 96.50 361 LYS A CA 1
ATOM 2924 C C . LYS A 1 361 ? 12.517 10.002 1.500 1.00 96.50 361 LYS A C 1
ATOM 2926 O O . LYS A 1 361 ? 12.161 9.525 2.572 1.00 96.50 361 LYS A O 1
ATOM 2931 N N . GLU A 1 362 ? 12.470 11.313 1.251 1.00 95.69 362 GLU A N 1
ATOM 2932 C CA . GLU A 1 362 ? 11.955 12.284 2.225 1.00 95.69 362 GLU A CA 1
ATOM 2933 C C . GLU A 1 362 ? 10.517 11.972 2.661 1.00 95.69 362 GLU A C 1
ATOM 2935 O O . GLU A 1 362 ? 10.183 12.113 3.837 1.00 95.69 362 GLU A O 1
ATOM 2940 N N . LEU A 1 363 ? 9.652 11.583 1.719 1.00 94.38 363 LEU A N 1
ATOM 2941 C CA . LEU A 1 363 ? 8.265 11.223 2.012 1.00 94.38 363 LEU A CA 1
ATOM 2942 C C . LEU A 1 363 ? 8.167 9.893 2.771 1.00 94.38 363 LEU A C 1
ATOM 2944 O O . LEU A 1 363 ? 7.377 9.808 3.705 1.00 94.38 363 LEU A O 1
ATOM 2948 N N . LEU A 1 364 ? 8.995 8.896 2.442 1.00 95.00 364 LEU A N 1
ATOM 2949 C CA . LEU A 1 364 ? 9.090 7.644 3.205 1.00 95.00 364 LEU A CA 1
ATOM 2950 C C . LEU A 1 364 ? 9.492 7.890 4.667 1.00 95.00 364 LEU A C 1
ATOM 2952 O O . LEU A 1 364 ? 8.841 7.369 5.568 1.00 95.00 364 LEU A O 1
ATOM 2956 N N . ILE A 1 365 ? 10.498 8.737 4.912 1.00 96.75 365 ILE A N 1
ATOM 2957 C CA . ILE A 1 365 ? 10.929 9.098 6.274 1.00 96.75 365 ILE A CA 1
ATOM 2958 C C . ILE A 1 365 ? 9.788 9.782 7.044 1.00 96.75 365 ILE A C 1
ATOM 2960 O O . ILE A 1 365 ? 9.516 9.412 8.185 1.00 96.75 365 ILE A O 1
ATOM 2964 N N . LYS A 1 366 ? 9.069 10.722 6.413 1.00 96.19 366 LYS A N 1
ATOM 2965 C CA . LYS A 1 366 ? 7.915 11.407 7.027 1.00 96.19 366 LYS A CA 1
ATOM 2966 C C . LYS A 1 366 ? 6.772 10.435 7.348 1.00 96.19 366 LYS A C 1
ATOM 2968 O O . LYS A 1 366 ? 6.195 10.525 8.427 1.00 96.19 366 LYS A O 1
ATOM 2973 N N . VAL A 1 367 ? 6.490 9.466 6.472 1.00 94.00 367 VAL A N 1
ATOM 2974 C CA . VAL A 1 367 ? 5.501 8.403 6.740 1.00 94.00 367 VAL A CA 1
ATOM 2975 C C . VAL A 1 367 ? 5.933 7.532 7.922 1.00 94.00 367 VAL A C 1
ATOM 2977 O O . VAL A 1 367 ? 5.123 7.294 8.813 1.00 94.00 367 VAL A O 1
ATOM 2980 N N . GLU A 1 368 ? 7.203 7.122 8.010 1.00 95.44 368 GLU A N 1
ATOM 2981 C CA . GLU A 1 368 ? 7.687 6.391 9.188 1.00 95.44 368 GLU A CA 1
ATOM 2982 C C . GLU A 1 368 ? 7.574 7.210 10.490 1.00 95.44 368 GLU A C 1
ATOM 2984 O O . GLU A 1 368 ? 7.325 6.647 11.557 1.00 95.44 368 GLU A O 1
ATOM 2989 N N . GLU A 1 369 ? 7.804 8.525 10.444 1.00 95.31 369 GLU A N 1
ATOM 2990 C CA . GLU A 1 369 ? 7.650 9.420 11.599 1.00 95.31 369 GLU A CA 1
ATOM 2991 C C . GLU A 1 369 ? 6.180 9.563 12.024 1.00 95.31 369 GLU A C 1
ATOM 2993 O O . GLU A 1 369 ? 5.881 9.507 13.222 1.00 95.31 369 GLU A O 1
ATOM 2998 N N . GLU A 1 370 ? 5.255 9.679 11.070 1.00 93.38 370 GLU A N 1
ATOM 2999 C CA . GLU A 1 370 ? 3.810 9.690 11.327 1.00 93.38 370 GLU A CA 1
ATOM 3000 C C . GLU A 1 370 ? 3.310 8.336 11.865 1.00 93.38 370 GLU A C 1
ATOM 3002 O O . GLU A 1 370 ? 2.529 8.312 12.819 1.00 93.38 370 GLU A O 1
ATOM 3007 N N . GLU A 1 371 ? 3.808 7.203 11.356 1.00 94.06 371 GLU A N 1
ATOM 3008 C CA . GLU A 1 371 ? 3.501 5.868 11.894 1.00 94.06 371 GLU A CA 1
ATOM 3009 C C . GLU A 1 371 ? 4.006 5.691 13.335 1.00 94.06 371 GLU A C 1
ATOM 3011 O O . GLU A 1 371 ? 3.280 5.170 14.191 1.00 94.06 371 GLU A O 1
ATOM 3016 N N . LYS A 1 372 ? 5.222 6.169 13.641 1.00 95.19 372 LYS A N 1
ATOM 3017 C CA . LYS A 1 372 ? 5.777 6.162 15.008 1.00 95.19 372 LYS A CA 1
ATOM 3018 C C . LYS A 1 372 ? 4.892 6.983 15.954 1.00 95.19 372 LYS A C 1
ATOM 3020 O O . LYS A 1 372 ? 4.524 6.481 17.019 1.00 95.19 372 LYS A O 1
ATOM 3025 N N . GLN A 1 373 ? 4.463 8.181 15.547 1.00 94.56 373 GLN A N 1
ATOM 3026 C CA . GLN A 1 373 ? 3.525 9.008 16.320 1.00 94.56 373 GLN A CA 1
ATOM 3027 C C . GLN A 1 373 ? 2.155 8.329 16.495 1.00 94.56 373 GLN A C 1
ATOM 3029 O O . GLN A 1 373 ? 1.631 8.270 17.610 1.00 94.56 373 GLN A O 1
ATOM 3034 N N . ALA A 1 374 ? 1.581 7.757 15.433 1.00 92.06 374 ALA A N 1
ATOM 3035 C CA . ALA A 1 374 ? 0.304 7.044 15.489 1.00 92.06 374 ALA A CA 1
ATOM 3036 C C . ALA A 1 374 ? 0.352 5.839 16.448 1.00 92.06 374 ALA A C 1
ATOM 3038 O O . ALA A 1 374 ? -0.598 5.597 17.200 1.00 92.06 374 ALA A O 1
ATOM 3039 N N . LEU A 1 375 ? 1.478 5.118 16.489 1.00 93.06 375 LEU A N 1
ATOM 3040 C CA . LEU A 1 375 ? 1.708 4.021 17.427 1.00 93.06 375 LEU A CA 1
ATOM 3041 C C . LEU A 1 375 ? 1.799 4.505 18.887 1.00 93.06 375 LEU A C 1
ATOM 3043 O O . LEU A 1 375 ? 1.326 3.811 19.791 1.00 93.06 375 LEU A O 1
ATOM 3047 N N . GLU A 1 376 ? 2.364 5.686 19.147 1.00 93.38 376 GLU A N 1
ATOM 3048 C CA . GLU A 1 376 ? 2.357 6.295 20.484 1.00 93.38 376 GLU A CA 1
ATOM 3049 C C . GLU A 1 376 ? 0.965 6.783 20.902 1.00 93.38 376 GLU A C 1
ATOM 3051 O O . GLU A 1 376 ? 0.528 6.489 22.020 1.00 93.38 376 GLU A O 1
ATOM 3056 N N . PHE A 1 377 ? 0.213 7.423 20.000 1.00 91.06 377 PHE A N 1
ATOM 3057 C CA . PHE A 1 377 ? -1.188 7.777 20.246 1.00 91.06 377 PHE A CA 1
ATOM 3058 C C . PHE A 1 377 ? -2.052 6.540 20.530 1.00 91.06 377 PHE A C 1
ATOM 3060 O O . PHE A 1 377 ? -2.872 6.574 21.451 1.00 91.06 377 PHE A O 1
ATOM 3067 N N . LYS A 1 378 ? -1.827 5.424 19.822 1.00 93.69 378 LYS A N 1
ATOM 3068 C CA . LYS A 1 378 ? -2.487 4.139 20.098 1.00 93.69 378 LYS A CA 1
ATOM 3069 C C . LYS A 1 378 ? -2.162 3.622 21.505 1.00 93.69 378 LYS A C 1
ATOM 3071 O O . LYS A 1 378 ? -3.086 3.359 22.272 1.00 93.69 378 LYS A O 1
ATOM 3076 N N . LYS A 1 379 ? -0.880 3.569 21.892 1.00 94.75 379 LYS A N 1
ATOM 3077 C CA . LYS A 1 379 ? -0.455 3.177 23.255 1.00 94.75 379 LYS A CA 1
ATOM 3078 C C . LYS A 1 379 ? -1.062 4.083 24.337 1.00 94.75 379 LYS A C 1
ATOM 3080 O O . LYS A 1 379 ? -1.397 3.615 25.425 1.00 94.75 379 LYS A O 1
ATOM 3085 N N . LEU A 1 380 ? -1.214 5.382 24.065 1.00 93.31 380 LEU A N 1
ATOM 3086 C CA . LEU A 1 380 ? -1.862 6.327 24.980 1.00 93.31 380 LEU A CA 1
ATOM 3087 C C . LEU A 1 380 ? -3.380 6.093 25.077 1.00 93.31 380 LEU A C 1
ATOM 3089 O O . LEU A 1 380 ? -3.939 6.175 26.172 1.00 93.31 380 LEU A O 1
ATOM 3093 N N . ALA A 1 381 ? -4.044 5.772 23.965 1.00 91.38 381 ALA A N 1
ATOM 3094 C CA . ALA A 1 381 ? -5.461 5.414 23.940 1.00 91.38 381 ALA A CA 1
ATOM 3095 C C . ALA A 1 381 ? -5.736 4.096 24.686 1.00 91.38 381 ALA A C 1
ATOM 3097 O O . ALA A 1 381 ? -6.675 4.031 25.476 1.00 91.38 381 ALA A O 1
ATOM 3098 N N . GLU A 1 382 ? -4.882 3.083 24.521 1.00 92.69 382 GLU A N 1
ATOM 3099 C CA . GLU A 1 382 ? -4.952 1.809 25.253 1.00 92.69 382 GLU A CA 1
ATOM 3100 C C . GLU A 1 382 ? -4.782 2.015 26.768 1.00 92.69 382 GLU A C 1
ATOM 3102 O O . GLU A 1 382 ? -5.586 1.511 27.554 1.00 92.69 382 GLU A O 1
ATOM 3107 N N . LYS A 1 383 ? -3.818 2.848 27.195 1.00 94.75 383 LYS A N 1
ATOM 3108 C CA . LYS A 1 383 ? -3.670 3.253 28.607 1.00 94.75 383 LYS A CA 1
ATOM 3109 C C . LYS A 1 383 ? -4.908 3.982 29.141 1.00 94.75 383 LYS A C 1
ATOM 3111 O O . LYS A 1 383 ? -5.360 3.681 30.242 1.00 94.75 383 LYS A O 1
ATOM 3116 N N . ARG A 1 384 ? -5.484 4.915 28.370 1.00 92.94 384 ARG A N 1
ATOM 3117 C CA . ARG A 1 384 ? -6.728 5.618 28.744 1.00 92.94 384 ARG A CA 1
ATOM 3118 C C . ARG A 1 384 ? -7.918 4.664 28.856 1.00 92.94 384 ARG A C 1
ATOM 3120 O O . ARG A 1 384 ? -8.702 4.809 29.787 1.00 92.94 384 ARG A O 1
ATOM 3127 N N . LYS A 1 385 ? -8.037 3.687 27.952 1.00 95.25 385 LYS A N 1
ATOM 3128 C CA . LYS A 1 385 ? -9.077 2.650 28.001 1.00 95.25 385 LYS A CA 1
ATOM 3129 C C . LYS A 1 385 ? -8.946 1.796 29.266 1.00 95.25 385 LYS A C 1
ATOM 3131 O O . LYS A 1 385 ? -9.924 1.669 29.986 1.00 95.25 385 LYS A O 1
ATOM 3136 N N . SER A 1 386 ? -7.742 1.308 29.571 1.00 94.50 386 SER A N 1
ATOM 3137 C CA . SER A 1 386 ? -7.470 0.520 30.783 1.00 94.50 386 SER A CA 1
ATOM 3138 C C . SER A 1 386 ? -7.821 1.282 32.072 1.00 94.50 386 SER A C 1
ATOM 3140 O O . SER A 1 386 ? -8.521 0.753 32.930 1.00 94.50 386 SER A O 1
ATOM 3142 N N . LEU A 1 387 ? -7.447 2.565 32.172 1.00 93.88 387 LEU A N 1
ATOM 3143 C CA . LEU A 1 387 ? -7.817 3.416 33.313 1.00 93.88 387 LEU A CA 1
ATOM 3144 C C . LEU A 1 387 ? -9.333 3.658 33.418 1.00 93.88 387 LEU A C 1
ATOM 3146 O O . LEU A 1 387 ? -9.868 3.718 34.522 1.00 93.88 387 LEU A O 1
ATOM 3150 N N . LEU A 1 388 ? -10.043 3.790 32.292 1.00 92.50 388 LEU A N 1
ATOM 3151 C CA . LEU A 1 388 ? -11.506 3.898 32.291 1.00 92.50 388 LEU A CA 1
ATOM 3152 C C . LEU A 1 388 ? -12.173 2.581 32.710 1.00 92.50 388 LEU A C 1
ATOM 3154 O O . LEU A 1 388 ? -13.136 2.615 33.468 1.00 92.50 388 LEU A O 1
ATOM 3158 N N . GLU A 1 389 ? -11.650 1.435 32.273 1.00 94.19 389 GLU A N 1
ATOM 3159 C CA . GLU A 1 389 ? -12.124 0.113 32.698 1.00 94.19 389 GLU A CA 1
ATOM 3160 C C . GLU A 1 389 ? -11.886 -0.110 34.201 1.00 94.19 389 GLU A C 1
ATOM 3162 O O . GLU A 1 389 ? -12.792 -0.570 34.891 1.00 94.19 389 GLU A O 1
ATOM 3167 N N . GLU A 1 390 ? -10.741 0.321 34.744 1.00 94.75 390 GLU A N 1
ATOM 3168 C CA . GLU A 1 390 ? -10.458 0.291 36.186 1.00 94.75 390 GLU A CA 1
ATOM 3169 C C . GLU A 1 390 ? -11.407 1.205 36.991 1.00 94.75 390 GLU A C 1
ATOM 3171 O O . GLU A 1 390 ? -11.903 0.811 38.048 1.00 94.75 390 GLU A O 1
ATOM 3176 N N . VAL A 1 391 ? -11.700 2.417 36.501 1.00 93.38 391 VAL A N 1
ATOM 3177 C CA . VAL A 1 391 ? -12.649 3.344 37.149 1.00 93.38 391 VAL A CA 1
ATOM 3178 C C . VAL A 1 391 ? -14.077 2.796 37.116 1.00 93.38 391 VAL A C 1
ATOM 3180 O O . VAL A 1 391 ? -14.755 2.825 38.144 1.00 93.38 391 VAL A O 1
ATOM 3183 N N . VAL A 1 392 ? -14.523 2.251 35.980 1.00 94.19 392 VAL A N 1
ATOM 3184 C CA . VAL A 1 392 ? -15.840 1.603 35.857 1.00 94.19 392 VAL A CA 1
ATOM 3185 C C . VAL A 1 392 ? -15.928 0.384 36.775 1.00 94.19 392 VAL A C 1
ATOM 3187 O O . VAL A 1 392 ? -16.922 0.233 37.479 1.00 94.19 392 VAL A O 1
ATOM 3190 N N . GLN A 1 393 ? -14.884 -0.448 36.844 1.00 93.75 393 GLN A N 1
ATOM 3191 C CA . GLN A 1 393 ? -14.855 -1.603 37.742 1.00 93.75 393 GLN A CA 1
ATOM 3192 C C . GLN A 1 393 ? -14.932 -1.182 39.217 1.00 93.75 393 GLN A C 1
ATOM 3194 O O . GLN A 1 393 ? -15.694 -1.782 39.974 1.00 93.75 393 GLN A O 1
ATOM 3199 N N . LYS A 1 394 ? -14.214 -0.126 39.626 1.00 92.25 394 LYS A N 1
ATOM 3200 C CA . LYS A 1 394 ? -14.303 0.422 40.991 1.00 92.25 394 LYS A CA 1
ATOM 3201 C C . LYS A 1 394 ? -15.714 0.913 41.309 1.00 92.25 394 LYS A C 1
ATOM 3203 O O . LYS A 1 394 ? -16.287 0.460 42.297 1.00 92.25 394 LYS A O 1
ATOM 3208 N N . GLN A 1 395 ? -16.300 1.743 40.442 1.00 91.62 395 GLN A N 1
ATOM 3209 C CA . GLN A 1 395 ? -17.675 2.234 40.600 1.00 91.62 395 GLN A CA 1
ATOM 3210 C C . GLN A 1 395 ? -18.700 1.093 40.657 1.00 91.62 395 GLN A C 1
ATOM 3212 O O . GLN A 1 395 ? -19.627 1.149 41.461 1.00 91.62 395 GLN A O 1
ATOM 3217 N N . GLN A 1 396 ? -18.510 0.033 39.866 1.00 90.62 396 GLN A N 1
ATOM 3218 C CA . GLN A 1 396 ? -19.338 -1.172 39.915 1.00 90.62 396 GLN A CA 1
ATOM 3219 C C . GLN A 1 396 ? -19.222 -1.869 41.282 1.00 90.62 396 GLN A C 1
ATOM 3221 O O . GLN A 1 396 ? -20.236 -2.100 41.934 1.00 90.62 396 GLN A O 1
ATOM 3226 N N . THR A 1 397 ? -18.002 -2.129 41.771 1.00 92.69 397 THR A N 1
ATOM 3227 C CA . THR A 1 397 ? -17.793 -2.773 43.085 1.00 92.69 397 THR A CA 1
ATOM 3228 C C . THR A 1 397 ? -18.279 -1.930 44.267 1.00 92.69 397 THR A C 1
ATOM 3230 O O . THR A 1 397 ? -18.777 -2.478 45.249 1.00 92.69 397 THR A O 1
ATOM 3233 N N . GLU A 1 398 ? -18.182 -0.604 44.175 1.00 92.69 398 GLU A N 1
ATOM 3234 C CA . GLU A 1 398 ? -18.677 0.334 45.186 1.00 92.69 398 GLU A CA 1
ATOM 3235 C C . GLU A 1 398 ? -20.215 0.378 45.187 1.00 92.69 398 GLU A C 1
ATOM 3237 O O . GLU A 1 398 ? -20.838 0.263 46.243 1.00 92.69 398 GLU A O 1
ATOM 3242 N N . ALA A 1 399 ? -20.845 0.411 44.007 1.00 91.69 399 ALA A N 1
ATOM 3243 C CA . ALA A 1 399 ? -22.295 0.306 43.865 1.00 91.69 399 ALA A CA 1
ATOM 3244 C C . ALA A 1 399 ? -22.843 -1.045 44.361 1.00 91.69 399 ALA A C 1
ATOM 3246 O O . ALA A 1 399 ? -23.877 -1.069 45.030 1.00 91.69 399 ALA A O 1
ATOM 3247 N N . ASP A 1 400 ? -22.154 -2.158 44.093 1.00 91.31 400 ASP A N 1
ATOM 3248 C CA . ASP A 1 400 ? -22.539 -3.483 44.592 1.00 91.31 400 ASP A CA 1
ATOM 3249 C C . ASP A 1 400 ? -22.333 -3.610 46.118 1.00 91.31 400 ASP A C 1
ATOM 3251 O O . ASP A 1 400 ? -23.169 -4.199 46.807 1.00 91.31 400 ASP A O 1
ATOM 3255 N N . SER A 1 401 ? -21.303 -2.969 46.684 1.00 92.62 401 SER A N 1
ATOM 3256 C CA . SER A 1 401 ? -21.111 -2.843 48.139 1.00 92.62 401 SER A CA 1
ATOM 3257 C C . SER A 1 401 ? -22.235 -2.034 48.808 1.00 92.62 401 SER A C 1
ATOM 3259 O O . SER A 1 401 ? -22.845 -2.482 49.785 1.00 92.62 401 SER A O 1
ATOM 3261 N N . HIS A 1 402 ? -22.602 -0.880 48.239 1.00 91.06 402 HIS A N 1
ATOM 3262 C CA . HIS A 1 402 ? -23.749 -0.087 48.696 1.00 91.06 402 HIS A CA 1
ATOM 3263 C C . HIS A 1 402 ? -25.081 -0.837 48.543 1.00 91.06 402 HIS A C 1
ATOM 3265 O O . HIS A 1 402 ? -25.938 -0.772 49.420 1.00 91.06 402 HIS A O 1
ATOM 3271 N N . ARG A 1 403 ? -25.255 -1.607 47.464 1.00 94.00 403 ARG A N 1
ATOM 3272 C CA . ARG A 1 403 ? -26.430 -2.459 47.232 1.00 94.00 403 ARG A CA 1
ATOM 3273 C C . ARG A 1 403 ? -26.550 -3.577 48.271 1.00 94.00 403 ARG A C 1
ATOM 3275 O O . ARG A 1 403 ? -27.666 -3.880 48.691 1.00 94.00 403 ARG A O 1
ATOM 3282 N N . ASN A 1 404 ? -25.436 -4.179 48.686 1.00 92.62 404 ASN A N 1
ATOM 3283 C CA . ASN A 1 404 ? -25.423 -5.239 49.695 1.00 92.62 404 ASN A CA 1
ATOM 3284 C C . ASN A 1 404 ? -25.637 -4.686 51.110 1.00 92.62 404 ASN A C 1
ATOM 3286 O O . ASN A 1 404 ? -26.524 -5.165 51.808 1.00 92.62 404 ASN A O 1
ATOM 3290 N N . THR A 1 405 ? -24.951 -3.608 51.492 1.00 93.06 405 THR A N 1
ATOM 3291 C CA . THR A 1 405 ? -25.184 -2.945 52.792 1.00 93.06 405 THR A CA 1
ATOM 3292 C C . THR A 1 405 ? -26.608 -2.385 52.919 1.00 93.06 405 THR A C 1
ATOM 3294 O O . THR A 1 405 ? -27.213 -2.475 53.986 1.00 93.06 405 THR A O 1
ATOM 3297 N N . LEU A 1 406 ? -27.216 -1.899 51.826 1.00 91.62 406 LEU A N 1
ATOM 3298 C CA . LEU A 1 406 ? -28.646 -1.561 51.801 1.00 91.62 406 LEU A CA 1
ATOM 3299 C C . LEU A 1 406 ? -29.553 -2.789 51.970 1.00 91.62 406 LEU A C 1
ATOM 3301 O O . LEU A 1 406 ? -30.583 -2.672 52.630 1.00 91.62 406 LEU A O 1
ATOM 3305 N N . LYS A 1 407 ? -29.215 -3.960 51.413 1.00 91.62 407 LYS A N 1
ATOM 3306 C CA . LYS A 1 407 ? -29.969 -5.198 51.686 1.00 91.62 407 LYS A CA 1
ATOM 3307 C C . LYS A 1 407 ? -29.870 -5.596 53.154 1.00 91.62 407 LYS A C 1
ATOM 3309 O O . LYS A 1 407 ? -30.902 -5.803 53.773 1.00 91.62 407 LYS A O 1
ATOM 3314 N N . GLU A 1 408 ? -28.663 -5.652 53.708 1.00 92.00 408 GLU A N 1
ATOM 3315 C CA . GLU A 1 408 ? -28.416 -6.009 55.112 1.00 92.00 408 GLU A CA 1
ATOM 3316 C C . GLU A 1 408 ? -29.173 -5.074 56.066 1.00 92.00 408 GLU A C 1
ATOM 3318 O O . GLU A 1 408 ? -29.827 -5.534 57.005 1.00 92.00 408 GLU A O 1
ATOM 3323 N N . MET A 1 409 ? -29.178 -3.768 55.771 1.00 89.06 409 MET A N 1
ATOM 3324 C CA . MET A 1 409 ? -29.971 -2.782 56.504 1.00 89.06 409 MET A CA 1
ATOM 3325 C C . MET A 1 409 ? -31.474 -3.079 56.400 1.00 89.06 409 MET A C 1
ATOM 3327 O O . MET A 1 409 ? -32.125 -3.209 57.434 1.00 89.06 409 MET A O 1
ATOM 3331 N N . ASN A 1 410 ? -32.019 -3.266 55.191 1.00 91.25 410 ASN A N 1
ATOM 3332 C CA . ASN A 1 410 ? -33.440 -3.584 54.997 1.00 91.25 410 ASN A CA 1
ATOM 3333 C C . ASN A 1 410 ? -33.843 -4.925 55.642 1.00 91.25 410 ASN A C 1
ATOM 3335 O O . ASN A 1 410 ? -34.926 -5.028 56.207 1.00 91.25 410 ASN A O 1
ATOM 3339 N N . GLU A 1 411 ? -32.984 -5.945 55.612 1.00 92.50 411 GLU A N 1
ATOM 3340 C CA . GLU A 1 411 ? -33.226 -7.231 56.273 1.00 92.50 411 GLU A CA 1
ATOM 3341 C C . GLU A 1 411 ? -33.178 -7.117 57.801 1.00 92.50 411 GLU A C 1
ATOM 3343 O O . GLU A 1 411 ? -33.953 -7.789 58.482 1.00 92.50 411 GLU A O 1
ATOM 3348 N N . SER A 1 412 ? -32.296 -6.280 58.358 1.00 90.56 412 SER A N 1
ATOM 3349 C CA . SER A 1 412 ? -32.279 -6.002 59.801 1.00 90.56 412 SER A CA 1
ATOM 3350 C C . SER A 1 412 ? -33.506 -5.195 60.241 1.00 90.56 412 SER A C 1
ATOM 3352 O O . SER A 1 412 ? -34.112 -5.525 61.258 1.00 90.56 412 SER A O 1
ATOM 3354 N N . GLN A 1 413 ? -33.942 -4.221 59.433 1.00 89.88 413 GLN A N 1
ATOM 3355 C CA . GLN A 1 413 ? -35.178 -3.476 59.661 1.00 89.88 413 GLN A CA 1
ATOM 3356 C C . GLN A 1 413 ? -36.408 -4.391 59.574 1.00 89.88 413 GLN A C 1
ATOM 3358 O O . GLN A 1 413 ? -37.239 -4.352 60.471 1.00 89.88 413 GLN A O 1
ATOM 3363 N N . ALA A 1 414 ? -36.503 -5.263 58.565 1.00 92.38 414 ALA A N 1
ATOM 3364 C CA . ALA A 1 414 ? -37.623 -6.197 58.424 1.00 92.38 414 ALA A CA 1
ATOM 3365 C C . ALA A 1 414 ? -37.736 -7.167 59.615 1.00 92.38 414 ALA A C 1
ATOM 3367 O O . ALA A 1 414 ? -38.837 -7.405 60.108 1.00 92.38 414 ALA A O 1
ATOM 3368 N N . LYS A 1 415 ? -36.602 -7.674 60.127 1.00 92.38 415 LYS A N 1
ATOM 3369 C CA . LYS A 1 415 ? -36.558 -8.503 61.348 1.00 92.38 415 LYS A CA 1
ATOM 3370 C C . LYS A 1 415 ? -37.037 -7.724 62.579 1.00 92.38 415 LYS A C 1
ATOM 3372 O O . LYS A 1 415 ? -37.806 -8.257 63.371 1.00 92.38 415 LYS A O 1
ATOM 3377 N N . LEU A 1 416 ? -36.630 -6.461 62.715 1.00 91.88 416 LEU A N 1
ATOM 3378 C CA . LEU A 1 416 ? -37.041 -5.595 63.823 1.00 91.88 416 LEU A CA 1
ATOM 3379 C C . LEU A 1 416 ? -38.528 -5.190 63.732 1.00 91.88 416 LEU A C 1
ATOM 3381 O O . LEU A 1 416 ? -39.221 -5.135 64.745 1.00 91.88 416 LEU A O 1
ATOM 3385 N N . GLU A 1 417 ? -39.050 -4.954 62.526 1.00 90.00 417 GLU A N 1
ATOM 3386 C CA . GLU A 1 417 ? -40.480 -4.727 62.279 1.00 90.00 417 GLU A CA 1
ATOM 3387 C C . GLU A 1 417 ? -41.318 -5.978 62.591 1.00 90.00 417 GLU A C 1
ATOM 3389 O O . GLU A 1 417 ? -42.404 -5.860 63.164 1.00 90.00 417 GLU A O 1
ATOM 3394 N N . GLU A 1 418 ? -40.814 -7.176 62.281 1.00 92.81 418 GLU A N 1
ATOM 3395 C CA . GLU A 1 418 ? -41.442 -8.445 62.661 1.00 92.81 418 GLU A CA 1
ATOM 3396 C C . GLU A 1 418 ? -41.417 -8.667 64.184 1.00 92.81 418 GLU A C 1
ATOM 3398 O O . GLU A 1 418 ? -42.449 -9.014 64.761 1.00 92.81 418 GLU A O 1
ATOM 3403 N N . GLU A 1 419 ? -40.304 -8.371 64.862 1.00 92.19 419 GLU A N 1
ATOM 3404 C CA . GLU A 1 419 ? -40.203 -8.416 66.328 1.00 92.19 419 GLU A CA 1
ATOM 3405 C C . GLU A 1 419 ? -41.181 -7.433 66.999 1.00 92.19 419 GLU A C 1
ATOM 3407 O O . GLU A 1 419 ? -41.943 -7.820 67.891 1.00 92.19 419 GLU A O 1
ATOM 3412 N N . TYR A 1 420 ? -41.250 -6.179 66.533 1.00 90.19 420 TYR A N 1
ATOM 3413 C CA . TYR A 1 420 ? -42.229 -5.211 67.035 1.00 90.19 420 TYR A CA 1
ATOM 3414 C C . TYR A 1 420 ? -43.672 -5.640 66.757 1.00 90.19 420 TYR A C 1
ATOM 3416 O O . TYR A 1 420 ? -44.540 -5.439 67.609 1.00 90.19 420 TYR A O 1
ATOM 3424 N N . LYS A 1 421 ? -43.950 -6.260 65.607 1.00 93.88 421 LYS A N 1
ATOM 3425 C CA . LYS A 1 421 ? -45.276 -6.796 65.276 1.00 93.88 421 LYS A CA 1
ATOM 3426 C C . LYS A 1 421 ? -45.672 -7.940 66.214 1.00 93.88 421 LYS A C 1
ATOM 3428 O O . LYS A 1 421 ? -46.778 -7.907 66.752 1.00 93.88 421 LYS A O 1
ATOM 3433 N N . LEU A 1 422 ? -44.767 -8.885 66.479 1.00 92.44 422 LEU A N 1
ATOM 3434 C CA . LEU A 1 422 ? -44.967 -9.944 67.475 1.00 92.44 422 LEU A CA 1
ATOM 3435 C C . LEU A 1 422 ? -45.221 -9.347 68.866 1.00 92.44 422 LEU A C 1
ATOM 3437 O O . LEU A 1 422 ? -46.186 -9.727 69.528 1.00 92.44 422 LEU A O 1
ATOM 3441 N N . LYS A 1 423 ? -44.441 -8.339 69.279 1.00 91.81 423 LYS A N 1
ATOM 3442 C CA . LYS A 1 423 ? -44.637 -7.648 70.563 1.00 91.81 423 LYS A CA 1
ATOM 3443 C C . LYS A 1 423 ? -45.985 -6.925 70.650 1.00 91.81 423 LYS A C 1
ATOM 3445 O O . LYS A 1 423 ? -46.628 -6.940 71.698 1.00 91.81 423 LYS A O 1
ATOM 3450 N N . ILE A 1 424 ? -46.441 -6.321 69.554 1.00 90.38 424 ILE A N 1
ATOM 3451 C CA . ILE A 1 424 ? -47.771 -5.709 69.444 1.00 90.38 424 ILE A CA 1
ATOM 3452 C C . ILE A 1 424 ? -48.874 -6.771 69.575 1.00 90.38 424 ILE A C 1
ATOM 3454 O O . ILE A 1 424 ? -49.876 -6.516 70.243 1.00 90.38 424 ILE A O 1
ATOM 3458 N N . ASP A 1 425 ? -48.706 -7.954 68.985 1.00 90.62 425 ASP A N 1
ATOM 3459 C CA . ASP A 1 425 ? -49.693 -9.036 69.067 1.00 90.62 425 ASP A CA 1
ATOM 3460 C C . ASP A 1 425 ? -49.725 -9.705 70.459 1.00 90.62 425 ASP A C 1
ATOM 3462 O O . ASP A 1 425 ? -50.813 -9.938 70.990 1.00 90.62 425 ASP A O 1
ATOM 3466 N N . GLU A 1 426 ? -48.581 -9.876 71.134 1.00 92.25 426 GLU A N 1
ATOM 3467 C CA . GLU A 1 426 ? -48.532 -10.234 72.564 1.00 92.25 426 GLU A CA 1
ATOM 3468 C C . GLU A 1 426 ? -49.274 -9.210 73.441 1.00 92.25 426 GLU A C 1
ATOM 3470 O O . GLU A 1 426 ? -50.077 -9.575 74.306 1.00 92.25 426 GLU A O 1
ATOM 3475 N N . LEU A 1 427 ? -49.041 -7.913 73.208 1.00 89.81 427 LEU A N 1
ATOM 3476 C CA . LEU A 1 427 ? -49.703 -6.838 73.948 1.00 89.81 427 LEU A CA 1
ATOM 3477 C C . LEU A 1 427 ? -51.218 -6.808 73.689 1.00 89.81 427 LEU A C 1
ATOM 3479 O O . LEU A 1 427 ? -51.971 -6.513 74.615 1.00 89.81 427 LEU A O 1
ATOM 3483 N N . LYS A 1 428 ? -51.693 -7.176 72.488 1.00 91.50 428 LYS A N 1
ATOM 3484 C CA . LYS A 1 428 ? -53.133 -7.362 72.211 1.00 91.50 428 LYS A CA 1
ATOM 3485 C C . LYS A 1 428 ? -53.727 -8.531 72.997 1.00 91.50 428 LYS A C 1
ATOM 3487 O O . LYS A 1 428 ? -54.833 -8.389 73.516 1.00 91.50 428 LYS A O 1
ATOM 3492 N N . ILE A 1 429 ? -53.022 -9.662 73.100 1.00 91.94 429 ILE A N 1
ATOM 3493 C CA . ILE A 1 429 ? -53.474 -10.827 73.885 1.00 91.94 429 ILE A CA 1
ATOM 3494 C C . ILE A 1 429 ? -53.593 -10.436 75.363 1.00 91.94 429 ILE A C 1
ATOM 3496 O O . ILE A 1 429 ? -54.670 -10.577 75.947 1.00 91.94 429 ILE A O 1
ATOM 3500 N N . SER A 1 430 ? -52.534 -9.836 75.916 1.00 88.44 430 SER A N 1
ATOM 3501 C CA . SER A 1 430 ? -52.499 -9.326 77.292 1.00 88.44 430 SER A CA 1
ATOM 3502 C C . SER A 1 430 ? -53.602 -8.293 77.558 1.00 88.44 430 SER A C 1
ATOM 3504 O O . SER A 1 430 ? -54.328 -8.400 78.545 1.00 88.44 430 SER A O 1
ATOM 3506 N N . LEU A 1 431 ? -53.834 -7.351 76.634 1.00 88.88 431 LEU A N 1
ATOM 3507 C CA . LEU A 1 431 ? -54.944 -6.396 76.717 1.00 88.88 431 LEU A CA 1
ATOM 3508 C C . LEU A 1 431 ? -56.314 -7.097 76.706 1.00 88.88 431 LEU A C 1
ATOM 3510 O O . LEU A 1 431 ? -57.205 -6.697 77.453 1.00 88.88 431 LEU A O 1
ATOM 3514 N N . SER A 1 432 ? -56.487 -8.153 75.904 1.00 88.56 432 SER A N 1
ATOM 3515 C CA . SER A 1 432 ? -57.699 -8.987 75.907 1.00 88.56 432 SER A CA 1
ATOM 3516 C C . SER A 1 432 ? -57.921 -9.644 77.273 1.00 88.56 432 SER A C 1
ATOM 3518 O O . SER A 1 432 ? -59.047 -9.662 77.770 1.00 88.56 432 SER A O 1
ATOM 3520 N N . ASP A 1 433 ? -56.862 -10.150 77.903 1.00 87.75 433 ASP A N 1
ATOM 3521 C CA . ASP A 1 433 ? -56.954 -10.840 79.190 1.00 87.75 433 ASP A CA 1
ATOM 3522 C C . ASP A 1 433 ? -57.188 -9.861 80.345 1.00 87.75 433 ASP A C 1
ATOM 3524 O O . ASP A 1 433 ? -58.072 -10.095 81.171 1.00 87.75 433 ASP A O 1
ATOM 3528 N N . VAL A 1 434 ? -56.540 -8.694 80.329 1.00 86.88 434 VAL A N 1
ATOM 3529 C CA . VAL A 1 434 ? -56.864 -7.572 81.225 1.00 86.88 434 VAL A CA 1
ATOM 3530 C C . VAL A 1 434 ? -58.318 -7.119 81.035 1.00 86.88 434 VAL A C 1
ATOM 3532 O O . VAL A 1 434 ? -59.011 -6.879 82.020 1.00 86.88 434 VAL A O 1
ATOM 3535 N N . GLN A 1 435 ? -58.847 -7.082 79.805 1.00 87.06 435 GLN A N 1
ATOM 3536 C CA . GLN A 1 435 ? -60.268 -6.794 79.561 1.00 87.06 435 GLN A CA 1
ATOM 3537 C C . GLN A 1 435 ? -61.210 -7.901 80.070 1.00 87.06 435 GLN A C 1
ATOM 3539 O O . GLN A 1 435 ? -62.314 -7.586 80.521 1.00 87.06 435 GLN A O 1
ATOM 3544 N N . LYS A 1 436 ? -60.817 -9.183 80.028 1.00 87.50 436 LYS A N 1
ATOM 3545 C CA . LYS A 1 436 ? -61.583 -10.288 80.646 1.00 87.50 436 LYS A CA 1
ATOM 3546 C C . LYS A 1 436 ? -61.606 -10.145 82.169 1.00 87.50 436 LYS A C 1
ATOM 3548 O O . LYS A 1 436 ? -62.673 -10.287 82.764 1.00 87.50 436 LYS A O 1
ATOM 3553 N N . VAL A 1 437 ? -60.465 -9.819 82.781 1.00 85.50 437 VAL A N 1
ATOM 3554 C CA . VAL A 1 437 ? -60.351 -9.556 84.223 1.00 85.50 437 VAL A CA 1
ATOM 3555 C C . VAL A 1 437 ? -61.192 -8.341 84.613 1.00 85.50 437 VAL A C 1
ATOM 3557 O O . VAL A 1 437 ? -62.044 -8.478 85.480 1.00 85.50 437 VAL A O 1
ATOM 3560 N N . ALA A 1 438 ? -61.079 -7.209 83.914 1.00 86.50 438 ALA A N 1
ATOM 3561 C CA . ALA A 1 438 ? -61.881 -6.010 84.176 1.00 86.50 438 ALA A CA 1
ATOM 3562 C C . ALA A 1 438 ? -63.398 -6.266 84.059 1.00 86.50 438 ALA A C 1
ATOM 3564 O O . ALA A 1 438 ? -64.169 -5.819 84.903 1.00 86.50 438 ALA A O 1
ATOM 3565 N N . LYS A 1 439 ? -63.837 -7.065 83.071 1.00 85.56 439 LYS A N 1
ATOM 3566 C CA . LYS A 1 439 ? -65.237 -7.524 82.940 1.00 85.56 439 LYS A CA 1
ATOM 3567 C C . LYS A 1 439 ? -65.686 -8.495 84.035 1.00 85.56 439 LYS A C 1
ATOM 3569 O O . LYS A 1 439 ? -66.881 -8.764 84.135 1.00 85.56 439 LYS A O 1
ATOM 3574 N N . ASN A 1 440 ? -64.769 -9.072 84.806 1.00 86.69 440 ASN A N 1
ATOM 3575 C CA . ASN A 1 440 ? -65.092 -9.861 85.992 1.00 86.69 440 ASN A CA 1
ATOM 3576 C C . ASN A 1 440 ? -65.039 -8.992 87.254 1.00 86.69 440 ASN A C 1
ATOM 3578 O O . ASN A 1 440 ? -65.943 -9.110 88.074 1.00 86.69 440 ASN A O 1
ATOM 3582 N N . CYS A 1 441 ? -64.086 -8.059 87.362 1.00 82.38 441 CYS A N 1
ATOM 3583 C CA . CYS A 1 441 ? -64.077 -7.017 88.389 1.00 82.38 441 CYS A CA 1
ATOM 3584 C C . CYS A 1 441 ? -65.404 -6.254 88.404 1.00 82.38 441 CYS A C 1
ATOM 3586 O O . CYS A 1 441 ? -66.040 -6.237 89.446 1.00 82.38 441 CYS A O 1
ATOM 3588 N N . SER A 1 442 ? -65.918 -5.780 87.263 1.00 83.62 442 SER A N 1
ATOM 3589 C CA . SER A 1 442 ? -67.202 -5.058 87.246 1.00 83.62 442 SER A CA 1
ATOM 3590 C C . SER A 1 442 ? -68.428 -5.915 87.590 1.00 83.62 442 SER A C 1
ATOM 3592 O O . SER A 1 442 ? -69.431 -5.395 88.072 1.00 83.62 442 SER A O 1
ATOM 3594 N N . LYS A 1 443 ? -68.363 -7.245 87.421 1.00 85.19 443 LYS A N 1
ATOM 3595 C CA . LYS A 1 443 ? -69.392 -8.156 87.963 1.00 85.19 443 LYS A CA 1
ATOM 3596 C C . LYS A 1 443 ? -69.284 -8.273 89.479 1.00 85.19 443 LYS A C 1
ATOM 3598 O O . LYS A 1 443 ? -70.314 -8.315 90.143 1.00 85.19 443 LYS A O 1
ATOM 3603 N N . PHE A 1 444 ? -68.065 -8.346 90.014 1.00 82.06 444 PHE A N 1
ATOM 3604 C CA . PHE A 1 444 ? -67.834 -8.380 91.456 1.00 82.06 444 PHE A CA 1
ATOM 3605 C C . PHE A 1 444 ? -68.165 -7.037 92.115 1.00 82.06 444 PHE A C 1
ATOM 3607 O O . PHE A 1 444 ? -68.777 -7.056 93.169 1.00 82.06 444 PHE A O 1
ATOM 3614 N N . GLU A 1 445 ? -67.874 -5.899 91.483 1.00 86.81 445 GLU A N 1
ATOM 3615 C CA . GLU A 1 445 ? -68.297 -4.559 91.920 1.00 86.81 445 GLU A CA 1
ATOM 3616 C C . GLU A 1 445 ? -69.827 -4.468 91.973 1.00 86.81 445 GLU A C 1
ATOM 3618 O O . GLU A 1 445 ? -70.379 -4.188 93.031 1.00 86.81 445 GLU A O 1
ATOM 3623 N N . ASN A 1 446 ? -70.530 -4.826 90.889 1.00 86.12 446 ASN A N 1
ATOM 3624 C CA . ASN A 1 446 ? -72.000 -4.858 90.874 1.00 86.12 446 ASN A CA 1
ATOM 3625 C C . ASN A 1 446 ? -72.587 -5.810 91.937 1.00 86.12 446 ASN A C 1
ATOM 3627 O O . ASN A 1 446 ? -73.619 -5.509 92.537 1.00 86.12 446 ASN A O 1
ATOM 3631 N N . LEU A 1 447 ? -71.946 -6.961 92.179 1.00 87.75 447 LEU A N 1
ATOM 3632 C CA . LEU A 1 447 ? -72.356 -7.901 93.224 1.00 87.75 447 LEU A CA 1
ATOM 3633 C C . LEU A 1 447 ? -72.092 -7.342 94.629 1.00 87.75 447 LEU A C 1
ATOM 3635 O O . LEU A 1 447 ? -72.939 -7.502 95.499 1.00 87.75 447 LEU A O 1
ATOM 3639 N N . VAL A 1 448 ? -70.958 -6.672 94.848 1.00 85.62 448 VAL A N 1
ATOM 3640 C CA . VAL A 1 448 ? -70.628 -6.001 96.112 1.00 85.62 448 VAL A CA 1
ATOM 3641 C C . VAL A 1 448 ? -71.626 -4.885 96.384 1.00 85.62 448 VAL A C 1
ATOM 3643 O O . VAL A 1 448 ? -72.229 -4.911 97.446 1.00 85.62 448 VAL A O 1
ATOM 3646 N N . SER A 1 449 ? -71.917 -3.999 95.428 1.00 84.19 449 SER A N 1
ATOM 3647 C CA . SER A 1 449 ? -72.924 -2.947 95.622 1.00 84.19 449 SER A CA 1
ATOM 3648 C C . SER A 1 449 ? -74.323 -3.515 95.888 1.00 84.19 449 SER A C 1
ATOM 3650 O O . SER A 1 449 ? -75.018 -3.028 96.773 1.00 84.19 449 SER A O 1
ATOM 3652 N N . SER A 1 450 ? -74.722 -4.605 95.220 1.00 86.19 450 SER A N 1
ATOM 3653 C CA . SER A 1 450 ? -75.990 -5.289 95.526 1.00 86.19 450 SER A CA 1
ATOM 3654 C C . SER A 1 450 ? -75.998 -5.935 96.924 1.00 86.19 450 SER A C 1
ATOM 3656 O O . SER A 1 450 ? -77.022 -5.922 97.610 1.00 86.19 450 SER A O 1
ATOM 3658 N N . LEU A 1 451 ? -74.857 -6.458 97.388 1.00 82.81 451 LEU A N 1
ATOM 3659 C CA . LEU A 1 451 ? -74.690 -6.960 98.755 1.00 82.81 451 LEU A CA 1
ATOM 3660 C C . LEU A 1 451 ? -74.628 -5.828 99.792 1.00 82.81 451 LEU A C 1
ATOM 3662 O O . LEU A 1 451 ? -75.102 -6.024 100.904 1.00 82.81 451 LEU A O 1
ATOM 3666 N N . GLU A 1 452 ? -74.104 -4.651 99.450 1.00 84.94 452 GLU A N 1
ATOM 3667 C CA . GLU A 1 452 ? -74.107 -3.445 100.288 1.00 84.94 452 GLU A CA 1
ATOM 3668 C C . GLU A 1 452 ? -75.518 -2.852 100.412 1.00 84.94 452 GLU A C 1
ATOM 3670 O O . GLU A 1 452 ? -75.930 -2.482 101.511 1.00 84.94 452 GLU A O 1
ATOM 3675 N N . GLU A 1 453 ? -76.304 -2.843 99.331 1.00 86.69 453 GLU A N 1
ATOM 3676 C CA . GLU A 1 453 ? -77.733 -2.504 99.355 1.00 86.69 453 GLU A CA 1
ATOM 3677 C C . GLU A 1 453 ? -78.530 -3.485 100.228 1.00 86.69 453 GLU A C 1
ATOM 3679 O O . GLU A 1 453 ? -79.292 -3.063 101.103 1.00 86.69 453 GLU A O 1
ATOM 3684 N N . ALA A 1 454 ? -78.321 -4.796 100.048 1.00 83.06 454 ALA A N 1
ATOM 3685 C CA . ALA A 1 454 ? -78.970 -5.833 100.850 1.00 83.06 454 ALA A CA 1
ATOM 3686 C C . ALA A 1 454 ? -78.548 -5.775 102.329 1.00 83.06 454 ALA A C 1
ATOM 3688 O O . ALA A 1 454 ? -79.393 -5.882 103.220 1.00 83.06 454 ALA A O 1
ATOM 3689 N N . LYS A 1 455 ? -77.260 -5.537 102.603 1.00 85.75 455 LYS A N 1
ATOM 3690 C CA . LYS A 1 455 ? -76.728 -5.294 103.947 1.00 85.75 455 LYS A CA 1
ATOM 3691 C C . LYS A 1 455 ? -77.384 -4.059 104.567 1.00 85.75 455 LYS A C 1
ATOM 3693 O O . LYS A 1 455 ? -77.911 -4.157 105.666 1.00 85.75 455 LYS A O 1
ATOM 3698 N N . GLY A 1 456 ? -77.444 -2.937 103.851 1.00 84.19 456 GLY A N 1
ATOM 3699 C CA . GLY A 1 456 ? -78.093 -1.714 104.326 1.00 84.19 456 GLY A CA 1
ATOM 3700 C C . GLY A 1 456 ? -79.611 -1.850 104.513 1.00 84.19 456 GLY A C 1
ATOM 3701 O O . GLY A 1 456 ? -80.210 -1.080 105.264 1.00 84.19 456 GLY A O 1
ATOM 3702 N N . TRP A 1 457 ? -80.266 -2.809 103.854 1.00 87.88 457 TRP A N 1
ATOM 3703 C CA . TRP A 1 457 ? -81.654 -3.181 104.152 1.00 87.88 457 TRP A CA 1
ATOM 3704 C C . TRP A 1 457 ? -81.755 -3.995 105.451 1.00 87.88 457 TRP A C 1
ATOM 3706 O O . TRP A 1 457 ? -82.610 -3.701 106.286 1.00 87.88 457 TRP A O 1
ATOM 3716 N N . LEU A 1 458 ? -80.853 -4.963 105.655 1.00 80.12 458 LEU A N 1
ATOM 3717 C CA . LEU A 1 458 ? -80.771 -5.762 106.882 1.00 80.12 458 LEU A CA 1
ATOM 3718 C C . LEU A 1 458 ? -80.402 -4.918 108.111 1.00 80.12 458 LEU A C 1
ATOM 3720 O O . LEU A 1 458 ? -81.028 -5.083 109.150 1.00 80.12 458 LEU A O 1
ATOM 3724 N N . GLU A 1 459 ? -79.444 -3.994 107.997 1.00 84.56 459 GLU A N 1
ATOM 3725 C CA . GLU A 1 459 ? -79.029 -3.095 109.085 1.00 84.56 459 GLU A CA 1
ATOM 3726 C C . GLU A 1 459 ? -80.171 -2.165 109.509 1.00 84.56 459 GLU A C 1
ATOM 3728 O O . GLU A 1 459 ? -80.463 -2.073 110.698 1.00 84.56 459 GLU A O 1
ATOM 3733 N N . ARG A 1 460 ? -80.899 -1.559 108.556 1.00 84.38 460 ARG A N 1
ATOM 3734 C CA . ARG A 1 460 ? -82.105 -0.774 108.878 1.00 84.38 460 ARG A CA 1
ATOM 3735 C C . ARG A 1 460 ? -83.183 -1.634 109.533 1.00 84.38 460 ARG A C 1
ATOM 3737 O O . ARG A 1 460 ? -83.756 -1.221 110.532 1.00 84.38 460 ARG A O 1
ATOM 3744 N N . ARG A 1 461 ? -83.435 -2.842 109.012 1.00 85.44 461 ARG A N 1
ATOM 3745 C CA . ARG A 1 461 ? -84.419 -3.764 109.601 1.00 85.44 461 ARG A CA 1
ATOM 3746 C C . ARG A 1 461 ? -84.037 -4.171 111.026 1.00 85.44 461 ARG A C 1
ATOM 3748 O O . ARG A 1 461 ? -84.930 -4.265 111.861 1.00 85.44 461 ARG A O 1
ATOM 3755 N N . LEU A 1 462 ? -82.751 -4.393 111.295 1.00 82.06 462 LEU A N 1
ATOM 3756 C CA . LEU A 1 462 ? -82.239 -4.668 112.635 1.00 82.06 462 LEU A CA 1
ATOM 3757 C C . LEU A 1 462 ? -82.504 -3.471 113.556 1.00 82.06 462 LEU A C 1
ATOM 3759 O O . LEU A 1 462 ? -83.172 -3.637 114.572 1.00 82.06 462 LEU A O 1
ATOM 3763 N N . GLU A 1 463 ? -82.080 -2.269 113.156 1.00 86.44 463 GLU A N 1
ATOM 3764 C CA . GLU A 1 463 ? -82.244 -1.036 113.937 1.00 86.44 463 GLU A CA 1
ATOM 3765 C C . GLU A 1 463 ? -83.726 -0.698 114.197 1.00 86.44 463 GLU A C 1
ATOM 3767 O O . GLU A 1 463 ? -84.077 -0.215 115.272 1.00 86.44 463 GLU A O 1
ATOM 3772 N N . ASP A 1 464 ? -84.620 -0.983 113.246 1.00 85.75 464 ASP A N 1
ATOM 3773 C CA . ASP A 1 464 ? -86.070 -0.857 113.427 1.00 85.75 464 ASP A CA 1
ATOM 3774 C C . ASP A 1 464 ? -86.595 -1.869 114.463 1.00 85.75 464 ASP A C 1
ATOM 3776 O O . ASP A 1 464 ? -87.301 -1.474 115.391 1.00 85.75 464 ASP A O 1
ATOM 3780 N N . THR A 1 465 ? -86.191 -3.146 114.394 1.00 80.44 465 THR A N 1
ATOM 3781 C CA . THR A 1 465 ? -86.578 -4.144 115.415 1.00 80.44 465 THR A CA 1
ATOM 3782 C C . THR A 1 465 ? -85.965 -3.873 116.793 1.00 80.44 465 THR A C 1
ATOM 3784 O O . THR A 1 465 ? -86.597 -4.152 117.811 1.00 80.44 465 THR A O 1
ATOM 3787 N N . GLU A 1 466 ? -84.773 -3.276 116.862 1.00 82.69 466 GLU A N 1
ATOM 3788 C CA . GLU A 1 466 ? -84.163 -2.824 118.116 1.00 82.69 466 GLU A CA 1
ATOM 3789 C C . GLU A 1 466 ? -84.918 -1.624 118.706 1.00 82.69 466 GLU A C 1
ATOM 3791 O O . GLU A 1 466 ? -85.083 -1.545 119.924 1.00 82.69 466 GLU A O 1
ATOM 3796 N N . LYS A 1 467 ? -85.442 -0.710 117.876 1.00 83.44 467 LYS A N 1
ATOM 3797 C CA . LYS A 1 467 ? -86.328 0.376 118.333 1.00 83.44 467 LYS A CA 1
ATOM 3798 C C . LYS A 1 467 ? -87.668 -0.159 118.828 1.00 83.44 467 LYS A C 1
ATOM 3800 O O . LYS A 1 467 ? -88.101 0.257 119.898 1.00 83.44 467 LYS A O 1
ATOM 3805 N N . GLU A 1 468 ? -88.297 -1.087 118.107 1.00 84.00 468 GLU A N 1
ATOM 3806 C CA . GLU A 1 468 ? -89.534 -1.749 118.548 1.00 84.00 468 GLU A CA 1
ATOM 3807 C C . GLU A 1 468 ? -89.326 -2.480 119.886 1.00 84.00 468 GLU A C 1
ATOM 3809 O O . GLU A 1 468 ? -90.117 -2.309 120.815 1.00 84.00 468 GLU A O 1
ATOM 3814 N N . PHE A 1 469 ? -88.222 -3.222 120.033 1.00 82.12 469 PHE A N 1
ATOM 3815 C CA . PHE A 1 469 ? -87.876 -3.910 121.279 1.00 82.12 469 PHE A CA 1
ATOM 3816 C C . PHE A 1 469 ? -87.604 -2.940 122.438 1.00 82.12 469 PHE A C 1
ATOM 3818 O O . PHE A 1 469 ? -88.097 -3.156 123.545 1.00 82.12 469 PHE A O 1
ATOM 3825 N N . ASN A 1 470 ? -86.864 -1.850 122.206 1.00 81.69 470 ASN A N 1
ATOM 3826 C CA . ASN A 1 470 ? -86.596 -0.849 123.241 1.00 81.69 470 ASN A CA 1
ATOM 3827 C C . ASN A 1 470 ? -87.857 -0.061 123.633 1.00 81.69 470 ASN A C 1
ATOM 3829 O O . ASN A 1 470 ? -88.059 0.193 124.818 1.00 81.69 470 ASN A O 1
ATOM 3833 N N . GLN A 1 471 ? -88.747 0.256 122.686 1.00 81.75 471 GLN A N 1
ATOM 3834 C CA . GLN A 1 471 ? -90.059 0.841 122.991 1.00 81.75 471 GLN A CA 1
ATOM 3835 C C . GLN A 1 471 ? -90.921 -0.125 123.810 1.00 81.75 471 GLN A C 1
ATOM 3837 O O . GLN A 1 471 ? -91.500 0.281 124.818 1.00 81.75 471 GLN A O 1
ATOM 3842 N N . PHE A 1 472 ? -90.960 -1.410 123.439 1.00 80.75 472 PHE A N 1
ATOM 3843 C CA . PHE A 1 472 ? -91.657 -2.432 124.218 1.00 80.75 472 PHE A CA 1
ATOM 3844 C C . PHE A 1 472 ? -91.095 -2.510 125.645 1.00 80.75 472 PHE A C 1
ATOM 3846 O O . PHE A 1 472 ? -91.860 -2.370 126.602 1.00 80.75 472 PHE A O 1
ATOM 3853 N N . LYS A 1 473 ? -89.764 -2.603 125.796 1.00 80.81 473 LYS A N 1
ATOM 3854 C CA . LYS A 1 473 ? -89.073 -2.567 127.095 1.00 80.81 473 LYS A CA 1
ATOM 3855 C C . LYS A 1 473 ? -89.482 -1.338 127.909 1.00 80.81 473 LYS A C 1
ATOM 3857 O O . LYS A 1 473 ? -89.984 -1.506 129.016 1.00 80.81 473 LYS A O 1
ATOM 3862 N N . GLU A 1 474 ? -89.366 -0.132 127.351 1.00 79.44 474 GLU A N 1
ATOM 3863 C CA . GLU A 1 474 ? -89.778 1.109 128.019 1.00 79.44 474 GLU A CA 1
ATOM 3864 C C . GLU A 1 474 ? -91.246 1.093 128.463 1.00 79.44 474 GLU A C 1
ATOM 3866 O O . GLU A 1 474 ? -91.546 1.551 129.564 1.00 79.44 474 GLU A O 1
ATOM 3871 N N . THR A 1 475 ? -92.172 0.584 127.642 1.00 79.12 475 THR A N 1
ATOM 3872 C CA . THR A 1 475 ? -93.589 0.498 128.041 1.00 79.12 475 THR A CA 1
ATOM 3873 C C . THR A 1 475 ? -93.811 -0.508 129.167 1.00 79.12 475 THR A C 1
ATOM 3875 O O . THR A 1 475 ? -94.528 -0.193 130.116 1.00 79.12 475 THR A O 1
ATOM 3878 N N . THR A 1 476 ? -93.145 -1.670 129.135 1.00 73.12 476 THR A N 1
ATOM 3879 C CA . THR A 1 476 ? -93.222 -2.640 130.237 1.00 73.12 476 THR A CA 1
ATOM 3880 C C . THR A 1 476 ? -92.621 -2.085 131.529 1.00 73.12 476 THR A C 1
ATOM 3882 O O . THR A 1 476 ? -93.226 -2.223 132.587 1.00 73.12 476 THR A O 1
ATOM 3885 N N . GLU A 1 477 ? -91.492 -1.381 131.450 1.00 80.25 477 GLU A N 1
ATOM 3886 C CA . GLU A 1 477 ? -90.774 -0.835 132.606 1.00 80.25 477 GLU A CA 1
ATOM 3887 C C . GLU A 1 477 ? -91.525 0.350 133.238 1.00 80.25 477 GLU A C 1
ATOM 3889 O O . GLU A 1 477 ? -91.613 0.429 134.461 1.00 80.25 477 GLU A O 1
ATOM 3894 N N . LYS A 1 478 ? -92.196 1.188 132.431 1.00 80.56 478 LYS A N 1
ATOM 3895 C CA . LYS A 1 478 ? -93.151 2.204 132.920 1.00 80.56 478 LYS A CA 1
ATOM 3896 C C . LYS A 1 478 ? -94.370 1.565 133.588 1.00 80.56 478 LYS A C 1
ATOM 3898 O O . LYS A 1 478 ? -94.709 1.942 134.703 1.00 80.56 478 LYS A O 1
ATOM 3903 N N . SER A 1 479 ? -94.978 0.546 132.971 1.00 74.19 479 SER A N 1
ATOM 3904 C CA . SER A 1 479 ? -96.124 -0.160 133.573 1.00 74.19 479 SER A CA 1
ATOM 3905 C C . SER A 1 479 ? -95.765 -0.894 134.875 1.00 74.19 479 SER A C 1
ATOM 3907 O O . SER A 1 479 ? -96.611 -1.052 135.751 1.00 74.19 479 SER A O 1
ATOM 3909 N N . PHE A 1 480 ? -94.502 -1.308 135.027 1.00 79.81 480 PHE A N 1
ATOM 3910 C CA . PHE A 1 480 ? -93.982 -1.887 136.262 1.00 79.81 480 PHE A CA 1
ATOM 3911 C C . PHE A 1 480 ? -93.806 -0.817 137.349 1.00 79.81 480 PHE A C 1
ATOM 3913 O O . PHE A 1 480 ? -94.257 -1.027 138.470 1.00 79.81 480 PHE A O 1
ATOM 3920 N N . GLN A 1 481 ? -93.250 0.352 137.010 1.00 78.50 481 GLN A N 1
ATOM 3921 C CA . GLN A 1 481 ? -93.129 1.491 137.931 1.00 78.50 481 GLN A CA 1
ATOM 3922 C C . GLN A 1 481 ? -94.496 2.011 138.403 1.00 78.50 481 GLN A C 1
ATOM 3924 O O . GLN A 1 481 ? -94.684 2.222 139.597 1.00 78.50 481 GLN A O 1
ATOM 3929 N N . GLU A 1 482 ? -95.481 2.139 137.506 1.00 77.56 482 GLU A N 1
ATOM 3930 C CA . GLU A 1 482 ? -96.864 2.495 137.869 1.00 77.56 482 GLU A CA 1
ATOM 3931 C C . GLU A 1 482 ? -97.485 1.479 138.847 1.00 77.56 482 GLU A C 1
ATOM 3933 O O . GLU A 1 482 ? -98.231 1.851 139.758 1.00 77.56 482 GLU A O 1
ATOM 3938 N N . LEU A 1 483 ? -97.153 0.190 138.699 1.00 77.12 483 LEU A N 1
ATOM 3939 C CA . LEU A 1 483 ? -97.612 -0.870 139.594 1.00 77.12 483 LEU A CA 1
ATOM 3940 C C . LEU A 1 483 ? -96.871 -0.857 140.946 1.00 77.12 483 LEU A C 1
ATOM 3942 O O . LEU A 1 483 ? -97.502 -1.075 141.980 1.00 77.12 483 LEU A O 1
ATOM 3946 N N . GLU A 1 484 ? -95.567 -0.563 140.965 1.00 74.19 484 GLU A N 1
ATOM 3947 C CA . GLU A 1 484 ? -94.791 -0.372 142.198 1.00 74.19 484 GLU A CA 1
ATOM 3948 C C . GLU A 1 484 ? -95.255 0.859 142.987 1.00 74.19 484 GLU A C 1
ATOM 3950 O O . GLU A 1 484 ? -95.458 0.750 144.196 1.00 74.19 484 GLU A O 1
ATOM 3955 N N . GLU A 1 485 ? -95.497 2.005 142.339 1.00 77.56 485 GLU A N 1
ATOM 3956 C CA . GLU A 1 485 ? -96.057 3.190 143.004 1.00 77.56 485 GLU A CA 1
ATOM 3957 C C . GLU A 1 485 ? -97.448 2.904 143.582 1.00 77.56 485 GLU A C 1
ATOM 3959 O O . GLU A 1 485 ? -97.728 3.260 144.731 1.00 77.56 485 GLU A O 1
ATOM 3964 N N . LYS A 1 486 ? -98.307 2.206 142.826 1.00 76.38 486 LYS A N 1
ATOM 3965 C CA . LYS A 1 486 ? -99.644 1.814 143.286 1.00 76.38 486 LYS A CA 1
ATOM 3966 C C . LYS A 1 486 ? -99.581 0.887 144.502 1.00 76.38 486 LYS A C 1
ATOM 3968 O O . LYS A 1 486 ? -100.226 1.180 145.508 1.00 76.38 486 LYS A O 1
ATOM 3973 N N . HIS A 1 487 ? -98.771 -0.173 144.454 1.00 73.88 487 HIS A N 1
ATOM 3974 C CA . HIS A 1 487 ? -98.582 -1.068 145.599 1.00 73.88 487 HIS A CA 1
ATOM 3975 C C . HIS A 1 487 ? -97.942 -0.352 146.795 1.00 73.88 487 HIS A C 1
ATOM 3977 O O . HIS A 1 487 ? -98.354 -0.590 147.924 1.00 73.88 487 HIS A O 1
ATOM 3983 N N . SER A 1 488 ? -96.967 0.537 146.572 1.00 77.75 488 SER A N 1
ATOM 3984 C CA . SER A 1 488 ? -96.311 1.332 147.621 1.00 77.75 488 SER A CA 1
ATOM 3985 C C . SER A 1 488 ? -97.298 2.258 148.337 1.00 77.75 488 SER A C 1
ATOM 3987 O O . SER A 1 488 ? -97.256 2.388 149.563 1.00 77.75 488 SER A O 1
ATOM 3989 N N . LYS A 1 489 ? -98.241 2.844 147.588 1.00 78.69 489 LYS A N 1
ATOM 3990 C CA . LYS A 1 489 ? -99.325 3.656 148.140 1.00 78.69 489 LYS A CA 1
ATOM 3991 C C . LYS A 1 489 ? -100.331 2.816 148.930 1.00 78.69 489 LYS A C 1
ATOM 3993 O O . LYS A 1 489 ? -100.607 3.147 150.077 1.00 78.69 489 LYS A O 1
ATOM 3998 N N . GLU A 1 490 ? -100.793 1.694 148.381 1.00 73.25 490 GLU A N 1
ATOM 3999 C CA . GLU A 1 490 ? -101.687 0.757 149.085 1.00 73.25 490 GLU A CA 1
ATOM 4000 C C . GLU A 1 490 ? -101.040 0.218 150.382 1.00 73.25 490 GLU A C 1
ATOM 4002 O O . GLU A 1 490 ? -101.694 0.139 151.419 1.00 73.25 490 GLU A O 1
ATOM 4007 N N . LEU A 1 491 ? -99.725 -0.040 150.374 1.00 69.50 491 LEU A N 1
ATOM 4008 C CA . LEU A 1 491 ? -98.920 -0.397 151.556 1.00 69.50 491 LEU A CA 1
ATOM 4009 C C . LEU A 1 491 ? -98.692 0.743 152.558 1.00 69.50 491 LEU A C 1
ATOM 4011 O O . LEU A 1 491 ? -98.166 0.480 153.645 1.00 69.50 491 LEU A O 1
ATOM 4015 N N . LYS A 1 492 ? -99.009 1.991 152.200 1.00 72.06 492 LYS A N 1
ATOM 4016 C CA . LYS A 1 492 ? -98.992 3.137 153.115 1.00 72.06 492 LYS A CA 1
ATOM 4017 C C . LYS A 1 492 ? -100.377 3.364 153.704 1.00 72.06 492 LYS A C 1
ATOM 4019 O O . LYS A 1 492 ? -100.491 3.415 154.921 1.00 72.06 492 LYS A O 1
ATOM 4024 N N . ASP A 1 493 ? -101.404 3.405 152.861 1.00 74.81 493 ASP A N 1
ATOM 4025 C CA . ASP A 1 493 ? -102.789 3.617 153.281 1.00 74.81 493 ASP A CA 1
ATOM 4026 C C . ASP A 1 493 ? -103.211 2.520 154.299 1.00 74.81 493 ASP A C 1
ATOM 4028 O O . ASP A 1 493 ? -103.684 2.840 155.387 1.00 74.81 493 ASP A O 1
ATOM 4032 N N . MET A 1 494 ? -102.859 1.245 154.049 1.00 69.94 494 MET A N 1
ATOM 4033 C CA . MET A 1 494 ? -103.040 0.122 154.998 1.00 69.94 494 MET A CA 1
ATOM 4034 C C . MET A 1 494 ? -102.244 0.231 156.316 1.00 69.94 494 MET A C 1
ATOM 4036 O O . MET A 1 494 ? -102.579 -0.436 157.294 1.00 69.94 494 MET A O 1
ATOM 4040 N N . LYS A 1 495 ? -101.141 0.992 156.356 1.00 68.12 495 LYS A N 1
ATOM 4041 C CA . LYS A 1 495 ? -100.371 1.212 157.598 1.00 68.12 495 LYS A CA 1
ATOM 4042 C C . LYS A 1 495 ? -100.969 2.338 158.417 1.00 68.12 495 LYS A C 1
ATOM 4044 O O . LYS A 1 495 ? -101.041 2.203 159.634 1.00 68.12 495 LYS A O 1
ATOM 4049 N N . ASP A 1 496 ? -101.378 3.407 157.743 1.00 70.94 496 ASP A N 1
ATOM 4050 C CA . ASP A 1 496 ? -101.984 4.571 158.370 1.00 70.94 496 ASP A CA 1
ATOM 4051 C C . ASP A 1 496 ? -103.327 4.155 159.034 1.00 70.94 496 ASP A C 1
ATOM 4053 O O . ASP A 1 496 ? -103.523 4.440 160.217 1.00 70.94 496 ASP A O 1
ATOM 4057 N N . GLU A 1 497 ? -104.163 3.333 158.370 1.00 71.19 497 GLU A N 1
ATOM 4058 C CA . GLU A 1 497 ? -105.358 2.706 158.984 1.00 71.19 497 GLU A CA 1
ATOM 4059 C C . GLU A 1 497 ? -105.016 1.860 160.228 1.00 71.19 497 GLU A C 1
ATOM 4061 O O . GLU A 1 497 ? -105.582 2.072 161.302 1.00 71.19 497 GLU A O 1
ATOM 4066 N N . HIS A 1 498 ? -104.048 0.938 160.134 1.00 68.12 498 HIS A N 1
ATOM 4067 C CA . HIS A 1 498 ? -103.651 0.108 161.279 1.00 68.12 498 HIS A CA 1
ATOM 4068 C C . HIS A 1 498 ? -103.042 0.915 162.444 1.00 68.12 498 HIS A C 1
ATOM 4070 O O . HIS A 1 498 ? -103.101 0.457 163.588 1.00 68.12 498 HIS A O 1
ATOM 4076 N N . THR A 1 499 ? -102.473 2.104 162.206 1.00 66.62 499 THR A N 1
ATOM 4077 C CA . THR A 1 499 ? -102.064 2.995 163.306 1.00 66.62 499 THR A CA 1
ATOM 4078 C C . THR A 1 499 ? -103.253 3.649 164.007 1.00 66.62 499 THR A C 1
ATOM 4080 O O . THR A 1 499 ? -103.250 3.697 165.238 1.00 66.62 499 THR A O 1
ATOM 4083 N N . GLU A 1 500 ? -104.300 4.059 163.282 1.00 71.50 500 GLU A N 1
ATOM 4084 C CA . GLU A 1 500 ? -105.524 4.590 163.904 1.00 71.50 500 GLU A CA 1
ATOM 4085 C C . GLU A 1 500 ? -106.281 3.509 164.702 1.00 71.50 500 GLU A C 1
ATOM 4087 O O . GLU A 1 500 ? -106.751 3.778 165.810 1.00 71.50 500 GLU A O 1
ATOM 4092 N N . GLU A 1 501 ? -106.342 2.266 164.204 1.00 68.62 501 GLU A N 1
ATOM 4093 C CA . GLU A 1 501 ? -106.884 1.124 164.963 1.00 68.62 501 GLU A CA 1
ATOM 4094 C C . GLU A 1 501 ? -106.097 0.862 166.262 1.00 68.62 501 GLU A C 1
ATOM 4096 O O . GLU A 1 501 ? -106.680 0.550 167.308 1.00 68.62 501 GLU A O 1
ATOM 4101 N N . PHE A 1 502 ? -104.766 0.988 166.214 1.00 71.06 502 PHE A N 1
ATOM 4102 C CA . PHE A 1 502 ? -103.898 0.741 167.364 1.00 71.06 502 PHE A CA 1
ATOM 4103 C C . PHE A 1 502 ? -104.075 1.797 168.466 1.00 71.06 502 PHE A C 1
ATOM 4105 O O . PHE A 1 502 ? -104.165 1.436 169.642 1.00 71.06 502 PHE A O 1
ATOM 4112 N N . GLU A 1 503 ? -104.184 3.082 168.112 1.00 72.12 503 GLU A N 1
ATOM 4113 C CA . GLU A 1 503 ? -104.431 4.152 169.089 1.00 72.12 503 GLU A CA 1
ATOM 4114 C C . GLU A 1 503 ? -105.812 4.016 169.754 1.00 72.12 503 GLU A C 1
ATOM 4116 O O . GLU A 1 503 ? -105.905 4.075 170.984 1.00 72.12 503 GLU A O 1
ATOM 4121 N N . GLN A 1 504 ? -106.866 3.712 168.984 1.00 71.44 504 GLN A N 1
ATOM 4122 C CA . GLN A 1 504 ? -108.215 3.462 169.523 1.00 71.44 504 GLN A CA 1
ATOM 4123 C C . GLN A 1 504 ? -108.250 2.258 170.485 1.00 71.44 504 GLN A C 1
ATOM 4125 O O . GLN A 1 504 ? -108.905 2.292 171.531 1.00 71.44 504 GLN A O 1
ATOM 4130 N N . SER A 1 505 ? -107.507 1.193 170.167 1.00 67.12 505 SER A N 1
ATOM 4131 C CA . SER A 1 505 ? -107.355 0.022 171.041 1.00 67.12 505 SER A CA 1
ATOM 4132 C C . SER A 1 505 ? -106.610 0.360 172.343 1.00 67.12 505 SER A C 1
ATOM 4134 O O . SER A 1 505 ? -106.957 -0.138 173.419 1.00 67.12 505 SER A O 1
ATOM 4136 N N . MET A 1 506 ? -105.619 1.256 172.281 1.00 70.62 506 MET A N 1
ATOM 4137 C CA . MET A 1 506 ? -104.831 1.671 173.443 1.00 70.62 506 MET A CA 1
ATOM 4138 C C . MET A 1 506 ? -105.641 2.522 174.438 1.00 70.62 506 MET A C 1
ATOM 4140 O O . MET A 1 506 ? -105.558 2.276 175.645 1.00 70.62 506 MET A O 1
ATOM 4144 N N . GLU A 1 507 ? -106.478 3.450 173.963 1.00 71.31 507 GLU A N 1
ATOM 4145 C CA . GLU A 1 507 ? -107.347 4.276 174.822 1.00 71.31 507 GLU A CA 1
ATOM 4146 C C . GLU A 1 507 ? -108.371 3.418 175.602 1.00 71.31 507 GLU A C 1
ATOM 4148 O O . GLU A 1 507 ? -108.574 3.599 176.810 1.00 71.31 507 GLU A O 1
ATOM 4153 N N . LEU A 1 508 ? -108.943 2.392 174.957 1.00 71.62 508 LEU A N 1
ATOM 4154 C CA . LEU A 1 508 ? -109.821 1.411 175.611 1.00 71.62 508 LEU A CA 1
ATOM 4155 C C . LEU A 1 508 ? -109.116 0.642 176.743 1.00 71.62 508 LEU A C 1
ATOM 4157 O O . LEU A 1 508 ? -109.725 0.374 177.786 1.00 71.62 508 LEU A O 1
ATOM 4161 N N . VAL A 1 509 ? -107.833 0.305 176.576 1.00 72.62 509 VAL A N 1
ATOM 4162 C CA . VAL A 1 509 ? -107.036 -0.382 177.608 1.00 72.62 509 VAL A CA 1
ATOM 4163 C C . VAL A 1 509 ? -106.793 0.516 178.826 1.00 72.62 509 VAL A C 1
ATOM 4165 O O . VAL A 1 509 ? -106.826 0.024 179.958 1.00 72.62 509 VAL A O 1
ATOM 4168 N N . GLU A 1 510 ? -106.603 1.824 178.645 1.00 68.75 510 GLU A N 1
ATOM 4169 C CA . GLU A 1 510 ? -106.454 2.762 179.769 1.00 68.75 510 GLU A CA 1
ATOM 4170 C C . GLU A 1 510 ? -107.759 2.920 180.563 1.00 68.75 510 GLU A C 1
ATOM 4172 O O . GLU A 1 510 ? -107.750 2.829 181.797 1.00 68.75 510 GLU A O 1
ATOM 4177 N N . LEU A 1 511 ? -108.902 3.019 179.874 1.00 72.31 511 LEU A N 1
ATOM 4178 C CA . LEU A 1 511 ? -110.223 3.048 180.511 1.00 72.31 511 LEU A CA 1
ATOM 4179 C C . LEU A 1 511 ? -110.503 1.774 181.334 1.00 72.31 511 LEU A C 1
ATOM 4181 O O . LEU A 1 511 ? -111.124 1.833 182.401 1.00 72.31 511 LEU A O 1
ATOM 4185 N N . HIS A 1 512 ? -110.036 0.613 180.863 1.00 71.62 512 HIS A N 1
ATOM 4186 C CA . HIS A 1 512 ? -110.146 -0.649 181.597 1.00 71.62 512 HIS A CA 1
ATOM 4187 C C . HIS A 1 512 ? -109.223 -0.720 182.826 1.00 71.62 512 HIS A C 1
ATOM 4189 O O . HIS A 1 512 ? -109.659 -1.214 183.868 1.00 71.62 512 HIS A O 1
ATOM 4195 N N . LYS A 1 513 ? -107.997 -0.175 182.763 1.00 72.12 513 LYS A N 1
ATOM 4196 C CA . LYS A 1 513 ? -107.114 -0.056 183.942 1.00 72.12 513 LYS A CA 1
ATOM 4197 C C . LYS A 1 513 ? -107.754 0.801 185.040 1.00 72.12 513 LYS A C 1
ATOM 4199 O O . LYS A 1 513 ? -107.781 0.382 186.194 1.00 72.12 513 LYS A O 1
ATOM 4204 N N . ALA A 1 514 ? -108.330 1.952 184.682 1.00 71.44 514 ALA A N 1
ATOM 4205 C CA . ALA A 1 514 ? -108.990 2.840 185.643 1.00 71.44 514 ALA A CA 1
ATOM 4206 C C . ALA A 1 514 ? -110.143 2.143 186.396 1.00 71.44 514 ALA A C 1
ATOM 4208 O O . ALA A 1 514 ? -110.247 2.252 187.618 1.00 71.44 514 ALA A O 1
ATOM 4209 N N . LYS A 1 515 ? -110.968 1.358 185.685 1.00 73.56 515 LYS A N 1
ATOM 4210 C CA . LYS A 1 515 ? -112.058 0.573 186.293 1.00 73.56 515 LYS A CA 1
ATOM 4211 C C . LYS A 1 515 ? -111.560 -0.539 187.218 1.00 73.56 515 LYS A C 1
ATOM 4213 O O . LYS A 1 515 ? -112.188 -0.780 188.245 1.00 73.56 515 LYS A O 1
ATOM 4218 N N . ASN A 1 516 ? -110.446 -1.199 186.892 1.00 69.75 516 ASN A N 1
ATOM 4219 C CA . ASN A 1 516 ? -109.870 -2.222 187.769 1.00 69.75 516 ASN A CA 1
ATOM 4220 C C . ASN A 1 516 ? -109.432 -1.634 189.117 1.00 69.75 516 ASN A C 1
ATOM 4222 O O . ASN A 1 516 ? -109.797 -2.196 190.147 1.00 69.75 516 ASN A O 1
ATOM 4226 N N . ASN A 1 517 ? -108.765 -0.475 189.127 1.00 73.81 517 ASN A N 1
ATOM 4227 C CA . ASN A 1 517 ? -108.371 0.198 190.373 1.00 73.81 517 ASN A CA 1
ATOM 4228 C C . ASN A 1 517 ? -109.594 0.497 191.269 1.00 73.81 517 ASN A C 1
ATOM 4230 O O . ASN A 1 517 ? -109.572 0.233 192.469 1.00 73.81 517 ASN A O 1
ATOM 4234 N N . GLU A 1 518 ? -110.700 0.961 190.677 1.00 72.31 518 GLU A N 1
ATOM 4235 C CA . GLU A 1 518 ? -111.968 1.202 191.382 1.00 72.31 518 GLU A CA 1
ATOM 4236 C C . GLU A 1 518 ? -112.600 -0.063 191.995 1.00 72.31 518 GLU A C 1
ATOM 4238 O O . GLU A 1 518 ? -113.320 0.024 192.998 1.00 72.31 518 GLU A O 1
ATOM 4243 N N . PHE A 1 519 ? -112.402 -1.233 191.380 1.00 71.88 519 PHE A N 1
ATOM 4244 C CA . PHE A 1 519 ? -112.828 -2.515 191.946 1.00 71.88 519 PHE A CA 1
ATOM 4245 C C . PHE A 1 519 ? -111.874 -2.984 193.047 1.00 71.88 519 PHE A C 1
ATOM 4247 O O . PHE A 1 519 ? -112.329 -3.529 194.051 1.00 71.88 519 PHE A O 1
ATOM 4254 N N . GLU A 1 520 ? -110.575 -2.737 192.896 1.00 72.25 520 GLU A N 1
ATOM 4255 C CA . GLU A 1 520 ? -109.541 -3.130 193.851 1.00 72.25 520 GLU A CA 1
ATOM 4256 C C . GLU A 1 520 ? -109.655 -2.343 195.171 1.00 72.25 520 GLU A C 1
ATOM 4258 O O . GLU A 1 520 ? -109.608 -2.941 196.247 1.00 72.25 520 GLU A O 1
ATOM 4263 N N . GLU A 1 521 ? -109.972 -1.043 195.120 1.00 74.56 521 GLU A N 1
ATOM 4264 C CA . GLU A 1 521 ? -110.335 -0.252 196.310 1.00 74.56 521 GLU A CA 1
ATOM 4265 C C . GLU A 1 521 ? -111.613 -0.768 196.997 1.00 74.56 521 GLU A C 1
ATOM 4267 O O . GLU A 1 521 ? -111.654 -0.898 198.225 1.00 74.56 521 GLU A O 1
ATOM 4272 N N . LYS A 1 522 ? -112.657 -1.127 196.232 1.00 74.25 522 LYS A N 1
ATOM 4273 C CA . LYS A 1 522 ? -113.889 -1.718 196.796 1.00 74.25 522 LYS A CA 1
ATOM 4274 C C . LYS A 1 522 ? -113.620 -3.082 197.444 1.00 74.25 522 LYS A C 1
ATOM 4276 O O . LYS A 1 522 ? -114.203 -3.385 198.484 1.00 74.25 522 LYS A O 1
ATOM 4281 N N . ILE A 1 523 ? -112.716 -3.886 196.880 1.00 73.56 523 ILE A N 1
ATOM 4282 C CA . ILE A 1 523 ? -112.263 -5.151 197.477 1.00 73.56 523 ILE A CA 1
ATOM 4283 C C . ILE A 1 523 ? -111.542 -4.890 198.806 1.00 73.56 523 ILE A C 1
ATOM 4285 O O . ILE A 1 523 ? -111.860 -5.554 199.792 1.00 73.56 523 ILE A O 1
ATOM 4289 N N . GLN A 1 524 ? -110.649 -3.898 198.879 1.00 73.81 524 GLN A N 1
ATOM 4290 C CA . GLN A 1 524 ? -109.961 -3.535 200.126 1.00 73.81 524 GLN A CA 1
ATOM 4291 C C . GLN A 1 524 ? -110.937 -3.044 201.211 1.00 73.81 524 GLN A C 1
ATOM 4293 O O . GLN A 1 524 ? -110.850 -3.484 202.358 1.00 73.81 524 GLN A O 1
ATOM 4298 N N . GLN A 1 525 ? -111.932 -2.218 200.862 1.00 73.38 525 GLN A N 1
ATOM 4299 C CA . GLN A 1 525 ? -112.979 -1.795 201.807 1.00 73.38 525 GLN A CA 1
ATOM 4300 C C . GLN A 1 525 ? -113.806 -2.982 202.333 1.00 73.38 525 GLN A C 1
ATOM 4302 O O . GLN A 1 525 ? -114.099 -3.062 203.528 1.00 73.38 525 GLN A O 1
ATOM 4307 N N . LEU A 1 526 ? -114.156 -3.943 201.471 1.00 71.00 526 LEU A N 1
ATOM 4308 C CA . LEU A 1 526 ? -114.856 -5.163 201.887 1.00 71.00 526 LEU A CA 1
ATOM 4309 C C . LEU A 1 526 ? -113.977 -6.068 202.767 1.00 71.00 526 LEU A C 1
ATOM 4311 O O . LEU A 1 526 ? -114.478 -6.639 203.735 1.00 71.00 526 LEU A O 1
ATOM 4315 N N . GLN A 1 527 ? -112.673 -6.163 202.491 1.00 70.12 527 GLN A N 1
ATOM 4316 C CA . GLN A 1 527 ? -111.715 -6.892 203.330 1.00 70.12 527 GLN A CA 1
ATOM 4317 C C . GLN A 1 527 ? -111.572 -6.263 204.726 1.00 70.12 527 GLN A C 1
ATOM 4319 O O . GLN A 1 527 ? -111.585 -6.997 205.716 1.00 70.12 527 GLN A O 1
ATOM 4324 N N . GLN A 1 528 ? -111.520 -4.930 204.827 1.00 72.56 528 GLN A N 1
ATOM 4325 C CA . GLN A 1 528 ? -111.487 -4.223 206.114 1.00 72.56 528 GLN A CA 1
ATOM 4326 C C . GLN A 1 528 ? -112.747 -4.518 206.946 1.00 72.56 528 GLN A C 1
ATOM 4328 O O . GLN A 1 528 ? -112.641 -4.964 208.087 1.00 72.56 528 GLN A O 1
ATOM 4333 N N . ASN A 1 529 ? -1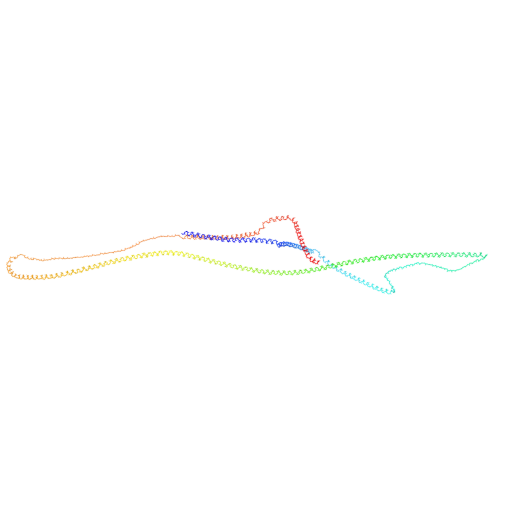13.936 -4.397 206.346 1.00 70.81 529 ASN A N 1
ATOM 4334 C CA . ASN A 1 529 ? -115.209 -4.709 207.012 1.00 70.81 529 ASN A CA 1
ATOM 4335 C C . ASN A 1 529 ? -115.295 -6.179 207.486 1.00 70.81 529 ASN A C 1
ATOM 4337 O O . ASN A 1 529 ? -115.891 -6.477 208.524 1.00 70.81 529 ASN A O 1
ATOM 4341 N N . ILE A 1 530 ? -114.685 -7.116 206.748 1.00 70.81 530 ILE A N 1
ATOM 4342 C CA . ILE A 1 530 ? -114.578 -8.525 207.160 1.00 70.81 530 ILE A CA 1
ATOM 4343 C C . ILE A 1 530 ? -113.631 -8.681 208.360 1.00 70.81 530 ILE A C 1
ATOM 4345 O O . ILE A 1 530 ? -113.944 -9.459 209.264 1.00 70.81 530 ILE A O 1
ATOM 4349 N N . SER A 1 531 ? -112.516 -7.943 208.406 1.00 76.00 531 SER A N 1
ATOM 4350 C CA . SER A 1 531 ? -111.592 -7.940 209.551 1.00 76.00 531 SER A CA 1
ATOM 4351 C C . SER A 1 531 ? -112.283 -7.464 210.830 1.00 76.00 531 SER A C 1
ATOM 4353 O O . SER A 1 531 ? -112.226 -8.144 211.857 1.00 76.00 531 SER A O 1
ATOM 4355 N N . ASP A 1 532 ? -113.019 -6.358 210.756 1.00 73.69 532 ASP A N 1
ATOM 4356 C CA . ASP A 1 532 ? -113.703 -5.781 211.916 1.00 73.69 532 ASP A CA 1
ATOM 4357 C C . ASP A 1 532 ? -114.794 -6.747 212.444 1.00 73.69 532 ASP A C 1
ATOM 4359 O O . ASP A 1 532 ? -114.893 -7.003 213.647 1.00 73.69 532 ASP A O 1
ATOM 4363 N N . SER A 1 533 ? -115.517 -7.428 211.540 1.00 69.62 533 SER A N 1
ATOM 4364 C CA . SER A 1 533 ? -116.464 -8.511 211.875 1.00 69.62 533 SER A CA 1
ATOM 4365 C C . SER A 1 533 ? -115.807 -9.773 212.473 1.00 69.62 533 SER A C 1
ATOM 4367 O O . SER A 1 533 ? -116.470 -10.568 213.156 1.00 69.62 533 SER A O 1
ATOM 4369 N N . ILE A 1 534 ? -114.518 -10.010 212.212 1.00 71.44 534 ILE A N 1
ATOM 4370 C CA . ILE A 1 534 ? -113.744 -11.101 212.825 1.00 71.44 534 ILE A CA 1
ATOM 4371 C C . ILE A 1 534 ? -113.334 -10.724 214.253 1.00 71.44 534 ILE A C 1
ATOM 4373 O O . ILE A 1 534 ? -113.421 -11.569 215.149 1.00 71.44 534 ILE A O 1
ATOM 4377 N N . ASP A 1 535 ? -112.947 -9.472 214.500 1.00 67.19 535 ASP A N 1
ATOM 4378 C CA . ASP A 1 535 ? -112.552 -9.026 215.838 1.00 67.19 535 ASP A CA 1
ATOM 4379 C C . ASP A 1 535 ? -113.746 -8.810 216.787 1.00 67.19 535 ASP A C 1
ATOM 4381 O O . ASP A 1 535 ? -113.641 -9.167 217.966 1.00 67.19 535 ASP A O 1
ATOM 4385 N N . GLU A 1 536 ? -114.929 -8.416 216.294 1.00 66.31 536 GLU A N 1
ATOM 4386 C CA . GLU A 1 536 ? -116.179 -8.530 217.072 1.00 66.31 536 GLU A CA 1
ATOM 4387 C C . GLU A 1 536 ? -116.476 -9.987 217.478 1.00 66.31 536 GLU A C 1
ATOM 4389 O O . GLU A 1 536 ? -116.837 -10.269 218.629 1.00 66.31 536 GLU A O 1
ATOM 4394 N N . ARG A 1 537 ? -116.258 -10.943 216.562 1.00 63.50 537 ARG A N 1
ATOM 4395 C CA . ARG A 1 537 ? -116.414 -12.384 216.832 1.00 63.50 537 ARG A CA 1
ATOM 4396 C C . ARG A 1 537 ? -115.456 -12.859 217.920 1.00 63.50 537 ARG A C 1
ATOM 4398 O O . ARG A 1 537 ? -115.897 -13.485 218.883 1.00 63.50 537 ARG A O 1
ATOM 4405 N N . ARG A 1 538 ? -114.174 -12.492 217.833 1.00 68.19 538 ARG A N 1
ATOM 4406 C CA . ARG A 1 538 ? -113.155 -12.778 218.863 1.00 68.19 538 ARG A CA 1
ATOM 4407 C C . ARG A 1 538 ? -113.499 -12.140 220.214 1.00 68.19 538 ARG A C 1
ATOM 4409 O O . ARG A 1 538 ? -113.203 -12.720 221.264 1.00 68.19 538 ARG A O 1
ATOM 4416 N N . LEU A 1 539 ? -114.150 -10.973 220.221 1.00 58.69 539 LEU A N 1
ATOM 4417 C CA . LEU A 1 539 ? -114.648 -10.332 221.442 1.00 58.69 539 LEU A CA 1
ATOM 4418 C C . LEU A 1 539 ? -115.790 -11.141 222.089 1.00 58.69 539 LEU A C 1
ATOM 4420 O O . LEU A 1 539 ? -115.865 -11.225 223.318 1.00 58.69 539 LEU A O 1
ATOM 4424 N N . HIS A 1 540 ? -116.643 -11.780 221.284 1.00 60.59 540 HIS A N 1
ATOM 4425 C CA . HIS A 1 540 ? -117.662 -12.723 221.755 1.00 60.59 540 HIS A CA 1
ATOM 4426 C C . HIS A 1 540 ? -117.072 -14.065 222.222 1.00 60.59 540 HIS A C 1
ATOM 4428 O O . HIS A 1 540 ? -117.444 -14.547 223.294 1.00 60.59 540 HIS A O 1
ATOM 4434 N N . GLU A 1 541 ? -116.100 -14.637 221.507 1.00 60.03 541 GLU A N 1
ATOM 4435 C CA . GLU A 1 541 ? -115.412 -15.870 221.925 1.00 60.03 541 GLU A CA 1
ATOM 4436 C C . GLU A 1 541 ? -114.700 -15.708 223.277 1.00 60.03 541 GLU A C 1
ATOM 4438 O O . GLU A 1 541 ? -114.805 -16.580 224.144 1.00 60.03 541 GLU A O 1
ATOM 4443 N N . LYS A 1 542 ? -114.050 -14.558 223.519 1.00 59.81 542 LYS A N 1
ATOM 4444 C CA . LYS A 1 542 ? -113.443 -14.242 224.825 1.00 59.81 542 LYS A CA 1
ATOM 4445 C C . LYS A 1 542 ? -114.464 -14.226 225.969 1.00 59.81 542 LYS A C 1
ATOM 4447 O O . LYS A 1 542 ? -114.124 -14.662 227.067 1.00 59.81 542 LYS A O 1
ATOM 4452 N N . LYS A 1 543 ? -115.711 -13.799 225.726 1.00 57.50 543 LYS A N 1
ATOM 4453 C CA . LYS A 1 543 ? -116.804 -13.870 226.718 1.00 57.50 543 LYS A CA 1
ATOM 4454 C C . LYS A 1 543 ? -117.279 -15.317 226.926 1.00 57.50 543 LYS A C 1
ATOM 4456 O O . LYS A 1 543 ? -117.473 -15.733 228.070 1.00 57.50 543 LYS A O 1
ATOM 4461 N N . GLY A 1 544 ? -117.381 -16.109 225.855 1.00 55.34 544 GLY A N 1
ATOM 4462 C CA . GLY A 1 544 ? -117.743 -17.534 225.911 1.00 55.34 544 GLY A CA 1
ATOM 4463 C C . GLY A 1 544 ? -116.728 -18.409 226.663 1.00 55.34 544 GLY A C 1
ATOM 4464 O O . GLY A 1 544 ? -117.119 -19.281 227.440 1.00 55.34 544 GLY A O 1
ATOM 4465 N N . MET A 1 545 ? -115.428 -18.127 226.517 1.00 56.16 545 MET A N 1
ATOM 4466 C CA . MET A 1 545 ? -114.326 -18.828 227.199 1.00 56.16 545 MET A CA 1
ATOM 4467 C C . MET A 1 545 ? -114.501 -18.880 228.731 1.00 56.16 545 MET A C 1
ATOM 4469 O O . MET A 1 545 ? -114.118 -19.862 229.371 1.00 56.16 545 MET A O 1
ATOM 4473 N N . THR A 1 546 ? -115.100 -17.844 229.326 1.00 60.09 546 THR A N 1
ATOM 4474 C CA . THR A 1 546 ? -115.413 -17.779 230.764 1.00 60.09 546 THR A CA 1
ATOM 4475 C C . THR A 1 546 ? -116.429 -18.847 231.179 1.00 60.09 546 THR A C 1
ATOM 4477 O O . THR A 1 546 ? -116.190 -19.574 232.139 1.00 60.09 546 THR A O 1
ATOM 4480 N N . VAL A 1 547 ? -117.510 -19.012 230.409 1.00 58.28 547 VAL A N 1
ATOM 4481 C CA . VAL A 1 547 ? -118.575 -20.002 230.667 1.00 58.28 547 VAL A CA 1
ATOM 4482 C C . VAL A 1 547 ? -118.058 -21.433 230.471 1.00 58.28 547 VAL A C 1
ATOM 4484 O O . VAL A 1 547 ? -118.364 -22.334 231.252 1.00 58.28 547 VAL A O 1
ATOM 4487 N N . VAL A 1 548 ? -117.193 -21.641 229.471 1.00 59.12 548 VAL A N 1
ATOM 4488 C CA . VAL A 1 548 ? -116.559 -22.944 229.205 1.00 59.12 548 VAL A CA 1
ATOM 4489 C C . VAL A 1 548 ? -115.691 -23.416 230.381 1.00 59.12 548 VAL A C 1
ATOM 4491 O O . VAL A 1 548 ? -115.592 -24.623 230.608 1.00 59.12 548 VAL A O 1
ATOM 4494 N N . LYS A 1 549 ? -115.093 -22.513 231.173 1.00 64.19 549 LYS A N 1
ATOM 4495 C CA . LYS A 1 549 ? -114.298 -22.904 232.353 1.00 64.19 549 LYS A CA 1
ATOM 4496 C C . LYS A 1 549 ? -115.154 -23.499 233.477 1.00 64.19 549 LYS A C 1
ATOM 4498 O O . LYS A 1 549 ? -114.753 -24.526 234.027 1.00 64.19 549 LYS A O 1
ATOM 4503 N N . ASP A 1 550 ? -116.333 -22.946 233.766 1.00 56.44 550 ASP A N 1
ATOM 4504 C CA . ASP A 1 550 ? -117.247 -23.534 234.760 1.00 56.44 550 ASP A CA 1
ATOM 4505 C C . ASP A 1 550 ? -117.891 -24.840 234.263 1.00 56.44 550 ASP A C 1
ATOM 4507 O O . ASP A 1 550 ? -117.955 -25.820 235.007 1.00 56.44 550 ASP A O 1
ATOM 4511 N N . LEU A 1 551 ? -118.254 -24.936 232.978 1.00 56.41 551 LEU A N 1
ATOM 4512 C CA . LEU A 1 551 ? -118.719 -26.206 232.397 1.00 56.41 551 LEU A CA 1
ATOM 4513 C C . LEU A 1 551 ? -117.628 -27.296 232.435 1.00 56.41 551 LEU A C 1
ATOM 4515 O O . LEU A 1 551 ? -117.910 -28.465 232.702 1.00 56.41 551 LEU A O 1
ATOM 4519 N N . LYS A 1 552 ? -116.352 -26.934 232.245 1.00 52.94 552 LYS A N 1
ATOM 4520 C CA . LYS A 1 552 ? -115.231 -27.887 232.335 1.00 52.94 552 LYS A CA 1
ATOM 4521 C C . LYS A 1 552 ? -114.969 -28.362 233.772 1.00 52.94 552 LYS A C 1
ATOM 4523 O O . LYS A 1 552 ? -114.539 -29.501 233.954 1.00 52.94 552 LYS A O 1
ATOM 4528 N N . ARG A 1 553 ? -115.294 -27.541 234.778 1.00 58.59 553 ARG A N 1
ATOM 4529 C CA . ARG A 1 553 ? -115.303 -27.912 236.206 1.00 58.59 553 ARG A CA 1
ATOM 4530 C C . ARG A 1 553 ? -116.403 -28.933 236.532 1.00 58.59 553 ARG A C 1
ATOM 4532 O O . ARG A 1 553 ? -116.194 -29.778 237.395 1.00 58.59 553 ARG A O 1
ATOM 4539 N N . GLN A 1 554 ? -117.523 -28.925 235.803 1.00 52.03 554 GLN A N 1
ATOM 4540 C CA . GLN A 1 554 ? -118.552 -29.973 235.891 1.00 52.03 554 GLN A CA 1
ATOM 4541 C C . GLN A 1 554 ? -118.152 -31.254 235.133 1.00 52.03 554 GLN A C 1
ATOM 4543 O O . GLN A 1 554 ? -118.345 -32.356 235.649 1.00 52.03 554 GLN A O 1
ATOM 4548 N N . LEU A 1 555 ? -117.520 -31.143 233.956 1.00 48.38 555 LEU A N 1
ATOM 4549 C CA . LEU A 1 555 ? -117.131 -32.301 233.130 1.00 48.38 555 LEU A CA 1
ATOM 4550 C C . LEU A 1 555 ? -116.032 -33.187 233.760 1.00 48.38 555 LEU A C 1
ATOM 4552 O O . LEU A 1 555 ? -115.932 -34.371 233.428 1.00 48.38 555 LEU A O 1
ATOM 4556 N N . GLN A 1 556 ? -115.246 -32.657 234.707 1.00 51.56 556 GLN A N 1
ATOM 4557 C CA . GLN A 1 556 ? -114.306 -33.446 235.521 1.00 51.56 556 GLN A CA 1
ATOM 4558 C C . GLN A 1 556 ? -114.989 -34.536 236.374 1.00 51.56 556 GLN A C 1
ATOM 4560 O O . GLN A 1 556 ? -114.322 -35.496 236.760 1.00 51.56 556 GLN A O 1
ATOM 4565 N N . SER A 1 557 ? -116.297 -34.419 236.631 1.00 49.84 557 SER A N 1
ATOM 4566 C CA . SER A 1 557 ? -117.094 -35.427 237.350 1.00 49.84 557 SER A CA 1
ATOM 4567 C C . SER A 1 557 ? -117.373 -36.673 236.500 1.00 49.84 557 SER A C 1
ATOM 4569 O O . SER A 1 557 ? -117.397 -37.781 237.021 1.00 49.84 557 SER A O 1
ATOM 4571 N N . GLU A 1 558 ? -117.567 -36.493 235.189 1.00 43.19 558 GLU A N 1
ATOM 4572 C CA . GLU A 1 558 ? -118.077 -37.533 234.284 1.00 43.19 558 GLU A CA 1
ATOM 4573 C C . GLU A 1 558 ? -116.957 -38.347 233.628 1.00 43.19 558 GLU A C 1
ATOM 4575 O O . GLU A 1 558 ? -116.926 -39.573 233.728 1.00 43.19 558 GLU A O 1
ATOM 4580 N N . LYS A 1 559 ? -115.955 -37.699 233.013 1.00 45.28 559 LYS A N 1
ATOM 4581 C CA . LYS A 1 559 ? -114.892 -38.433 232.290 1.00 45.28 559 LYS A CA 1
ATOM 4582 C C . LYS A 1 559 ? -113.866 -39.140 233.190 1.00 45.28 559 LYS A C 1
ATOM 4584 O O . LYS A 1 559 ? -112.948 -39.774 232.682 1.00 45.28 559 LYS A O 1
ATOM 4589 N N . LYS A 1 560 ? -114.068 -39.121 234.512 1.00 48.47 560 LYS A N 1
ATOM 4590 C CA . LYS A 1 560 ? -113.424 -40.042 235.465 1.00 48.47 560 LYS A CA 1
ATOM 4591 C C . LYS A 1 560 ? -114.065 -41.442 235.501 1.00 48.47 560 LYS A C 1
ATOM 4593 O O . LYS A 1 560 ? -113.537 -42.317 236.175 1.00 48.47 560 LYS A O 1
ATOM 4598 N N . ARG A 1 561 ? -115.183 -41.663 234.794 1.00 40.44 561 ARG A N 1
ATOM 4599 C CA . ARG A 1 561 ? -115.932 -42.934 234.773 1.00 40.44 561 ARG A CA 1
ATOM 4600 C C . ARG A 1 561 ? -115.557 -43.884 233.622 1.00 40.44 561 ARG A C 1
ATOM 4602 O O . ARG A 1 561 ? -115.862 -45.067 233.708 1.00 40.44 561 ARG A O 1
ATOM 4609 N N . THR A 1 562 ? -114.902 -43.395 232.568 1.00 46.25 562 THR A N 1
ATOM 4610 C CA . THR A 1 562 ? -114.531 -44.181 231.368 1.00 46.25 562 THR A CA 1
ATOM 4611 C C . THR A 1 562 ? -113.034 -44.111 231.042 1.00 46.25 562 THR A C 1
ATOM 4613 O O . THR A 1 562 ? -112.618 -44.111 229.886 1.00 46.25 562 THR A O 1
ATOM 4616 N N . GLU A 1 563 ? -112.204 -44.063 232.086 1.00 39.41 563 GLU A N 1
ATOM 4617 C CA . GLU A 1 563 ? -110.776 -44.376 231.981 1.00 39.41 563 GLU A CA 1
ATOM 4618 C C . GLU A 1 563 ? -110.521 -45.822 231.485 1.00 39.41 563 GLU A C 1
ATOM 4620 O O . GLU A 1 563 ? -111.328 -46.717 231.723 1.00 39.41 563 GLU A O 1
ATOM 4625 N N . LYS A 1 564 ? -109.304 -46.055 230.961 1.00 39.06 564 LYS A N 1
ATOM 4626 C CA . LYS A 1 564 ? -108.591 -47.356 230.935 1.00 39.06 564 LYS A CA 1
ATOM 4627 C C . LYS A 1 564 ? -109.116 -48.458 229.991 1.00 39.06 564 LYS A C 1
ATOM 4629 O O . LYS A 1 564 ? -109.378 -49.565 230.439 1.00 39.06 564 LYS A O 1
ATOM 4634 N N . LEU 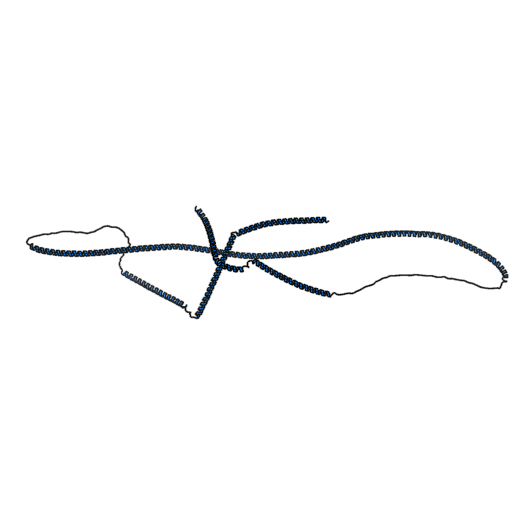A 1 565 ? -109.135 -48.177 228.683 1.00 26.77 565 LEU A N 1
ATOM 4635 C CA . LEU A 1 565 ? -108.665 -49.030 227.557 1.00 26.77 565 LEU A CA 1
ATOM 4636 C C . LEU A 1 565 ? -108.887 -48.226 226.241 1.00 26.77 565 LEU A C 1
ATOM 4638 O O . LEU A 1 565 ? -109.935 -47.606 226.110 1.00 26.77 565 LEU A O 1
ATOM 4642 N N . GLN A 1 566 ? -108.010 -48.150 225.228 1.00 29.84 566 GLN A N 1
ATOM 4643 C CA . GLN A 1 566 ? -106.607 -48.565 225.091 1.00 29.84 566 GLN A CA 1
ATOM 4644 C C . GLN A 1 566 ? -105.885 -47.692 224.022 1.00 29.84 566 GLN A C 1
ATOM 4646 O O . GLN A 1 566 ? -106.145 -47.792 222.832 1.00 29.84 566 GLN A O 1
ATOM 4651 N N . GLU A 1 567 ? -105.028 -46.794 224.510 1.00 46.59 567 GLU A N 1
ATOM 4652 C CA . GLU A 1 567 ? -103.701 -46.329 224.037 1.00 46.59 567 GLU A CA 1
ATOM 4653 C C . GLU A 1 567 ? -103.155 -46.426 222.571 1.00 46.59 567 GLU A C 1
ATOM 4655 O O . GLU A 1 567 ? -102.893 -47.514 222.074 1.00 46.59 567 GLU A O 1
ATOM 4660 N N . ARG A 1 568 ? -102.681 -45.246 222.083 1.00 50.91 568 ARG A N 1
ATOM 4661 C CA . ARG A 1 568 ? -101.319 -44.892 221.535 1.00 50.91 568 ARG A CA 1
ATOM 4662 C C . ARG A 1 568 ? -100.883 -45.091 220.035 1.00 50.91 568 ARG A C 1
ATOM 4664 O O . ARG A 1 568 ? -100.942 -46.192 219.513 1.00 50.91 568 ARG A O 1
ATOM 4671 N N . LEU A 1 569 ? -100.248 -44.023 219.469 1.00 37.97 569 LEU A N 1
ATOM 4672 C CA . LEU A 1 569 ? -99.471 -43.843 218.180 1.00 37.97 569 LEU A CA 1
ATOM 4673 C C . LEU A 1 569 ? -100.290 -43.988 216.836 1.00 37.97 569 LEU A C 1
ATOM 4675 O O . LEU A 1 569 ? -101.455 -44.351 216.950 1.00 37.97 569 LEU A O 1
ATOM 4679 N N . GLN A 1 570 ? -99.919 -43.635 215.563 1.00 41.31 570 GLN A N 1
ATOM 4680 C CA . GLN A 1 570 ? -98.660 -43.315 214.789 1.00 41.31 570 GLN A CA 1
ATOM 4681 C C . GLN A 1 570 ? -98.801 -42.151 213.697 1.00 41.31 570 GLN A C 1
ATOM 4683 O O . GLN A 1 570 ? -99.361 -41.118 214.052 1.00 41.31 570 GLN A O 1
ATOM 4688 N N . GLU A 1 571 ? -98.238 -42.205 212.443 1.00 51.19 571 GLU A N 1
ATOM 4689 C CA . GLU A 1 571 ? -97.457 -41.056 211.828 1.00 51.19 571 GLU A CA 1
ATOM 4690 C C . GLU A 1 571 ? -97.164 -40.982 210.249 1.00 51.19 571 GLU A C 1
ATOM 4692 O O . GLU A 1 571 ? -96.862 -42.019 209.669 1.00 51.19 571 GLU A O 1
ATOM 4697 N N . VAL A 1 572 ? -97.115 -39.765 209.603 1.00 50.78 572 VAL A N 1
ATOM 4698 C CA . VAL A 1 572 ? -96.317 -39.263 208.371 1.00 50.78 572 VAL A CA 1
ATOM 4699 C C . VAL A 1 572 ? -96.566 -39.709 206.845 1.00 50.78 572 VAL A C 1
ATOM 4701 O O . VAL A 1 572 ? -97.095 -40.800 206.685 1.00 50.78 572 VAL A O 1
ATOM 4704 N N . LEU A 1 573 ? -96.208 -38.908 205.738 1.00 42.47 573 LEU A N 1
ATOM 4705 C CA . LEU A 1 573 ? -95.624 -39.257 204.318 1.00 42.47 573 LEU A CA 1
ATOM 4706 C C . LEU A 1 573 ? -95.628 -38.254 203.007 1.00 42.47 573 LEU A C 1
ATOM 4708 O O . LEU A 1 573 ? -96.156 -37.157 203.159 1.00 42.47 573 LEU A O 1
ATOM 4712 N N . SER A 1 574 ? -94.999 -38.559 201.770 1.00 50.09 574 SER A N 1
ATOM 4713 C CA . SER A 1 574 ? -94.722 -37.754 200.423 1.00 50.09 574 SER A CA 1
ATOM 4714 C C . SER A 1 574 ? -94.530 -38.566 199.009 1.00 50.09 574 SER A C 1
ATOM 4716 O O . SER A 1 574 ? -94.846 -39.745 199.131 1.00 50.09 574 SER A O 1
ATOM 4718 N N . LYS A 1 575 ? -94.118 -38.271 197.678 1.00 50.41 575 LYS A N 1
ATOM 4719 C CA . LYS A 1 575 ? -93.350 -37.318 196.671 1.00 50.41 575 LYS A CA 1
ATOM 4720 C C . LYS A 1 575 ? -93.754 -37.469 195.073 1.00 50.41 575 LYS A C 1
ATOM 4722 O O . LYS A 1 575 ? -94.894 -37.901 194.979 1.00 50.41 575 LYS A O 1
ATOM 4727 N N . TYR A 1 576 ? -93.193 -37.255 193.784 1.00 48.66 576 TYR A N 1
ATOM 4728 C CA . TYR A 1 576 ? -91.978 -36.903 192.830 1.00 48.66 576 TYR A CA 1
ATOM 4729 C C . TYR A 1 576 ? -92.371 -36.794 191.216 1.00 48.66 576 TYR A C 1
ATOM 4731 O O . TYR A 1 576 ? -93.566 -37.008 191.051 1.00 48.66 576 TYR A O 1
ATOM 4739 N N . ASP A 1 577 ? -91.697 -36.640 189.970 1.00 47.62 577 ASP A N 1
ATOM 4740 C CA . ASP A 1 577 ? -90.517 -35.963 189.162 1.00 47.62 577 ASP A CA 1
ATOM 4741 C C . ASP A 1 577 ? -90.412 -36.140 187.499 1.00 47.62 577 ASP A C 1
ATOM 4743 O O . ASP A 1 577 ? -91.259 -36.879 187.008 1.00 47.62 577 ASP A O 1
ATOM 4747 N N . VAL A 1 578 ? -89.412 -35.573 186.666 1.00 47.50 578 VAL A N 1
ATOM 4748 C CA . VAL A 1 578 ? -88.716 -35.847 185.237 1.00 47.50 578 VAL A CA 1
ATOM 4749 C C . VAL A 1 578 ? -88.960 -35.273 183.693 1.00 47.50 578 VAL A C 1
ATOM 4751 O O . VAL A 1 578 ? -90.123 -35.172 183.314 1.00 47.50 578 VAL A O 1
ATOM 4754 N N . PRO A 1 579 ? -87.925 -34.971 182.750 1.00 55.47 579 PRO A N 1
ATOM 4755 C CA . PRO A 1 579 ? -87.959 -34.623 181.199 1.00 55.47 579 PRO A CA 1
ATOM 4756 C C . PRO A 1 579 ? -86.719 -34.846 180.099 1.00 55.47 579 PRO A C 1
ATOM 4758 O O . PRO A 1 579 ? -85.636 -35.156 180.585 1.00 55.47 579 PRO A O 1
ATOM 4761 N N . VAL A 1 580 ? -86.773 -34.656 178.685 1.00 46.16 580 VAL A N 1
ATOM 4762 C CA . VAL A 1 580 ? -85.658 -34.721 177.526 1.00 46.16 580 VAL A CA 1
ATOM 4763 C C . VAL A 1 580 ? -86.015 -34.240 175.972 1.00 46.16 580 VAL A C 1
ATOM 4765 O O . VAL A 1 580 ? -87.160 -33.803 175.919 1.00 46.16 580 VAL A O 1
ATOM 4768 N N . ASP A 1 581 ? -85.395 -34.188 174.678 1.00 45.88 581 ASP A N 1
ATOM 4769 C CA . ASP A 1 581 ? -84.128 -34.455 173.743 1.00 45.88 581 ASP A CA 1
ATOM 4770 C C . ASP A 1 581 ? -83.996 -33.775 172.207 1.00 45.88 581 ASP A C 1
ATOM 4772 O O . ASP A 1 581 ? -84.742 -32.819 172.004 1.00 45.88 581 ASP A O 1
ATOM 4776 N N . LEU A 1 582 ? -83.122 -34.139 171.137 1.00 47.56 582 LEU A N 1
ATOM 4777 C CA . LEU A 1 582 ? -82.743 -33.421 169.758 1.00 47.56 582 LEU A CA 1
ATOM 4778 C C . LEU A 1 582 ? -82.177 -34.156 168.363 1.00 47.56 582 LEU A C 1
ATOM 4780 O O . LEU A 1 582 ? -82.170 -35.380 168.352 1.00 47.56 582 LEU A O 1
ATOM 4784 N N . THR A 1 583 ? -81.750 -33.522 167.155 1.00 47.81 583 THR A N 1
ATOM 4785 C CA . THR A 1 583 ? -81.314 -34.128 165.731 1.00 47.81 583 THR A CA 1
ATOM 4786 C C . THR A 1 583 ? -80.625 -33.272 164.475 1.00 47.81 583 THR A C 1
ATOM 4788 O O . THR A 1 583 ? -80.815 -32.060 164.511 1.00 47.81 583 THR A O 1
ATOM 4791 N N . THR A 1 584 ? -79.918 -33.810 163.357 1.00 48.78 584 THR A N 1
ATOM 4792 C CA . THR A 1 584 ? -79.228 -33.200 162.036 1.00 48.78 584 THR A CA 1
ATOM 4793 C C . THR A 1 584 ? -78.791 -34.179 160.775 1.00 48.78 584 THR A C 1
ATOM 4795 O O . THR A 1 584 ? -79.056 -35.355 160.994 1.00 48.78 584 THR A O 1
ATOM 4798 N N . GLU A 1 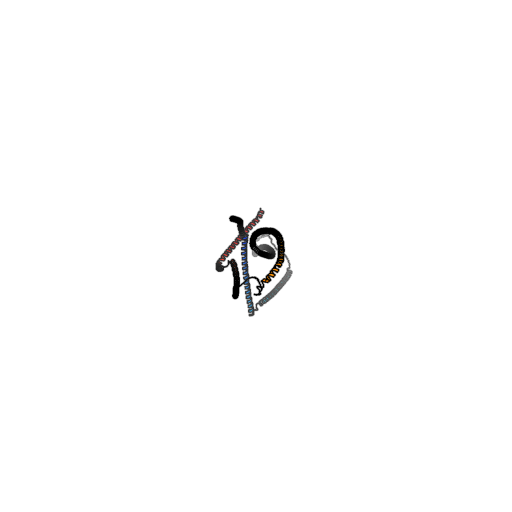585 ? -78.109 -34.028 159.525 1.00 48.50 585 GLU A N 1
ATOM 4799 C CA . GLU A 1 585 ? -77.820 -33.106 158.264 1.00 48.50 585 GLU A CA 1
ATOM 4800 C C . GLU A 1 585 ? -76.875 -33.633 156.969 1.00 48.50 585 GLU A C 1
ATOM 4802 O O . GLU A 1 585 ? -76.050 -34.502 157.228 1.00 48.50 585 GLU A O 1
ATOM 4807 N N . ARG A 1 586 ? -76.919 -33.112 155.644 1.00 48.81 586 ARG A N 1
ATOM 4808 C CA . ARG A 1 586 ? -76.056 -33.071 154.275 1.00 48.81 586 ARG A CA 1
ATOM 4809 C C . ARG A 1 586 ? -75.694 -34.244 153.185 1.00 48.81 586 ARG A C 1
ATOM 4811 O O . ARG A 1 586 ? -76.161 -35.337 153.466 1.00 48.81 586 ARG A O 1
ATOM 4818 N N . ASP A 1 587 ? -75.014 -34.264 151.933 1.00 46.97 587 ASP A N 1
ATOM 4819 C CA . ASP A 1 587 ? -74.111 -33.474 150.898 1.00 46.97 587 ASP A CA 1
ATOM 4820 C C . ASP A 1 587 ? -74.053 -33.851 149.266 1.00 46.97 587 ASP A C 1
ATOM 4822 O O . ASP A 1 587 ? -75.145 -33.982 148.721 1.00 46.97 587 ASP A O 1
ATOM 4826 N N . ARG A 1 588 ? -72.906 -33.955 148.434 1.00 47.66 588 ARG A N 1
ATOM 4827 C CA . ARG A 1 588 ? -72.652 -33.763 146.865 1.00 47.66 588 ARG A CA 1
ATOM 4828 C C . ARG A 1 588 ? -71.501 -34.600 146.018 1.00 47.66 588 ARG A C 1
ATOM 4830 O O . ARG A 1 588 ? -70.961 -35.460 146.699 1.00 47.66 588 ARG A O 1
ATOM 4837 N N . GLU A 1 589 ? -70.925 -34.552 144.711 1.00 44.56 589 GLU A N 1
ATOM 4838 C CA . GLU A 1 589 ? -70.968 -33.944 143.244 1.00 44.56 589 GLU A CA 1
ATOM 4839 C C . GLU A 1 589 ? -69.758 -34.238 142.121 1.00 44.56 589 GLU A C 1
ATOM 4841 O O . GLU A 1 589 ? -68.621 -34.284 142.576 1.00 44.56 589 GLU A O 1
ATOM 4846 N N . GLY A 1 590 ? -69.883 -34.349 140.709 1.00 40.47 590 GLY A N 1
ATOM 4847 C CA . GLY A 1 590 ? -68.887 -33.953 139.527 1.00 40.47 590 GLY A CA 1
ATOM 4848 C C . GLY A 1 590 ? -68.188 -34.805 138.272 1.00 40.47 590 GLY A C 1
ATOM 4849 O O . GLY A 1 590 ? -67.675 -35.882 138.541 1.00 40.47 590 GLY A O 1
ATOM 4850 N N . SER A 1 591 ? -67.997 -34.277 136.967 1.00 46.59 591 SER A N 1
ATOM 4851 C CA . SER A 1 591 ? -66.835 -34.318 135.860 1.00 46.59 591 SER A CA 1
ATOM 4852 C C . SER A 1 591 ? -66.559 -35.156 134.442 1.00 46.59 591 SER A C 1
ATOM 4854 O O . SER A 1 591 ? -66.675 -36.374 134.466 1.00 46.59 591 SER A O 1
ATOM 4856 N N . VAL A 1 592 ? -66.047 -34.525 133.274 1.00 38.84 592 VAL A N 1
ATOM 4857 C CA . VAL A 1 592 ? -65.075 -34.801 132.018 1.00 38.84 592 VAL A CA 1
ATOM 4858 C C . VAL A 1 592 ? -65.098 -35.941 130.834 1.00 38.84 592 VAL A C 1
ATOM 4860 O O . VAL A 1 592 ? -65.748 -36.940 131.082 1.00 38.84 592 VAL A O 1
ATOM 4863 N N . CYS A 1 593 ? -64.420 -35.865 129.582 1.00 36.94 593 CYS A N 1
ATOM 4864 C CA . CYS A 1 593 ? -63.603 -36.948 128.760 1.00 36.94 593 CYS A CA 1
ATOM 4865 C C . CYS A 1 593 ? -62.984 -36.796 127.238 1.00 36.94 593 CYS A C 1
ATOM 4867 O O . CYS A 1 593 ? -62.972 -35.676 126.733 1.00 36.94 593 CYS A O 1
ATOM 4869 N N . SER A 1 594 ? -62.395 -37.864 126.531 1.00 34.25 594 SER A N 1
ATOM 4870 C CA . SER A 1 594 ? -61.402 -37.879 125.321 1.00 34.25 594 SER A CA 1
ATOM 4871 C C . SER A 1 594 ? -61.117 -39.178 124.362 1.00 34.25 594 SER A C 1
ATOM 4873 O O . SER A 1 594 ? -61.537 -40.265 124.736 1.00 34.25 594 SER A O 1
ATOM 4875 N N . ALA A 1 595 ? -60.331 -39.081 123.212 1.00 31.38 595 ALA A N 1
ATOM 4876 C CA . ALA A 1 595 ? -59.286 -39.988 122.489 1.00 31.38 595 ALA A CA 1
ATOM 4877 C C . ALA A 1 595 ? -59.387 -41.102 121.299 1.00 31.38 595 ALA A C 1
ATOM 4879 O O . ALA A 1 595 ? -60.160 -42.046 121.385 1.00 31.38 595 ALA A O 1
ATOM 4880 N N . SER A 1 596 ? -58.455 -41.019 120.272 1.00 34.22 596 SER A N 1
ATOM 4881 C CA . SER A 1 596 ? -57.541 -41.902 119.368 1.00 34.22 596 SER A CA 1
ATOM 4882 C C . SER A 1 596 ? -57.724 -43.323 118.654 1.00 34.22 596 SER A C 1
ATOM 4884 O O . SER A 1 596 ? -58.317 -44.201 119.264 1.00 34.22 596 SER A O 1
ATOM 4886 N N . ILE A 1 597 ? -57.026 -43.605 117.474 1.00 29.84 597 ILE A N 1
ATOM 4887 C CA . ILE A 1 597 ? -56.069 -44.769 117.086 1.00 29.84 597 ILE A CA 1
ATOM 4888 C C . ILE A 1 597 ? -55.780 -45.157 115.545 1.00 29.84 597 ILE A C 1
ATOM 4890 O O . ILE A 1 597 ? -56.717 -45.240 114.760 1.00 29.84 597 ILE A O 1
ATOM 4894 N N . SER A 1 598 ? -54.504 -45.530 115.170 1.00 31.83 598 SER A N 1
ATOM 4895 C CA . SER A 1 598 ? -53.932 -46.339 113.985 1.00 31.83 598 SER A CA 1
ATOM 4896 C C . SER A 1 598 ? -53.827 -45.791 112.502 1.00 31.83 598 SER A C 1
ATOM 4898 O O . SER A 1 598 ? -54.461 -44.776 112.252 1.00 31.83 598 SER A O 1
ATOM 4900 N N . GLN A 1 599 ? -53.143 -46.325 111.419 1.00 34.00 599 GLN A N 1
ATOM 4901 C CA . GLN A 1 599 ? -51.956 -47.212 111.000 1.00 34.00 599 GLN A CA 1
ATOM 4902 C C . GLN A 1 599 ? -51.823 -47.276 109.400 1.00 34.00 599 GLN A C 1
ATOM 4904 O O . GLN A 1 599 ? -52.743 -46.757 108.782 1.00 34.00 599 GLN A O 1
ATOM 4909 N N . MET A 1 600 ? -50.899 -47.906 108.586 1.00 31.17 600 MET A N 1
ATOM 4910 C CA . MET A 1 600 ? -49.430 -48.294 108.556 1.00 31.17 600 MET A CA 1
ATOM 4911 C C . MET A 1 600 ? -48.957 -49.094 107.243 1.00 31.17 600 MET A C 1
ATOM 4913 O O . MET A 1 600 ? -49.751 -49.885 106.746 1.00 31.17 600 MET A O 1
ATOM 4917 N N . SER A 1 601 ? -47.662 -49.037 106.780 1.00 30.36 601 SER A N 1
ATOM 4918 C CA . SER A 1 601 ? -46.870 -49.995 105.865 1.00 30.36 601 SER A CA 1
ATOM 4919 C C . SER A 1 601 ? -47.014 -49.954 104.279 1.00 30.36 601 SER A C 1
ATOM 4921 O O . SER A 1 601 ? -47.965 -49.313 103.853 1.00 30.36 601 SER A O 1
ATOM 4923 N N . GLN A 1 602 ? -46.209 -50.533 103.310 1.00 31.56 602 GLN A N 1
ATOM 4924 C CA . GLN A 1 602 ? -44.861 -51.233 103.180 1.00 31.56 602 GLN A CA 1
ATOM 4925 C C . GLN A 1 602 ? -44.318 -51.540 101.698 1.00 31.56 602 GLN A C 1
ATOM 4927 O O . GLN A 1 602 ? -45.137 -51.652 100.796 1.00 31.56 602 GLN A O 1
ATOM 4932 N N . ILE A 1 603 ? -42.990 -51.843 101.506 1.00 26.81 603 ILE A N 1
ATOM 4933 C CA . ILE A 1 603 ? -42.210 -52.587 100.408 1.00 26.81 603 ILE A CA 1
ATOM 4934 C C . ILE A 1 603 ? -41.828 -51.928 99.014 1.00 26.81 603 ILE A C 1
ATOM 4936 O O . ILE A 1 603 ? -42.540 -51.064 98.519 1.00 26.81 603 ILE A O 1
ATOM 4940 N N . SER A 1 604 ? -40.678 -52.349 98.404 1.00 38.16 604 SER A N 1
ATOM 4941 C CA . SER A 1 604 ? -39.914 -51.824 97.204 1.00 38.16 604 SER A CA 1
ATOM 4942 C C . SER A 1 604 ? -39.172 -52.977 96.410 1.00 38.16 604 SER A C 1
ATOM 4944 O O . SER A 1 604 ? -39.480 -54.120 96.753 1.00 38.16 604 SER A O 1
ATOM 4946 N N . PRO A 1 605 ? -38.115 -52.833 95.535 1.00 64.06 605 PRO A N 1
ATOM 4947 C CA . PRO A 1 605 ? -37.737 -51.912 94.412 1.00 64.06 605 PRO A CA 1
ATOM 4948 C C . PRO A 1 605 ? -37.115 -52.617 93.122 1.00 64.06 605 PRO A C 1
ATOM 4950 O O . PRO A 1 605 ? -37.209 -53.831 92.980 1.00 64.06 605 PRO A O 1
ATOM 4953 N N . ASP A 1 606 ? -36.439 -51.835 92.242 1.00 42.91 606 ASP A N 1
ATOM 4954 C CA . ASP A 1 606 ? -35.336 -52.130 91.259 1.00 42.91 606 ASP A CA 1
ATOM 4955 C C . ASP A 1 606 ? -35.526 -52.852 89.887 1.00 42.91 606 ASP A C 1
ATOM 4957 O O . ASP A 1 606 ? -35.875 -54.027 89.835 1.00 42.91 606 ASP A O 1
ATOM 4961 N N . ASN A 1 607 ? -35.138 -52.162 88.780 1.00 43.78 607 ASN A N 1
ATOM 4962 C CA . ASN A 1 607 ? -34.420 -52.664 87.566 1.00 43.78 607 ASN A CA 1
ATOM 4963 C C . ASN A 1 607 ? -34.215 -51.547 86.486 1.00 43.78 607 ASN A C 1
ATOM 4965 O O . ASN A 1 607 ? -35.152 -51.288 85.736 1.00 43.78 607 ASN A O 1
ATOM 4969 N N . TYR A 1 608 ? -33.038 -50.891 86.367 1.00 55.78 608 TYR A N 1
ATOM 4970 C CA . TYR A 1 608 ? -32.837 -49.785 85.383 1.00 55.78 608 TYR A CA 1
ATOM 4971 C C . TYR A 1 608 ? -31.433 -49.555 84.765 1.00 55.78 608 TYR A C 1
ATOM 4973 O O . TYR A 1 608 ? -31.317 -48.777 83.813 1.00 55.78 608 TYR A O 1
ATOM 4981 N N . GLU A 1 609 ? -30.347 -50.163 85.256 1.00 59.00 609 GLU A N 1
ATOM 4982 C CA . GLU A 1 609 ? -28.995 -49.804 84.770 1.00 59.00 609 GLU A CA 1
ATOM 4983 C C . GLU A 1 609 ? -28.601 -50.493 83.450 1.00 59.00 609 GLU A C 1
ATOM 4985 O O . GLU A 1 609 ? -27.885 -49.906 82.637 1.00 59.00 609 GLU A O 1
ATOM 4990 N N . GLU A 1 610 ? -29.100 -51.704 83.185 1.00 57.41 610 GLU A N 1
ATOM 4991 C CA . GLU A 1 610 ? -28.656 -52.518 82.044 1.00 57.41 610 GLU A CA 1
ATOM 4992 C C . GLU A 1 610 ? -29.118 -51.948 80.684 1.00 57.41 610 GLU A C 1
ATOM 4994 O O . GLU A 1 610 ? -28.295 -51.801 79.772 1.00 57.41 610 GLU A O 1
ATOM 4999 N N . GLU A 1 611 ? -30.383 -51.512 80.568 1.00 64.75 611 GLU A N 1
ATOM 5000 C CA . GLU A 1 611 ? -30.936 -50.898 79.342 1.00 64.75 611 GLU A CA 1
ATOM 5001 C C . GLU A 1 611 ? -30.155 -49.655 78.893 1.00 64.75 611 GLU A C 1
ATOM 5003 O O . GLU A 1 611 ? -29.904 -49.477 77.698 1.00 64.75 611 GLU A O 1
ATOM 5008 N N . ASN A 1 612 ? -29.716 -48.814 79.837 1.00 66.25 612 ASN A N 1
ATOM 5009 C CA . ASN A 1 612 ? -28.955 -47.603 79.526 1.00 66.25 612 ASN A CA 1
ATOM 5010 C C . ASN A 1 612 ? -27.615 -47.923 78.841 1.00 66.25 612 ASN A C 1
ATOM 5012 O O . ASN A 1 612 ? -27.199 -47.205 77.928 1.00 66.25 612 ASN A O 1
ATOM 5016 N N . THR A 1 613 ? -26.956 -49.028 79.211 1.00 74.56 613 THR A N 1
ATOM 5017 C CA . THR A 1 613 ? -25.699 -49.436 78.559 1.00 74.56 613 THR A CA 1
ATOM 5018 C C . THR A 1 613 ? -25.917 -49.947 77.133 1.00 74.56 613 THR A C 1
ATOM 5020 O O . THR A 1 613 ? -25.091 -49.698 76.253 1.00 74.56 613 THR A O 1
ATOM 5023 N N . GLU A 1 614 ? -27.038 -50.621 76.873 1.00 74.56 614 GLU A N 1
ATOM 5024 C CA . GLU A 1 614 ? -27.354 -51.186 75.558 1.00 74.56 614 GLU A CA 1
ATOM 5025 C C . GLU A 1 614 ? -27.860 -50.114 74.577 1.00 74.56 614 GLU A C 1
ATOM 5027 O O . GLU A 1 614 ? -27.497 -50.118 73.396 1.00 74.56 614 GLU A O 1
ATOM 5032 N N . LEU A 1 615 ? -28.610 -49.124 75.074 1.00 79.25 615 LEU A N 1
ATOM 5033 C CA . LEU A 1 615 ? -28.986 -47.929 74.313 1.00 79.25 615 LEU A CA 1
ATOM 5034 C C . LEU A 1 615 ? -27.755 -47.122 73.872 1.00 79.25 615 LEU A C 1
ATOM 5036 O O . LEU A 1 615 ? -27.671 -46.731 72.707 1.00 79.25 615 LEU A O 1
ATOM 5040 N N . MET A 1 616 ? -26.764 -46.938 74.752 1.00 75.88 616 MET A N 1
ATOM 5041 C CA . MET A 1 616 ? -25.520 -46.232 74.412 1.00 75.88 616 MET A CA 1
ATOM 5042 C C . MET A 1 616 ? -24.690 -46.967 73.345 1.00 75.88 616 MET A C 1
ATOM 5044 O O . MET A 1 616 ? -24.172 -46.323 72.431 1.00 75.88 616 MET A O 1
ATOM 5048 N N . LYS A 1 617 ? -24.618 -48.308 73.382 1.00 79.38 617 LYS A N 1
ATOM 5049 C CA . LYS A 1 617 ? -23.973 -49.102 72.312 1.00 79.38 617 LYS A CA 1
ATOM 5050 C C . LYS A 1 617 ? -24.694 -48.954 70.969 1.00 79.38 617 LYS A C 1
ATOM 5052 O O . LYS A 1 617 ? -24.039 -48.792 69.940 1.00 79.38 617 LYS A O 1
ATOM 5057 N N . ARG A 1 618 ? -26.035 -48.977 70.964 1.00 83.50 618 ARG A N 1
ATOM 5058 C CA . ARG A 1 618 ? -26.832 -48.733 69.747 1.00 83.50 618 ARG A CA 1
ATOM 5059 C C . ARG A 1 618 ? -26.616 -47.332 69.184 1.00 83.50 618 ARG A C 1
ATOM 5061 O O . ARG A 1 618 ? -26.496 -47.197 67.969 1.00 83.50 618 ARG A O 1
ATOM 5068 N N . LEU A 1 619 ? -26.537 -46.313 70.041 1.00 81.44 619 LEU A N 1
ATOM 5069 C CA . LEU A 1 619 ? -26.268 -44.940 69.617 1.00 81.44 619 LEU A CA 1
ATOM 5070 C C . LEU A 1 619 ? -24.891 -44.826 68.947 1.00 81.44 619 LEU A C 1
ATOM 5072 O O . LEU A 1 619 ? -24.805 -44.299 67.842 1.00 81.44 619 LEU A O 1
ATOM 5076 N N . ALA A 1 620 ? -23.844 -45.387 69.563 1.00 78.62 620 ALA A N 1
ATOM 5077 C CA . ALA A 1 620 ? -22.492 -45.392 69.004 1.00 78.62 620 ALA A CA 1
ATOM 5078 C C . ALA A 1 620 ? -22.427 -46.091 67.632 1.00 78.62 620 ALA A C 1
ATOM 5080 O O . ALA A 1 620 ? -21.923 -45.513 66.672 1.00 78.62 620 ALA A O 1
ATOM 5081 N N . LYS A 1 621 ? -23.021 -47.286 67.505 1.00 81.31 621 LYS A N 1
ATOM 5082 C CA . LYS A 1 621 ? -23.065 -48.027 66.231 1.00 81.31 621 LYS A CA 1
ATOM 5083 C C . LYS A 1 621 ? -23.857 -47.288 65.143 1.00 81.31 621 LYS A C 1
ATOM 5085 O O . LYS A 1 621 ? -23.457 -47.291 63.987 1.00 81.31 621 LYS A O 1
ATOM 5090 N N . SER A 1 622 ? -24.948 -46.613 65.513 1.00 78.12 622 SER A N 1
ATOM 5091 C CA . SER A 1 622 ? -25.737 -45.778 64.593 1.00 78.12 622 SER A CA 1
ATOM 5092 C C . SER A 1 622 ? -24.982 -44.515 64.142 1.00 78.12 622 SER A C 1
ATOM 5094 O O . SER A 1 622 ? -25.158 -44.053 63.016 1.00 78.12 622 SER A O 1
ATOM 5096 N N . MET A 1 623 ? -24.094 -43.970 64.982 1.00 73.25 623 MET A N 1
ATOM 5097 C CA . MET A 1 623 ? -23.194 -42.878 64.592 1.00 73.25 623 MET A CA 1
ATOM 5098 C C . MET A 1 623 ? -22.109 -43.359 63.619 1.00 73.25 623 MET A C 1
ATOM 5100 O O . MET A 1 623 ? -21.924 -42.731 62.583 1.00 73.25 623 MET A O 1
ATOM 5104 N N . GLU A 1 624 ? -21.476 -44.505 63.883 1.00 82.50 624 GLU A N 1
ATOM 5105 C CA . GLU A 1 624 ? -20.486 -45.133 62.989 1.00 82.50 624 GLU A CA 1
ATOM 5106 C C . GLU A 1 624 ? -21.086 -45.498 61.612 1.00 82.50 624 GLU A C 1
ATOM 5108 O O . GLU A 1 624 ? -20.502 -45.208 60.564 1.00 82.50 624 GLU A O 1
ATOM 5113 N N . GLU A 1 625 ? -22.303 -46.053 61.589 1.00 86.50 625 GLU A N 1
ATOM 5114 C CA . GLU A 1 625 ? -23.058 -46.313 60.354 1.00 86.50 625 GLU A CA 1
ATOM 5115 C C . GLU A 1 625 ? -23.440 -45.016 59.619 1.00 86.50 625 GLU A C 1
ATOM 5117 O O . GLU A 1 625 ? -23.382 -44.966 58.391 1.00 86.50 625 GLU A O 1
ATOM 5122 N N . LYS A 1 626 ? -23.773 -43.934 60.337 1.00 86.44 626 LYS A N 1
ATOM 5123 C CA . LYS A 1 626 ? -24.016 -42.618 59.724 1.00 86.44 626 LYS A CA 1
ATOM 5124 C C . LYS A 1 626 ? -22.739 -42.026 59.123 1.00 86.44 626 LYS A C 1
ATOM 5126 O O . LYS A 1 626 ? -22.799 -41.465 58.033 1.00 86.44 626 LYS A O 1
ATOM 5131 N N . ASP A 1 627 ? -21.608 -42.113 59.814 1.00 82.81 627 ASP A N 1
ATOM 5132 C CA . ASP A 1 627 ? -20.361 -41.473 59.383 1.00 82.81 627 ASP A CA 1
ATOM 5133 C C . ASP A 1 627 ? -19.728 -42.206 58.194 1.00 82.81 627 ASP A C 1
ATOM 5135 O O . ASP A 1 627 ? -19.352 -41.566 57.214 1.00 82.81 627 ASP A O 1
ATOM 5139 N N . THR A 1 628 ? -19.763 -43.540 58.181 1.00 86.81 628 THR A N 1
ATOM 5140 C CA . THR A 1 628 ? -19.389 -44.333 56.992 1.00 86.81 628 THR A CA 1
ATOM 5141 C C . THR A 1 628 ? -20.329 -44.101 55.799 1.00 86.81 628 THR A C 1
ATOM 5143 O O . THR A 1 628 ? -19.878 -44.089 54.649 1.00 86.81 628 THR A O 1
ATOM 5146 N N . LEU A 1 629 ? -21.624 -43.845 56.031 1.00 88.25 629 LEU A N 1
ATOM 5147 C CA . LEU A 1 629 ? -22.545 -43.402 54.976 1.00 88.25 629 LEU A CA 1
ATOM 5148 C C . LEU A 1 629 ? -22.238 -41.978 54.483 1.00 88.25 629 LEU A C 1
ATOM 5150 O O . LEU A 1 629 ? -22.341 -41.737 53.281 1.00 88.25 629 LEU A O 1
ATOM 5154 N N . LEU A 1 630 ? -21.826 -41.054 55.357 1.00 87.44 630 LEU A N 1
ATOM 5155 C CA . LEU A 1 630 ? -21.416 -39.698 54.971 1.00 87.44 630 LEU A CA 1
ATOM 5156 C C . LEU A 1 630 ? -20.128 -39.710 54.139 1.00 87.44 630 LEU A C 1
ATOM 5158 O O . LEU A 1 630 ? -20.108 -39.096 53.075 1.00 87.44 630 LEU A O 1
ATOM 5162 N N . GLU A 1 631 ? -19.104 -40.469 54.539 1.00 90.00 631 GLU A N 1
ATOM 5163 C CA . GLU A 1 631 ? -17.903 -40.687 53.717 1.00 90.00 631 GLU A CA 1
ATOM 5164 C C . GLU A 1 631 ? -18.264 -41.285 52.350 1.00 90.00 631 GLU A C 1
ATOM 5166 O O . GLU A 1 631 ? -17.736 -40.871 51.313 1.00 90.00 631 GLU A O 1
ATOM 5171 N N . ARG A 1 632 ? -19.216 -42.230 52.314 1.00 91.00 632 ARG A N 1
ATOM 5172 C CA . ARG A 1 632 ? -19.674 -42.835 51.060 1.00 91.00 632 ARG A CA 1
ATOM 5173 C C . ARG A 1 632 ? -20.438 -41.852 50.171 1.00 91.00 632 ARG A C 1
ATOM 5175 O O . ARG A 1 632 ? -20.250 -41.900 48.954 1.00 91.00 632 ARG A O 1
ATOM 5182 N N . VAL A 1 633 ? -21.263 -40.973 50.741 1.00 87.88 633 VAL A N 1
ATOM 5183 C CA . VAL A 1 633 ? -21.939 -39.889 50.010 1.00 87.88 633 VAL A CA 1
ATOM 5184 C C . VAL A 1 633 ? -20.909 -38.897 49.476 1.00 87.88 633 VAL A C 1
ATOM 5186 O O . VAL A 1 633 ? -20.878 -38.678 48.271 1.00 87.88 633 VAL A O 1
ATOM 5189 N N . GLN A 1 634 ? -19.991 -38.408 50.310 1.00 86.44 634 GLN A N 1
ATOM 5190 C CA . GLN A 1 634 ? -18.943 -37.463 49.911 1.00 86.44 634 GLN A CA 1
ATOM 5191 C C . GLN A 1 634 ? -18.037 -38.029 48.799 1.00 86.44 634 GLN A C 1
ATOM 5193 O O . GLN A 1 634 ? -17.670 -37.321 47.858 1.00 86.44 634 GLN A O 1
ATOM 5198 N N . TYR A 1 635 ? -17.715 -39.326 48.852 1.00 90.81 635 TYR A N 1
ATOM 5199 C CA . TYR A 1 635 ? -16.988 -40.023 47.787 1.00 90.81 635 TYR A CA 1
ATOM 5200 C C . TYR A 1 635 ? -17.784 -40.090 46.471 1.00 90.81 635 TYR A C 1
ATOM 5202 O O . TYR A 1 635 ? -17.219 -39.903 45.391 1.00 90.81 635 TYR A O 1
ATOM 5210 N N . LEU A 1 636 ? -19.097 -40.340 46.540 1.00 89.19 636 LEU A N 1
ATOM 5211 C CA . LEU A 1 636 ? -19.976 -40.356 45.367 1.00 89.19 636 LEU A CA 1
ATOM 5212 C C . LEU A 1 636 ? -20.201 -38.950 44.794 1.00 89.19 636 LEU A C 1
ATOM 5214 O O . LEU A 1 636 ? -20.204 -38.799 43.577 1.00 89.19 636 LEU A O 1
ATOM 5218 N N . GLU A 1 637 ? -20.326 -37.923 45.631 1.00 89.12 637 GLU A N 1
ATOM 5219 C CA . GLU A 1 637 ? -20.413 -36.517 45.219 1.00 89.12 637 GLU A CA 1
ATOM 5220 C C . GLU A 1 637 ? -19.124 -36.056 44.529 1.00 89.12 637 GLU A C 1
ATOM 5222 O O . GLU A 1 637 ? -19.184 -35.477 43.446 1.00 89.12 637 GLU A O 1
ATOM 5227 N N . SER A 1 638 ? -17.958 -36.394 45.091 1.00 88.88 638 SER A N 1
ATOM 5228 C CA . SER A 1 638 ? -16.651 -36.103 44.490 1.00 88.88 638 SER A CA 1
ATOM 5229 C C . SER A 1 638 ? -16.477 -36.789 43.127 1.00 88.88 638 SER A C 1
ATOM 5231 O O . SER A 1 638 ? -16.151 -36.131 42.136 1.00 88.88 638 SER A O 1
ATOM 5233 N N . ASN A 1 639 ? -16.797 -38.087 43.025 1.00 89.44 639 ASN A N 1
ATOM 5234 C CA . ASN A 1 639 ? -16.756 -38.811 41.749 1.00 89.44 639 ASN A CA 1
ATOM 5235 C C . ASN A 1 639 ? -17.788 -38.294 40.733 1.00 89.44 639 ASN A C 1
ATOM 5237 O O . ASN A 1 639 ? -17.475 -38.212 39.546 1.00 89.44 639 ASN A O 1
ATOM 5241 N N . ASN A 1 640 ? -18.997 -37.925 41.165 1.00 85.12 640 ASN A N 1
ATOM 5242 C CA . ASN A 1 640 ? -20.010 -37.339 40.284 1.00 85.12 640 ASN A CA 1
ATOM 5243 C C . ASN A 1 640 ? -19.583 -35.951 39.787 1.00 85.12 640 ASN A C 1
ATOM 5245 O O . ASN A 1 640 ? -19.799 -35.644 38.618 1.00 85.12 640 ASN A O 1
ATOM 5249 N N . SER A 1 641 ? -18.932 -35.142 40.629 1.00 86.38 641 SER A N 1
ATOM 5250 C CA . SER A 1 641 ? -18.347 -33.856 40.233 1.00 86.38 641 SER A CA 1
ATOM 5251 C C . SER A 1 641 ? -17.225 -34.048 39.206 1.00 86.38 641 SER A C 1
ATOM 5253 O O . SER A 1 641 ? -17.245 -33.428 38.144 1.00 86.38 641 SER A O 1
ATOM 5255 N N . ALA A 1 642 ? -16.310 -34.994 39.445 1.00 84.31 642 ALA A N 1
ATOM 5256 C CA . ALA A 1 642 ? -15.254 -35.343 38.494 1.00 84.31 642 ALA A CA 1
ATOM 5257 C C . ALA A 1 642 ? -15.816 -35.879 37.161 1.00 84.31 642 ALA A C 1
ATOM 5259 O O . ALA A 1 642 ? -15.330 -35.516 36.090 1.00 84.31 642 ALA A O 1
ATOM 5260 N N . MET A 1 643 ? -16.873 -36.698 37.201 1.00 89.44 643 MET A N 1
ATOM 5261 C CA . MET A 1 643 ? -17.564 -37.180 36.002 1.00 89.44 643 MET A CA 1
ATOM 5262 C C . MET A 1 643 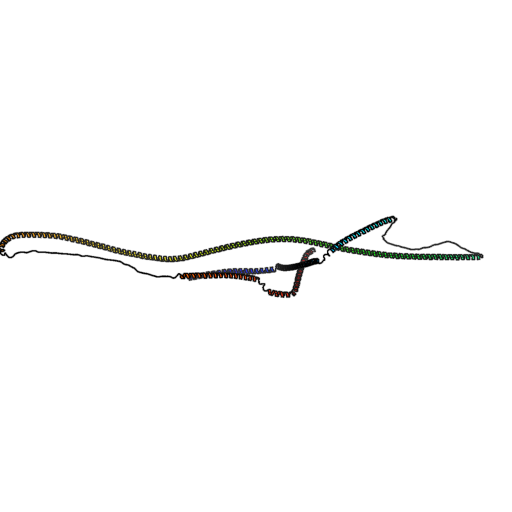? -18.311 -36.054 35.271 1.00 89.44 643 MET A C 1
ATOM 5264 O O . MET A 1 643 ? -18.333 -36.048 34.042 1.00 89.44 643 MET A O 1
ATOM 5268 N N . ALA A 1 644 ? -18.886 -35.087 35.990 1.00 90.56 644 ALA A N 1
ATOM 5269 C CA . ALA A 1 644 ? -19.517 -33.908 35.403 1.00 90.56 644 ALA A CA 1
ATOM 5270 C C . ALA A 1 644 ? -18.484 -32.984 34.736 1.00 90.56 644 ALA A C 1
ATOM 5272 O O . ALA A 1 644 ? -18.705 -32.550 33.607 1.00 90.56 644 ALA A O 1
ATOM 5273 N N . GLU A 1 645 ? -17.329 -32.746 35.366 1.00 89.25 645 GLU A N 1
ATOM 5274 C CA . GLU A 1 645 ? -16.198 -32.057 34.736 1.00 89.25 645 GLU A CA 1
ATOM 5275 C C . GLU A 1 645 ? -15.719 -32.778 33.474 1.00 89.25 645 GLU A C 1
ATOM 5277 O O . GLU A 1 645 ? -15.499 -32.143 32.446 1.00 89.25 645 GLU A O 1
ATOM 5282 N N . ASP A 1 646 ? -15.563 -34.100 33.522 1.00 90.12 646 ASP A N 1
ATOM 5283 C CA . ASP A 1 646 ? -15.069 -34.877 32.386 1.00 90.12 646 ASP A CA 1
ATOM 5284 C C . ASP A 1 646 ? -16.098 -34.942 31.239 1.00 90.12 646 ASP A C 1
ATOM 5286 O O . ASP A 1 646 ? -15.730 -34.885 30.063 1.00 90.12 646 ASP A O 1
ATOM 5290 N N . LEU A 1 647 ? -17.400 -34.940 31.556 1.00 88.62 647 LEU A N 1
ATOM 5291 C CA . LEU A 1 647 ? -18.481 -34.729 30.587 1.00 88.62 647 LEU A CA 1
ATOM 5292 C C . LEU A 1 647 ? -18.466 -33.310 30.001 1.00 88.62 647 LEU A C 1
ATOM 5294 O O . LEU A 1 647 ? -18.620 -33.174 28.792 1.00 88.62 647 LEU A O 1
ATOM 5298 N N . LEU A 1 648 ? -18.225 -32.264 30.799 1.00 89.62 648 LEU A N 1
ATOM 5299 C CA . LEU A 1 648 ? -18.095 -30.883 30.310 1.00 89.62 648 LEU A CA 1
ATOM 5300 C C . LEU A 1 648 ? -16.850 -30.698 29.430 1.00 89.62 648 LEU A C 1
ATOM 5302 O O . LEU A 1 648 ? -16.918 -30.019 28.406 1.00 89.62 648 LEU A O 1
ATOM 5306 N N . ARG A 1 649 ? -15.729 -31.350 29.763 1.00 90.88 649 ARG A N 1
ATOM 5307 C CA . ARG A 1 649 ? -14.525 -31.396 28.917 1.00 90.88 649 ARG A CA 1
ATOM 5308 C C . ARG A 1 649 ? -14.809 -32.120 27.604 1.00 90.88 649 ARG A C 1
ATOM 5310 O O . ARG A 1 649 ? -14.448 -31.606 26.551 1.00 90.88 649 ARG A O 1
ATOM 5317 N N . LYS A 1 650 ? -15.502 -33.264 27.637 1.00 89.69 650 LYS A N 1
ATOM 5318 C CA . LYS A 1 650 ? -15.923 -34.003 26.432 1.00 89.69 650 LYS A CA 1
ATOM 5319 C C . LYS A 1 650 ? -16.927 -33.219 25.587 1.00 89.69 650 LYS A C 1
ATOM 5321 O O . LYS A 1 650 ? -16.787 -33.220 24.370 1.00 89.69 650 LYS A O 1
ATOM 5326 N N . GLN A 1 651 ? -17.867 -32.505 26.203 1.00 86.44 651 GLN A N 1
ATOM 5327 C CA . GLN A 1 651 ? -18.801 -31.612 25.516 1.00 86.44 651 GLN A CA 1
ATOM 5328 C C . GLN A 1 651 ? -18.053 -30.455 24.844 1.00 86.44 651 GLN A C 1
ATOM 5330 O O . GLN A 1 651 ? -18.208 -30.259 23.647 1.00 86.44 651 GLN A O 1
ATOM 5335 N N . SER A 1 652 ? -17.151 -29.777 25.560 1.00 81.69 652 SER A N 1
ATOM 5336 C CA . SER A 1 652 ? -16.272 -28.742 24.996 1.00 81.69 652 SER A CA 1
ATOM 5337 C C . SER A 1 652 ? -15.416 -29.271 23.834 1.00 81.69 652 SER A C 1
ATOM 5339 O O . SER A 1 652 ? -15.265 -28.603 22.814 1.00 81.69 652 SER A O 1
ATOM 5341 N N . LEU A 1 653 ? -14.925 -30.514 23.924 1.00 81.94 653 LEU A N 1
ATOM 5342 C CA . LEU A 1 653 ? -14.186 -31.170 22.843 1.00 81.94 653 LEU A CA 1
ATOM 5343 C C . LEU A 1 653 ? -15.086 -31.485 21.632 1.00 81.94 653 LEU A C 1
ATOM 5345 O O . LEU A 1 653 ? -14.671 -31.285 20.493 1.00 81.94 653 LEU A O 1
ATOM 5349 N N . ILE A 1 654 ? -16.322 -31.938 21.865 1.00 80.19 654 ILE A N 1
ATOM 5350 C CA . ILE A 1 654 ? -17.348 -32.162 20.833 1.00 80.19 654 ILE A CA 1
ATOM 5351 C C . ILE A 1 654 ? -17.736 -30.842 20.161 1.00 80.19 654 ILE A C 1
ATOM 5353 O O . ILE A 1 654 ? -17.839 -30.798 18.938 1.00 80.19 654 ILE A O 1
ATOM 5357 N N . ASP A 1 655 ? -17.889 -29.760 20.921 1.00 76.50 655 ASP A N 1
ATOM 5358 C CA . ASP A 1 655 ? -18.218 -28.435 20.400 1.00 76.50 655 ASP A CA 1
ATOM 5359 C C . ASP A 1 655 ? -17.043 -27.832 19.622 1.00 76.50 655 ASP A C 1
ATOM 5361 O O . ASP A 1 655 ? -17.245 -27.309 18.528 1.00 76.50 655 ASP A O 1
ATOM 5365 N N . HIS A 1 656 ? -15.804 -28.020 20.083 1.00 76.31 656 HIS A N 1
ATOM 5366 C CA . HIS A 1 656 ? -14.594 -27.701 19.320 1.00 76.31 656 HIS A CA 1
ATOM 5367 C C . HIS A 1 656 ? -14.542 -28.479 17.991 1.00 76.31 656 HIS A C 1
ATOM 5369 O O . HIS A 1 656 ? -14.306 -27.895 16.930 1.00 76.31 656 HIS A O 1
ATOM 5375 N N . PHE A 1 657 ? -14.842 -29.784 18.008 1.00 73.56 657 PHE A N 1
ATOM 5376 C CA . PHE A 1 657 ? -14.960 -30.592 16.790 1.00 73.56 657 PHE A CA 1
ATOM 5377 C C . PHE A 1 657 ? -16.117 -30.140 15.886 1.00 73.56 657 PHE A C 1
ATOM 5379 O O . PHE A 1 657 ? -15.948 -30.119 14.669 1.00 73.56 657 PHE A O 1
ATOM 5386 N N . ASN A 1 658 ? -17.267 -29.741 16.434 1.00 72.69 658 ASN A N 1
ATOM 5387 C CA . ASN A 1 658 ? -18.415 -29.252 15.665 1.00 72.69 658 ASN A CA 1
ATOM 5388 C C . ASN A 1 658 ? -18.145 -27.876 15.036 1.00 72.69 658 ASN A C 1
ATOM 5390 O O . ASN A 1 658 ? -18.490 -27.671 13.872 1.00 72.69 658 ASN A O 1
ATOM 5394 N N . MET A 1 659 ? -17.463 -26.972 15.744 1.00 66.81 659 MET A N 1
ATOM 5395 C CA . MET A 1 659 ? -16.992 -25.689 15.209 1.00 66.81 659 MET A CA 1
ATOM 5396 C C . MET A 1 659 ? -15.996 -25.899 14.060 1.00 66.81 659 MET A C 1
ATOM 5398 O O . MET A 1 659 ? -16.167 -25.327 12.982 1.00 66.81 659 MET A O 1
ATOM 5402 N N . HIS A 1 660 ? -15.019 -26.800 14.222 1.00 58.62 660 HIS A N 1
ATOM 5403 C CA . HIS A 1 660 ? -14.137 -27.200 13.119 1.00 58.62 660 HIS A CA 1
ATOM 5404 C C . HIS A 1 660 ? -14.896 -27.871 11.962 1.00 58.62 660 HIS A C 1
ATOM 5406 O O . HIS A 1 660 ? -14.554 -27.665 10.800 1.00 58.62 660 HIS A O 1
ATOM 5412 N N . LYS A 1 661 ? -15.959 -28.632 12.246 1.00 53.66 661 LYS A N 1
ATOM 5413 C CA . LYS A 1 661 ? -16.797 -29.293 11.233 1.00 53.66 661 LYS A CA 1
ATOM 5414 C C . LYS A 1 661 ? -17.661 -28.307 10.439 1.00 53.66 661 LYS A C 1
ATOM 5416 O O . LYS A 1 661 ? -17.893 -28.554 9.258 1.00 53.66 661 LYS A O 1
ATOM 5421 N N . GLN A 1 662 ? -18.069 -27.180 11.028 1.00 46.34 662 GLN A N 1
ATOM 5422 C CA . GLN A 1 662 ? -18.734 -26.086 10.304 1.00 46.34 662 GLN A CA 1
ATOM 5423 C C . GLN A 1 662 ? -17.784 -25.355 9.340 1.00 46.34 662 GLN A C 1
ATOM 5425 O O . GLN A 1 662 ? -18.210 -24.979 8.252 1.00 46.34 662 GLN A O 1
ATOM 5430 N N . PHE A 1 663 ? -16.488 -25.261 9.658 1.00 43.78 663 PHE A N 1
ATOM 5431 C CA . PHE A 1 663 ? -15.450 -24.847 8.697 1.00 43.78 663 PHE A CA 1
ATOM 5432 C C . PHE A 1 663 ? -14.970 -25.982 7.761 1.00 43.78 663 PHE A C 1
ATOM 5434 O O . PHE A 1 663 ? -14.184 -25.736 6.848 1.00 43.78 663 PHE A O 1
ATOM 5441 N N . GLY A 1 664 ? -15.438 -27.221 7.956 1.00 39.50 664 GLY A N 1
ATOM 5442 C CA . GLY A 1 664 ? -14.926 -28.426 7.289 1.00 39.50 664 GLY A CA 1
ATOM 5443 C C . GLY A 1 664 ? -15.758 -28.972 6.119 1.00 39.50 664 GLY A C 1
ATOM 5444 O O . GLY A 1 664 ? -15.329 -29.929 5.469 1.00 39.50 664 GLY A O 1
ATOM 5445 N N . GLN A 1 665 ? -16.934 -28.408 5.811 1.00 41.06 665 GLN A N 1
ATOM 5446 C CA . GLN A 1 665 ? -17.824 -28.910 4.745 1.00 41.06 665 GLN A CA 1
ATOM 5447 C C . GLN A 1 665 ? -17.365 -28.562 3.310 1.00 41.06 665 GLN A C 1
ATOM 5449 O O . GLN A 1 665 ? -18.125 -28.017 2.513 1.00 41.06 665 GLN A O 1
ATOM 5454 N N . GLN A 1 666 ? -16.134 -28.939 2.942 1.00 44.19 666 GLN A N 1
ATOM 5455 C CA . GLN A 1 666 ? -15.721 -29.010 1.529 1.00 44.19 666 GLN A CA 1
ATOM 5456 C C . GLN A 1 666 ? -14.619 -30.036 1.187 1.00 44.19 666 GLN A C 1
ATOM 5458 O O . GLN A 1 666 ? -14.322 -30.218 0.007 1.00 44.19 666 GLN A O 1
ATOM 5463 N N . GLN A 1 667 ? -14.031 -30.751 2.160 1.00 42.56 667 GLN A N 1
ATOM 5464 C CA . GLN A 1 667 ? -12.902 -31.670 1.911 1.00 42.56 667 GLN A CA 1
ATOM 5465 C C . GLN A 1 667 ? -13.070 -33.058 2.563 1.00 42.56 667 GLN A C 1
ATOM 5467 O O . GLN A 1 667 ? -12.354 -33.409 3.495 1.00 42.56 667 GLN A O 1
ATOM 5472 N N . SER A 1 668 ? -14.000 -33.888 2.062 1.00 40.38 668 SER A N 1
ATOM 5473 C CA . SER A 1 668 ? -14.047 -35.323 2.432 1.00 40.38 668 SER A CA 1
ATOM 5474 C C . SER A 1 668 ? -14.737 -36.261 1.413 1.00 40.38 668 SER A C 1
ATOM 5476 O O . SER A 1 668 ? -15.358 -37.251 1.784 1.00 40.38 668 SER A O 1
ATOM 5478 N N . GLN A 1 669 ? -14.654 -35.965 0.107 1.00 42.28 669 GLN A N 1
ATOM 5479 C CA . GLN A 1 669 ? -15.085 -36.893 -0.968 1.00 42.28 669 GLN A CA 1
ATOM 5480 C C . GLN A 1 669 ? -14.134 -36.950 -2.185 1.00 42.28 669 GLN A C 1
ATOM 5482 O O . GLN A 1 669 ? -14.422 -37.621 -3.175 1.00 42.28 669 GLN A O 1
ATOM 5487 N N . ASN A 1 670 ? -12.984 -36.266 -2.141 1.00 44.88 670 ASN A N 1
ATOM 5488 C CA . ASN A 1 670 ? -12.163 -36.056 -3.339 1.00 44.88 670 ASN A CA 1
ATOM 5489 C C . ASN A 1 670 ? -11.086 -37.117 -3.610 1.00 44.88 670 ASN A C 1
ATOM 5491 O O . ASN A 1 670 ? -10.569 -37.134 -4.722 1.00 44.88 670 ASN A O 1
ATOM 5495 N N . GLU A 1 671 ? -10.748 -38.015 -2.682 1.00 43.62 671 GLU A N 1
ATOM 5496 C CA . GLU A 1 671 ? -9.644 -38.968 -2.904 1.00 43.62 671 GLU A CA 1
ATOM 5497 C C . GLU A 1 671 ? -9.972 -40.021 -3.978 1.00 43.62 671 GLU A C 1
ATOM 5499 O O . GLU A 1 671 ? -9.188 -40.213 -4.908 1.00 43.62 671 GLU A O 1
ATOM 5504 N N . ALA A 1 672 ? -11.174 -40.609 -3.943 1.00 46.69 672 ALA A N 1
ATOM 5505 C CA . ALA A 1 672 ? -11.642 -41.522 -4.993 1.00 46.69 672 ALA A CA 1
ATOM 5506 C C . ALA A 1 672 ? -11.787 -40.819 -6.361 1.00 46.69 672 ALA A C 1
ATOM 5508 O O . ALA A 1 672 ? -11.401 -41.359 -7.399 1.00 46.69 672 ALA A O 1
ATOM 5509 N N . SER A 1 673 ? -12.290 -39.580 -6.361 1.00 48.56 673 SER A N 1
ATOM 5510 C CA . SER A 1 673 ? -12.459 -38.771 -7.576 1.00 48.56 673 SER A CA 1
ATOM 5511 C C . SER A 1 673 ? -11.129 -38.282 -8.164 1.00 48.56 673 SER A C 1
ATOM 5513 O O . SER A 1 673 ? -11.026 -38.125 -9.377 1.00 48.56 673 SER A O 1
ATOM 5515 N N . SER A 1 674 ? -10.102 -38.059 -7.337 1.00 50.56 674 SER A N 1
ATOM 5516 C CA . SER A 1 674 ? -8.774 -37.582 -7.755 1.00 50.56 674 SER A CA 1
ATOM 5517 C C . SER A 1 674 ? -8.082 -38.568 -8.699 1.00 50.56 674 SER A C 1
ATOM 5519 O O . SER A 1 674 ? -7.570 -38.170 -9.746 1.00 50.56 674 SER A O 1
ATOM 5521 N N . LEU A 1 675 ? -8.132 -39.866 -8.379 1.00 55.81 675 LEU A N 1
ATOM 5522 C CA . LEU A 1 675 ? -7.530 -40.918 -9.203 1.00 55.81 675 LEU A CA 1
ATOM 5523 C C . LEU A 1 675 ? -8.246 -41.066 -10.553 1.00 55.81 675 LEU A C 1
ATOM 5525 O O . LEU A 1 675 ? -7.594 -41.044 -11.596 1.00 55.81 675 LEU A O 1
ATOM 5529 N N . LEU A 1 676 ? -9.583 -41.126 -10.551 1.00 54.72 676 LEU A N 1
ATOM 5530 C CA . LEU A 1 676 ? -10.374 -41.173 -11.788 1.00 54.72 676 LEU A CA 1
ATOM 5531 C C . LEU A 1 676 ? -10.166 -39.924 -12.655 1.00 54.72 676 LEU A C 1
ATOM 5533 O O . LEU A 1 676 ? -10.087 -40.033 -13.877 1.00 54.72 676 LEU A O 1
ATOM 5537 N N . ARG A 1 677 ? -10.025 -38.742 -12.043 1.00 60.09 677 ARG A N 1
ATOM 5538 C CA . ARG A 1 677 ? -9.799 -37.491 -12.774 1.00 60.09 677 ARG A CA 1
ATOM 5539 C C . ARG A 1 677 ? -8.410 -37.439 -13.413 1.00 60.09 677 ARG A C 1
ATOM 5541 O O . ARG A 1 677 ? -8.329 -37.122 -14.592 1.00 60.09 677 ARG A O 1
ATOM 5548 N N . LYS A 1 678 ? -7.351 -37.863 -12.710 1.00 59.66 678 LYS A N 1
ATOM 5549 C CA . LYS A 1 678 ? -5.997 -37.989 -13.290 1.00 59.66 678 LYS A CA 1
ATOM 5550 C C . LYS A 1 678 ? -5.951 -38.940 -14.492 1.00 59.66 678 LYS A C 1
ATOM 5552 O O . LYS A 1 678 ? -5.297 -38.624 -15.480 1.00 59.66 678 LYS A O 1
ATOM 5557 N N . VAL A 1 679 ? -6.675 -40.063 -14.443 1.00 56.47 679 VAL A N 1
ATOM 5558 C CA . VAL A 1 679 ? -6.784 -40.996 -15.583 1.00 56.47 679 VAL A CA 1
ATOM 5559 C C . VAL A 1 679 ? -7.571 -40.381 -16.748 1.00 56.47 679 VAL A C 1
ATOM 5561 O O . VAL A 1 679 ? -7.191 -40.551 -17.901 1.00 56.47 679 VAL A O 1
ATOM 5564 N N . VAL A 1 680 ? -8.641 -39.631 -16.469 1.00 61.16 680 VAL A N 1
ATOM 5565 C CA . VAL A 1 680 ? -9.454 -38.961 -17.501 1.00 61.16 680 VAL A CA 1
ATOM 5566 C C . VAL A 1 680 ? -8.741 -37.764 -18.139 1.00 61.16 680 VAL A C 1
ATOM 5568 O O . VAL A 1 680 ? -8.979 -37.483 -19.311 1.00 61.16 680 VAL A O 1
ATOM 5571 N N . ASP A 1 681 ? -7.889 -37.054 -17.404 1.00 56.47 681 ASP A N 1
ATOM 5572 C CA . ASP A 1 681 ? -7.170 -35.895 -17.935 1.00 56.47 681 ASP A CA 1
ATOM 5573 C C . ASP A 1 681 ? -5.953 -36.327 -18.783 1.00 56.47 681 ASP A C 1
ATOM 5575 O O . ASP A 1 681 ? -5.782 -35.792 -19.876 1.00 56.47 681 ASP A O 1
ATOM 5579 N N . LEU A 1 682 ? -5.247 -37.412 -18.417 1.00 56.19 682 LEU A N 1
ATOM 5580 C CA . LEU A 1 682 ? -4.239 -38.067 -19.280 1.00 56.19 682 LEU A CA 1
ATOM 5581 C C . LEU A 1 682 ? -4.785 -38.521 -20.650 1.00 56.19 682 LEU A C 1
ATOM 5583 O O . LEU A 1 682 ? -4.032 -38.612 -21.614 1.00 56.19 682 LEU A O 1
ATOM 5587 N N . VAL A 1 683 ? -6.090 -38.793 -20.758 1.00 56.41 683 VAL A N 1
ATOM 5588 C CA . VAL A 1 683 ? -6.762 -39.190 -22.014 1.00 56.41 683 VAL A CA 1
ATOM 5589 C C . VAL A 1 683 ? -7.267 -37.974 -22.819 1.00 56.41 683 VAL A C 1
ATOM 5591 O O . VAL A 1 683 ? -7.773 -38.125 -23.929 1.00 56.41 683 VAL A O 1
ATOM 5594 N N . LYS A 1 684 ? -7.126 -36.743 -22.304 1.00 51.34 684 LYS A N 1
ATOM 5595 C CA . LYS A 1 684 ? -7.539 -35.509 -23.004 1.00 51.34 684 LYS A CA 1
ATOM 5596 C C . LYS A 1 684 ? -6.401 -34.738 -23.662 1.00 51.34 684 LYS A C 1
ATOM 5598 O O . LYS A 1 684 ? -6.698 -33.895 -24.512 1.00 51.34 684 LYS A O 1
ATOM 5603 N N . ASP A 1 685 ? -5.145 -34.981 -23.292 1.00 51.34 685 ASP A N 1
ATOM 5604 C CA . ASP A 1 685 ? -4.043 -34.108 -23.713 1.00 51.34 685 ASP A CA 1
ATOM 5605 C C . ASP A 1 685 ? -3.665 -34.211 -25.198 1.00 51.34 685 ASP A C 1
ATOM 5607 O O . ASP A 1 685 ? -3.232 -33.220 -25.781 1.00 51.34 685 ASP A O 1
ATOM 5611 N N . GLU A 1 686 ? -3.985 -35.308 -25.891 1.00 49.75 686 GLU A N 1
ATOM 5612 C CA . GLU A 1 686 ? -3.874 -35.337 -27.364 1.00 49.75 686 GLU A CA 1
ATOM 5613 C C . GLU A 1 686 ? -4.872 -34.384 -28.067 1.00 49.75 686 GLU A C 1
ATOM 5615 O O . GLU A 1 686 ? -4.740 -34.094 -29.255 1.00 49.75 686 GLU A O 1
ATOM 5620 N N . GLY A 1 687 ? -5.858 -33.846 -27.336 1.00 54.72 687 GLY A N 1
ATOM 5621 C CA . GLY A 1 687 ? -6.813 -32.844 -27.816 1.00 54.72 687 GLY A CA 1
ATOM 5622 C C . GLY A 1 687 ? -6.666 -31.445 -27.201 1.00 54.72 687 GLY A C 1
ATOM 5623 O O . GLY A 1 687 ? -7.430 -30.550 -27.582 1.00 54.72 687 GLY A O 1
ATOM 5624 N N . SER A 1 688 ? -5.745 -31.225 -26.252 1.00 54.62 688 SER A N 1
ATOM 5625 C CA . SER A 1 688 ? -5.607 -29.939 -25.546 1.00 54.62 688 SER A CA 1
ATOM 5626 C C . SER A 1 688 ? -4.891 -28.893 -26.408 1.00 54.62 688 SER A C 1
ATOM 5628 O O . SER A 1 688 ? -5.463 -27.832 -26.676 1.00 54.62 688 SER A O 1
ATOM 5630 N N . GLY A 1 689 ? -3.720 -29.227 -26.959 1.00 58.12 689 GLY A N 1
ATOM 5631 C CA . GLY A 1 689 ? -2.892 -28.302 -27.747 1.00 58.12 689 GLY A CA 1
ATOM 5632 C C . GLY A 1 689 ? -3.610 -27.652 -28.939 1.00 58.12 689 GLY A C 1
ATOM 5633 O O . GLY A 1 689 ? -3.474 -26.453 -29.165 1.00 58.12 689 GLY A O 1
ATOM 5634 N N . SER A 1 690 ? -4.464 -28.386 -29.665 1.00 56.56 690 SER A N 1
ATOM 5635 C CA . SER A 1 690 ? -5.240 -27.811 -30.781 1.00 56.56 690 SER A CA 1
ATOM 5636 C C . SER A 1 690 ? -6.280 -26.777 -30.312 1.00 56.56 690 SER A C 1
ATOM 5638 O O . SER A 1 690 ? -6.532 -25.782 -30.997 1.00 56.56 690 SER A O 1
ATOM 5640 N N . ARG A 1 691 ? -6.849 -26.945 -29.109 1.00 70.38 691 ARG A N 1
ATOM 5641 C CA . ARG A 1 691 ? -7.755 -25.952 -28.505 1.00 70.38 691 ARG A CA 1
ATOM 5642 C C . ARG A 1 691 ? -6.998 -24.749 -27.962 1.00 70.38 691 ARG A C 1
ATOM 5644 O O . ARG A 1 691 ? -7.487 -23.633 -28.102 1.00 70.38 691 ARG A O 1
ATOM 5651 N N . GLU A 1 692 ? -5.815 -24.947 -27.386 1.00 72.69 692 GLU A N 1
ATOM 5652 C CA . GLU A 1 692 ? -4.974 -23.838 -26.928 1.00 72.69 692 GLU A CA 1
ATOM 5653 C C . GLU A 1 692 ? -4.432 -23.005 -28.089 1.00 72.69 692 GLU A C 1
ATOM 5655 O O . GLU A 1 692 ? -4.480 -21.780 -28.015 1.00 72.69 692 GLU A O 1
ATOM 5660 N N . ILE A 1 693 ? -4.020 -23.632 -29.196 1.00 73.75 693 ILE A N 1
ATOM 5661 C CA . ILE A 1 693 ? -3.629 -22.927 -30.425 1.00 73.75 693 ILE A CA 1
ATOM 5662 C C . ILE A 1 693 ? -4.804 -22.104 -30.965 1.00 73.75 693 ILE A C 1
ATOM 5664 O O . ILE A 1 693 ? -4.636 -20.910 -31.199 1.00 73.75 693 ILE A O 1
ATOM 5668 N N . ASN A 1 694 ? -6.006 -22.683 -31.088 1.00 71.88 694 ASN A N 1
ATOM 5669 C CA . ASN A 1 694 ? -7.190 -21.933 -31.525 1.00 71.88 694 ASN A CA 1
ATOM 5670 C C . ASN A 1 694 ? -7.553 -20.791 -30.560 1.00 71.88 694 ASN A C 1
ATOM 5672 O O . ASN A 1 694 ? -7.851 -19.687 -31.007 1.00 71.88 694 ASN A O 1
ATOM 5676 N N . LYS A 1 695 ? -7.465 -21.006 -29.242 1.00 84.50 695 LYS A N 1
ATOM 5677 C CA . LYS A 1 695 ? -7.720 -19.967 -28.231 1.00 84.50 695 LYS A CA 1
ATOM 5678 C C . LYS A 1 695 ? -6.668 -18.853 -28.264 1.00 84.50 695 LYS A C 1
ATOM 5680 O O . LYS A 1 695 ? -7.010 -17.688 -28.098 1.00 84.50 695 LYS A O 1
ATOM 5685 N N . LYS A 1 696 ? -5.399 -19.186 -28.514 1.00 82.88 696 LYS A N 1
ATOM 5686 C CA . LYS A 1 696 ? -4.298 -18.224 -28.681 1.00 82.88 696 LYS A CA 1
ATOM 5687 C C . LYS A 1 696 ? -4.433 -17.438 -29.988 1.00 82.88 696 LYS A C 1
ATOM 5689 O O . LYS A 1 696 ? -4.173 -16.241 -29.993 1.00 82.88 696 LYS A O 1
ATOM 5694 N N . LEU A 1 697 ? -4.902 -18.079 -31.061 1.00 83.25 697 LEU A N 1
ATOM 5695 C CA . LEU A 1 697 ? -5.236 -17.428 -32.330 1.00 83.25 697 LEU A CA 1
ATOM 5696 C C . LEU A 1 697 ? -6.438 -16.481 -32.176 1.00 83.25 697 LEU A C 1
ATOM 5698 O O . LEU A 1 697 ? -6.390 -15.356 -32.660 1.00 83.25 697 LEU A O 1
ATOM 5702 N N . GLN A 1 698 ? -7.478 -16.902 -31.448 1.00 81.56 698 GLN A N 1
ATOM 5703 C CA . GLN A 1 698 ? -8.635 -16.067 -31.119 1.00 81.56 698 GLN A CA 1
ATOM 5704 C C . GLN A 1 698 ? -8.225 -14.843 -30.288 1.00 81.56 698 GLN A C 1
ATOM 5706 O O . GLN A 1 698 ? -8.567 -13.729 -30.664 1.00 81.56 698 GLN A O 1
ATOM 5711 N N . LEU A 1 699 ? -7.437 -15.021 -29.221 1.00 87.00 699 LEU A N 1
ATOM 5712 C CA . LEU A 1 699 ? -6.932 -13.902 -28.414 1.00 87.00 699 LEU A CA 1
ATOM 5713 C C . LEU A 1 699 ? -6.058 -12.942 -29.238 1.00 87.00 699 LEU A C 1
ATOM 5715 O O . LEU A 1 699 ? -6.171 -11.732 -29.085 1.00 87.00 699 LEU A O 1
ATOM 5719 N N . MET A 1 700 ? -5.233 -13.459 -30.154 1.00 87.50 700 MET A N 1
ATOM 5720 C CA . MET A 1 700 ? -4.422 -12.643 -31.068 1.00 87.50 700 MET A CA 1
ATOM 5721 C C . MET A 1 700 ? -5.286 -11.866 -32.075 1.00 87.50 700 MET A C 1
ATOM 5723 O O . MET A 1 700 ? -4.971 -10.723 -32.400 1.00 87.50 700 MET A O 1
ATOM 5727 N N . LEU A 1 701 ? -6.388 -12.453 -32.550 1.00 91.38 701 LEU A N 1
ATOM 5728 C CA . LEU A 1 701 ? -7.387 -11.776 -33.382 1.00 91.38 701 LEU A CA 1
ATOM 5729 C C . LEU A 1 701 ? -8.138 -10.697 -32.594 1.00 91.38 701 LEU A C 1
ATOM 5731 O O . LEU A 1 701 ? -8.273 -9.584 -33.089 1.00 91.38 701 LEU A O 1
ATOM 5735 N N . GLU A 1 702 ? -8.576 -10.986 -31.369 1.00 86.56 702 GLU A N 1
ATOM 5736 C CA . GLU A 1 702 ? -9.248 -10.031 -30.477 1.00 86.56 702 GLU A CA 1
ATOM 5737 C C . GLU A 1 702 ? -8.326 -8.852 -30.112 1.00 86.56 702 GLU A C 1
ATOM 5739 O O . GLU A 1 702 ? -8.738 -7.696 -30.207 1.00 86.56 702 GLU A O 1
ATOM 5744 N N . GLU A 1 703 ? -7.054 -9.113 -29.796 1.00 91.06 703 GLU A N 1
ATOM 5745 C CA . GLU A 1 703 ? -6.040 -8.082 -29.538 1.00 91.06 703 GLU A CA 1
ATOM 5746 C C . GLU A 1 703 ? -5.759 -7.233 -30.792 1.00 91.06 703 GLU A C 1
ATOM 5748 O O . GLU A 1 703 ? -5.662 -6.007 -30.711 1.00 91.06 703 GLU A O 1
ATOM 5753 N N . THR A 1 704 ? -5.673 -7.866 -31.967 1.00 90.56 704 THR A N 1
ATOM 5754 C CA . THR A 1 704 ? -5.446 -7.187 -33.257 1.00 90.56 704 THR A CA 1
ATOM 5755 C C . THR A 1 704 ? -6.653 -6.341 -33.669 1.00 90.56 704 THR A C 1
ATOM 5757 O O . THR A 1 704 ? -6.486 -5.228 -34.165 1.00 90.56 704 THR A O 1
ATOM 5760 N N . LEU A 1 705 ? -7.874 -6.824 -33.425 1.00 89.56 705 LEU A N 1
ATOM 5761 C CA . LEU A 1 705 ? -9.111 -6.078 -33.652 1.00 89.56 705 LEU A CA 1
ATOM 5762 C C . LEU A 1 705 ? -9.217 -4.883 -32.701 1.00 89.56 705 LEU A C 1
ATOM 5764 O O . LEU A 1 705 ? -9.501 -3.785 -33.171 1.00 89.56 705 LEU A O 1
ATOM 5768 N N . MET A 1 706 ? -8.910 -5.042 -31.408 1.00 88.19 706 MET A N 1
ATOM 5769 C CA . MET A 1 706 ? -8.858 -3.904 -30.480 1.00 88.19 706 MET A CA 1
ATOM 5770 C C . MET A 1 706 ? -7.779 -2.888 -30.874 1.00 88.19 706 MET A C 1
ATOM 5772 O O . MET A 1 706 ? -8.053 -1.691 -30.869 1.00 88.19 706 MET A O 1
ATOM 5776 N N . LYS A 1 707 ? -6.588 -3.334 -31.297 1.00 92.56 707 LYS A N 1
ATOM 5777 C CA . LYS A 1 707 ? -5.540 -2.445 -31.827 1.00 92.56 707 LYS A CA 1
ATOM 5778 C C . LYS A 1 707 ? -5.997 -1.688 -33.075 1.00 92.56 707 LYS A C 1
ATOM 5780 O O . LYS A 1 707 ? -5.750 -0.490 -33.160 1.00 92.56 707 LYS A O 1
ATOM 5785 N N . ASN A 1 708 ? -6.709 -2.335 -33.999 1.00 87.56 708 ASN A N 1
ATOM 5786 C CA . ASN A 1 708 ? -7.272 -1.674 -35.180 1.00 87.56 708 ASN A CA 1
ATOM 5787 C C . ASN A 1 708 ? -8.387 -0.676 -34.827 1.00 87.56 708 ASN A C 1
ATOM 5789 O O . ASN A 1 708 ? -8.399 0.418 -35.383 1.00 87.56 708 ASN A O 1
ATOM 5793 N N . VAL A 1 709 ? -9.271 -0.996 -33.874 1.00 90.69 709 VAL A N 1
ATOM 5794 C CA . VAL A 1 709 ? -10.282 -0.048 -33.366 1.00 90.69 709 VAL A CA 1
ATOM 5795 C C . VAL A 1 709 ? -9.606 1.169 -32.735 1.00 90.69 709 VAL A C 1
ATOM 5797 O O . VAL A 1 709 ? -9.938 2.295 -33.086 1.00 90.69 709 VAL A O 1
ATOM 5800 N N . HIS A 1 710 ? -8.601 0.969 -31.881 1.00 84.50 710 HIS A N 1
ATOM 5801 C CA . HIS A 1 710 ? -7.905 2.078 -31.227 1.00 84.50 710 HIS A CA 1
ATOM 5802 C C . HIS A 1 710 ? -7.048 2.893 -32.215 1.00 84.50 710 HIS A C 1
ATOM 5804 O O . HIS A 1 710 ? -6.939 4.110 -32.088 1.00 84.50 710 HIS A O 1
ATOM 5810 N N . LEU A 1 711 ? -6.475 2.264 -33.249 1.00 92.12 711 LEU A N 1
ATOM 5811 C CA . LEU A 1 711 ? -5.852 2.970 -34.376 1.00 92.12 711 LEU A CA 1
ATOM 5812 C C . LEU A 1 711 ? -6.877 3.804 -35.154 1.00 92.12 711 LEU A C 1
ATOM 5814 O O . LEU A 1 711 ? -6.567 4.935 -35.516 1.00 92.12 711 LEU A O 1
ATOM 5818 N N . GLN A 1 712 ? -8.094 3.298 -35.365 1.00 89.56 712 GLN A N 1
ATOM 5819 C CA . GLN A 1 712 ? -9.168 4.055 -36.006 1.00 89.56 712 GLN A CA 1
ATOM 5820 C C . GLN A 1 712 ? -9.632 5.237 -35.136 1.00 89.56 712 GLN A C 1
ATOM 5822 O O . GLN A 1 712 ? -9.709 6.353 -35.639 1.00 89.56 712 GLN A O 1
ATOM 5827 N N . GLU A 1 713 ? -9.844 5.049 -33.829 1.00 89.81 713 GLU A N 1
ATOM 5828 C CA . GLU A 1 713 ? -10.169 6.137 -32.888 1.00 89.81 713 GLU A CA 1
ATOM 5829 C C . GLU A 1 713 ? -9.069 7.214 -32.851 1.00 89.81 713 GLU A C 1
ATOM 5831 O O . GLU A 1 713 ? -9.362 8.415 -32.815 1.00 89.81 713 GLU A O 1
ATOM 5836 N N . ASN A 1 714 ? -7.799 6.800 -32.912 1.00 90.69 714 ASN A N 1
ATOM 5837 C CA . ASN A 1 714 ? -6.656 7.705 -33.006 1.00 90.69 714 ASN A CA 1
ATOM 5838 C C . ASN A 1 714 ? -6.624 8.448 -34.350 1.00 90.69 714 ASN A C 1
ATOM 5840 O O . ASN A 1 714 ? -6.450 9.663 -34.347 1.00 90.69 714 ASN A O 1
ATOM 5844 N N . LEU A 1 715 ? -6.855 7.774 -35.482 1.00 92.38 715 LEU A N 1
ATOM 5845 C CA . LEU A 1 715 ? -6.935 8.400 -36.809 1.00 92.38 715 LEU A CA 1
ATOM 5846 C C . LEU A 1 715 ? -8.115 9.376 -36.922 1.00 92.38 715 LEU A C 1
ATOM 5848 O O . LEU A 1 715 ? -7.950 10.469 -37.456 1.00 92.38 715 LEU A O 1
ATOM 5852 N N . GLU A 1 716 ? -9.282 9.040 -36.373 1.00 92.19 716 GLU A N 1
ATOM 5853 C CA . GLU A 1 716 ? -10.436 9.943 -36.299 1.00 92.19 716 GLU A CA 1
ATOM 5854 C C . GLU A 1 716 ? -10.164 11.152 -35.395 1.00 92.19 716 GLU A C 1
ATOM 5856 O O . GLU A 1 716 ? -10.667 12.246 -35.653 1.00 92.19 716 GLU A O 1
ATOM 5861 N N . THR A 1 717 ? -9.370 10.978 -34.336 1.00 89.88 717 THR A N 1
ATOM 5862 C CA . THR A 1 717 ? -8.969 12.070 -33.436 1.00 89.88 717 THR A CA 1
ATOM 5863 C C . THR A 1 717 ? -7.923 12.968 -34.095 1.00 89.88 717 THR A C 1
ATOM 5865 O O . THR A 1 717 ? -8.074 14.188 -34.060 1.00 89.88 717 THR A O 1
ATOM 5868 N N . LEU A 1 718 ? -6.934 12.391 -34.784 1.00 91.06 718 LEU A N 1
ATOM 5869 C CA . LEU A 1 718 ? -5.948 13.131 -35.573 1.00 91.06 718 LEU A CA 1
ATOM 5870 C C . LEU A 1 718 ? -6.611 13.871 -36.742 1.00 91.06 718 LEU A C 1
ATOM 5872 O O . LEU A 1 718 ? -6.286 15.023 -36.991 1.00 91.06 718 LEU A O 1
ATOM 5876 N N . SER A 1 719 ? -7.586 13.255 -37.415 1.00 91.12 719 SER A N 1
ATOM 5877 C CA . SER A 1 719 ? -8.373 13.882 -38.484 1.00 91.12 719 SER A CA 1
ATOM 5878 C C . SER A 1 719 ? -9.199 15.064 -37.964 1.00 91.12 719 SER A C 1
ATOM 5880 O O . SER A 1 719 ? -9.156 16.144 -38.553 1.00 91.12 719 SER A O 1
ATOM 5882 N N . ARG A 1 720 ? -9.879 14.910 -36.816 1.00 90.44 720 ARG A N 1
ATOM 5883 C CA . ARG A 1 720 ? -10.575 16.017 -36.135 1.00 90.44 720 ARG A CA 1
ATOM 5884 C C . ARG A 1 720 ? -9.622 17.153 -35.757 1.00 90.44 720 ARG A C 1
ATOM 5886 O O . ARG A 1 720 ? -9.986 18.315 -35.921 1.00 90.44 720 ARG A O 1
ATOM 5893 N N . GLU A 1 721 ? -8.417 16.834 -35.293 1.00 87.00 721 GLU A N 1
ATOM 5894 C CA . GLU A 1 721 ? -7.413 17.832 -34.913 1.00 87.00 721 GLU A CA 1
ATOM 5895 C C . GLU A 1 721 ? -6.786 18.529 -36.132 1.00 87.00 721 GLU A C 1
ATOM 5897 O O . GLU A 1 721 ? -6.639 19.747 -36.122 1.00 87.00 721 GLU A O 1
ATOM 5902 N N . VAL A 1 722 ? -6.526 17.808 -37.228 1.00 87.12 722 VAL A N 1
ATOM 5903 C CA . VAL A 1 722 ? -6.128 18.400 -38.517 1.00 87.12 722 VAL A CA 1
ATOM 5904 C C . VAL A 1 722 ? -7.205 19.365 -39.010 1.00 87.12 722 VAL A C 1
ATOM 5906 O O . VAL A 1 722 ? -6.888 20.513 -39.288 1.00 87.12 722 VAL A O 1
ATOM 5909 N N . VAL A 1 723 ? -8.486 18.978 -39.016 1.00 86.38 723 VAL A N 1
ATOM 5910 C CA . VAL A 1 723 ? -9.593 19.885 -39.386 1.00 86.38 723 VAL A CA 1
ATOM 5911 C C . VAL A 1 723 ? -9.681 21.098 -38.444 1.00 86.38 723 VAL A C 1
ATOM 5913 O O . VAL A 1 723 ? -9.957 22.211 -38.895 1.00 86.38 723 VAL A O 1
ATOM 5916 N N . ARG A 1 724 ? -9.401 20.926 -37.143 1.00 86.81 724 ARG A N 1
ATOM 5917 C CA . ARG A 1 724 ? -9.338 22.032 -36.169 1.00 86.81 724 ARG A CA 1
ATOM 5918 C C . ARG A 1 724 ? -8.195 23.010 -36.468 1.00 86.81 724 ARG A C 1
ATOM 5920 O O . ARG A 1 724 ? -8.366 24.207 -36.253 1.00 86.81 724 ARG A O 1
ATOM 5927 N N . LEU A 1 725 ? -7.056 22.510 -36.947 1.00 81.94 725 LEU A N 1
ATOM 5928 C CA . LEU A 1 725 ? -5.862 23.292 -37.281 1.00 81.94 725 LEU A CA 1
ATOM 5929 C C . LEU A 1 725 ? -5.896 23.877 -38.705 1.00 81.94 725 LEU A C 1
ATOM 5931 O O . LEU A 1 725 ? -5.291 24.919 -38.937 1.00 81.94 725 LEU A O 1
ATOM 5935 N N . SER A 1 726 ? -6.636 23.268 -39.637 1.00 78.88 726 SER A N 1
ATOM 5936 C CA . SER A 1 726 ? -6.855 23.793 -40.993 1.00 78.88 726 SER A CA 1
ATOM 5937 C C . SER A 1 726 ? -7.831 24.970 -41.030 1.00 78.88 726 SER A C 1
ATOM 5939 O O . SER A 1 726 ? -7.637 25.873 -41.837 1.00 78.88 726 SER A O 1
ATOM 5941 N N . LYS A 1 727 ? -8.835 25.019 -40.141 1.00 73.50 727 LYS A N 1
ATOM 5942 C CA . LYS A 1 727 ? -9.813 26.123 -40.104 1.00 73.50 727 LYS A CA 1
ATOM 5943 C C . LYS A 1 727 ? -9.180 27.526 -40.020 1.00 73.50 727 LYS A C 1
ATOM 5945 O O . LYS A 1 727 ? -9.495 28.345 -40.878 1.00 73.50 727 LYS A O 1
ATOM 5950 N N . PRO A 1 728 ? -8.244 27.807 -39.087 1.00 69.94 728 PRO A N 1
ATOM 5951 C CA . PRO A 1 728 ? -7.536 29.088 -39.056 1.00 69.94 728 PRO A CA 1
ATOM 5952 C C . PRO A 1 728 ? -6.722 29.402 -40.319 1.00 69.94 728 PRO A C 1
ATOM 5954 O O . PRO A 1 728 ? -6.381 30.556 -40.537 1.00 69.94 728 PRO A O 1
ATOM 5957 N N . ILE A 1 729 ? -6.374 28.401 -41.135 1.00 63.75 729 ILE A N 1
ATOM 5958 C CA . ILE A 1 729 ? -5.618 28.592 -42.381 1.00 63.75 729 ILE A CA 1
ATOM 5959 C C . ILE A 1 729 ? -6.572 28.999 -43.513 1.00 63.75 729 ILE A C 1
ATOM 5961 O O . ILE A 1 729 ? -6.272 29.938 -44.246 1.00 63.75 729 ILE A O 1
ATOM 5965 N N . GLU A 1 730 ? -7.754 28.378 -43.610 1.00 59.44 730 GLU A N 1
ATOM 5966 C CA . GLU A 1 730 ? -8.811 28.804 -44.545 1.00 59.44 730 GLU A CA 1
ATOM 5967 C C . GLU A 1 730 ? -9.343 30.213 -44.210 1.00 59.44 730 GLU A C 1
ATOM 5969 O O . GLU A 1 730 ? -9.585 31.011 -45.116 1.00 59.44 730 GLU A O 1
ATOM 5974 N N . GLU A 1 731 ? -9.439 30.557 -42.920 1.00 62.81 731 GLU A N 1
ATOM 5975 C CA . GLU A 1 731 ? -9.795 31.900 -42.419 1.00 62.81 731 GLU A CA 1
ATOM 5976 C C . GLU A 1 731 ? -8.688 32.963 -42.630 1.00 62.81 731 GLU A C 1
ATOM 5978 O O . GLU A 1 731 ? -8.915 34.141 -42.360 1.00 62.81 731 GLU A O 1
ATOM 5983 N N . ILE A 1 732 ? -7.503 32.573 -43.123 1.00 61.78 732 ILE A N 1
ATOM 5984 C CA . ILE A 1 732 ? -6.385 33.468 -43.493 1.00 61.78 732 ILE A CA 1
ATOM 5985 C C . ILE A 1 732 ? -6.184 33.534 -45.026 1.00 61.78 732 ILE A C 1
ATOM 5987 O O . ILE A 1 732 ? -5.437 34.381 -45.519 1.00 61.78 732 ILE A O 1
ATOM 5991 N N . GLN A 1 733 ? -6.854 32.669 -45.798 1.00 49.88 733 GLN A N 1
ATOM 5992 C CA . GLN A 1 733 ? -6.753 32.602 -47.266 1.00 49.88 733 GLN A CA 1
ATOM 5993 C C . GLN A 1 733 ? -7.968 33.176 -48.023 1.00 49.88 733 GLN A C 1
ATOM 5995 O O . GLN A 1 733 ? -7.972 33.136 -49.255 1.00 49.88 733 GLN A O 1
ATOM 6000 N N . ASN A 1 734 ? -8.961 33.727 -47.313 1.00 43.53 734 ASN A N 1
ATOM 6001 C CA . ASN A 1 734 ? -10.124 34.443 -47.864 1.00 43.53 734 ASN A CA 1
ATOM 6002 C C . ASN A 1 734 ? -10.170 35.893 -47.358 1.00 43.53 734 ASN A C 1
ATOM 6004 O O . ASN A 1 734 ? -10.588 36.761 -48.155 1.00 43.53 734 ASN A O 1
#

pLDDT: mean 76.25, std 19.83, range [26.31, 97.62]